Protein AF-A0A7S1WVK9-F1 (afdb_monomer_lite)

Secondary structure (DSSP, 8-state):
-HHHHHHHHHHHHHHHHHHHHHHHHHHHHHH--HHHHHH-HHHHHHHHHHHTSTT-----TT-HHHHHHHHHHHHSS----SS--HHHHHHHHHHHHHHHHHHHHHHHHHHHHHHHHHHHHHHHHHHHHHHHHHHHTTTTS-HHHHHHHHHHHHHHHHHHHHHHHHH-HHHHHHHHHHHHHHHHHHHHHHHTT-GGGSPPTT--SHHHHHHHHHHHHHHHHHHHHHHHHHHHHHTSGGGSTTTTSSS--TT-PPP----TTTTTTT-S-TTSHHHHTTTGGG-------TTHHHHHHHHHHHHHHHHHHHHHHHHGGGT----GGGG-S-----------------PPP--SSS---HHHHIIIIIHHHHHHHHHHHHHHHHHHHHHHHHHHHHHHHHHHHHHHS----

InterPro domains:
  IPR025325 Protein of unknown function DUF4231 [PF14015] (99-203)

Foldseek 3Di:
DVVVVVVVVVVVVVVVVVVVVVVVVVVVVVVPDPVVCVVPVVNVVVVCVVCVDPPDDDDDPVPCVVCVVVVCVVVDDAPFDQAADPLLLVLLVLLVLLLLVLVVLLVVLVVVVVVLVVVLVVLVVVLVVLVVVCVVCVPPDDPVRSVVVNVVSVVVNVVSVVVCVVQVSVQLSVLSNVLSVQSVVLLQCCLACHDPLPQDPPLPDPVSSVVSSVVSSLVSLVSSVVSVVSSCVRNVCVVPCPPVQSPVPPDPPPPPPPDPCPVVVPPDDPDPPVVVVVVVVPPDDDDDDPVVVVVVVVVSVVVVVVVVVVSVVSVPPLVLDPDPVPPPPDPDDDDPDPDPPPPPPDDDDPNSSHRAHPVRCCVVPVVVVVVVCVVCVVVVVVVVVVVVVVVVVVVVVVVVVVVVPPPPD

Organism: Alexandrium catenella (NCBI:txid2925)

Radius of gyration: 34.77 Å; chains: 1; bounding box: 88×72×110 Å

Structure (mmCIF, N/CA/C/O backbone):
data_AF-A0A7S1WVK9-F1
#
_entry.id   AF-A0A7S1WVK9-F1
#
loop_
_atom_site.group_PDB
_atom_site.id
_atom_site.type_symbol
_atom_site.label_atom_id
_atom_site.label_alt_id
_atom_site.label_comp_id
_atom_site.label_asym_id
_atom_site.label_entity_id
_atom_site.label_seq_id
_atom_site.pdbx_PDB_ins_code
_atom_site.Cartn_x
_atom_site.Cartn_y
_atom_site.Cartn_z
_atom_site.occupancy
_atom_site.B_iso_or_equiv
_atom_site.auth_seq_id
_atom_site.auth_comp_id
_atom_site.auth_asym_id
_atom_site.auth_atom_id
_atom_site.pdbx_PDB_model_num
ATOM 1 N N . ALA A 1 1 ? -6.085 25.498 -41.037 1.00 71.56 1 ALA A N 1
ATOM 2 C CA . ALA A 1 1 ? -4.783 25.478 -40.335 1.00 71.56 1 ALA A CA 1
ATOM 3 C C . ALA A 1 1 ? -4.280 24.049 -40.086 1.00 71.56 1 ALA A C 1
ATOM 5 O O . ALA A 1 1 ? -3.478 23.580 -40.878 1.00 71.56 1 ALA A O 1
ATOM 6 N N . GLY A 1 2 ? -4.765 23.305 -39.079 1.00 80.00 2 GLY A N 1
ATOM 7 C CA . GLY A 1 2 ? -4.188 21.984 -38.741 1.00 80.00 2 GLY A CA 1
ATOM 8 C C . GLY A 1 2 ? -4.288 20.909 -39.839 1.00 80.00 2 GLY A C 1
ATOM 9 O O . GLY A 1 2 ? -3.331 20.182 -40.088 1.00 80.00 2 GLY A O 1
ATOM 10 N N . ALA A 1 3 ? -5.417 20.840 -40.552 1.00 77.94 3 ALA A N 1
ATOM 11 C CA . ALA A 1 3 ? -5.641 19.834 -41.600 1.00 77.94 3 ALA A CA 1
ATOM 12 C C . ALA A 1 3 ? -4.873 20.091 -42.914 1.00 77.94 3 ALA A C 1
ATOM 14 O O . ALA A 1 3 ? -4.733 19.182 -43.733 1.00 77.94 3 ALA A O 1
ATOM 15 N N . GLU A 1 4 ? -4.414 21.321 -43.146 1.00 90.25 4 GLU A N 1
ATOM 16 C CA . GLU A 1 4 ? -3.583 21.665 -44.309 1.00 90.25 4 GLU A CA 1
ATOM 17 C C . GLU A 1 4 ? -2.114 21.390 -44.010 1.00 90.25 4 GLU A C 1
ATOM 19 O O . GLU A 1 4 ? -1.456 20.713 -44.791 1.00 90.25 4 GLU A O 1
ATOM 24 N N . TRP A 1 5 ? -1.649 21.777 -42.819 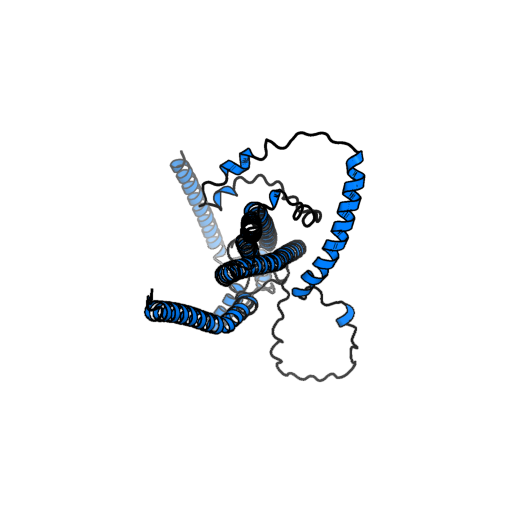1.00 90.75 5 TRP A N 1
ATOM 25 C CA . TRP A 1 5 ? -0.303 21.457 -42.344 1.00 90.75 5 TRP A CA 1
ATOM 26 C C . TRP A 1 5 ? -0.033 19.943 -42.324 1.00 90.75 5 TRP A C 1
ATOM 28 O O . TRP A 1 5 ? 1.023 19.489 -42.759 1.00 90.75 5 TRP A O 1
ATOM 38 N N . PHE A 1 6 ? -1.009 19.136 -41.886 1.00 86.31 6 PHE A N 1
ATOM 39 C CA . PHE A 1 6 ? -0.872 17.676 -41.905 1.00 86.31 6 PHE A CA 1
ATOM 40 C C . PHE A 1 6 ? -0.763 17.107 -43.329 1.00 86.31 6 PHE A C 1
ATOM 42 O O . PHE A 1 6 ? 0.006 16.175 -43.558 1.00 86.31 6 PHE A O 1
ATOM 49 N N . ARG A 1 7 ? -1.506 17.667 -44.294 1.00 91.88 7 ARG A N 1
ATOM 50 C CA . ARG A 1 7 ? -1.428 17.246 -45.702 1.00 91.88 7 ARG A CA 1
ATOM 51 C C . ARG A 1 7 ? -0.069 17.578 -46.307 1.00 91.88 7 ARG A C 1
ATOM 53 O O . ARG A 1 7 ? 0.563 16.691 -46.863 1.00 91.88 7 ARG A O 1
ATOM 60 N N . GLU A 1 8 ? 0.425 18.791 -46.081 1.00 96.62 8 GLU A N 1
ATOM 61 C CA . GLU A 1 8 ? 1.746 19.219 -46.549 1.00 96.62 8 GLU A CA 1
ATOM 62 C C . GLU A 1 8 ? 2.871 18.318 -46.008 1.00 96.62 8 GLU A C 1
ATOM 64 O O . GLU A 1 8 ? 3.732 17.863 -46.760 1.00 96.62 8 GLU A O 1
ATOM 69 N N . LYS A 1 9 ? 2.849 17.992 -44.706 1.00 93.50 9 LYS A N 1
ATOM 70 C CA . LYS A 1 9 ? 3.857 17.100 -44.107 1.00 93.50 9 LYS A CA 1
ATOM 71 C C . LYS A 1 9 ? 3.752 15.662 -44.600 1.00 93.50 9 LYS A C 1
ATOM 73 O O . LYS A 1 9 ? 4.785 15.016 -44.770 1.00 93.50 9 LYS A O 1
ATOM 78 N N . LYS A 1 10 ? 2.537 15.169 -44.851 1.00 92.50 10 LYS A N 1
ATOM 79 C CA . LYS A 1 10 ? 2.320 13.845 -45.441 1.00 92.50 10 LYS A CA 1
ATOM 80 C C . LYS A 1 10 ? 2.924 13.765 -46.844 1.00 92.50 10 LYS A C 1
ATOM 82 O O . LYS A 1 10 ? 3.634 12.805 -47.124 1.00 92.50 10 LYS A O 1
ATOM 87 N N . ASP A 1 11 ? 2.680 14.763 -47.687 1.00 95.00 11 ASP A N 1
ATOM 88 C CA . ASP A 1 11 ? 3.171 14.771 -49.069 1.00 95.00 11 ASP A CA 1
ATOM 89 C C . ASP A 1 11 ? 4.704 14.871 -49.116 1.00 95.00 11 ASP A C 1
ATOM 91 O O . ASP A 1 11 ? 5.354 14.184 -49.903 1.00 95.00 11 ASP A O 1
ATOM 95 N N . LEU A 1 12 ? 5.300 15.643 -48.201 1.00 93.69 12 LEU A N 1
ATOM 96 C CA . LEU A 1 12 ? 6.754 15.725 -48.048 1.00 93.69 12 LEU A CA 1
ATOM 97 C C . LEU A 1 12 ? 7.351 14.373 -47.616 1.00 93.69 12 LEU A C 1
ATOM 99 O O . LEU A 1 12 ? 8.357 13.946 -48.176 1.00 93.69 12 LEU A O 1
ATOM 103 N N . LEU A 1 13 ? 6.715 13.670 -46.672 1.00 85.06 13 LEU A N 1
ATOM 104 C CA . LEU A 1 13 ? 7.153 12.340 -46.233 1.00 85.06 13 LEU A CA 1
ATOM 105 C C . LEU A 1 13 ? 7.071 11.306 -47.366 1.00 85.06 13 LEU A C 1
ATOM 107 O O . LEU A 1 13 ? 7.989 10.508 -47.531 1.00 85.06 13 LEU A O 1
ATOM 111 N N . VAL A 1 14 ? 5.983 11.325 -48.142 1.00 91.56 14 VAL A N 1
ATOM 112 C CA . VAL A 1 14 ? 5.784 10.417 -49.284 1.00 91.56 14 VAL A CA 1
ATOM 113 C C . VAL A 1 14 ? 6.883 10.635 -50.317 1.00 91.56 14 VAL A C 1
ATOM 115 O O . VAL A 1 14 ? 7.523 9.671 -50.722 1.00 91.56 14 VAL A O 1
ATOM 118 N N . LYS A 1 15 ? 7.177 11.894 -50.654 1.00 94.88 15 LYS A N 1
ATOM 119 C CA . LYS A 1 15 ? 8.254 12.230 -51.586 1.00 94.88 15 LYS A CA 1
ATOM 120 C C . LYS A 1 15 ? 9.624 11.748 -51.095 1.00 94.88 15 LYS A C 1
ATOM 122 O O . LYS A 1 15 ? 10.382 11.171 -51.860 1.00 94.88 15 LYS A O 1
ATOM 127 N N . LEU A 1 16 ? 9.918 11.920 -49.805 1.00 89.94 16 LEU A N 1
ATOM 128 C CA . LEU A 1 16 ? 11.177 11.464 -49.202 1.00 89.94 16 LEU A CA 1
ATOM 129 C C . LEU A 1 16 ? 11.311 9.931 -49.240 1.00 89.94 16 LEU A C 1
ATOM 131 O O . LEU A 1 16 ? 12.400 9.407 -49.463 1.00 89.94 16 LEU A O 1
ATOM 135 N N . LEU A 1 17 ? 10.202 9.209 -49.051 1.00 83.56 17 LEU A N 1
ATOM 136 C CA . LEU A 1 17 ? 10.162 7.750 -49.170 1.00 83.56 17 LEU A CA 1
ATOM 137 C C . LEU A 1 17 ? 10.336 7.281 -50.618 1.00 83.56 17 LEU A C 1
ATOM 139 O O . LEU A 1 17 ? 11.025 6.288 -50.841 1.00 83.56 17 LEU A O 1
ATOM 143 N N . GLU A 1 18 ? 9.736 7.976 -51.584 1.00 92.38 18 GLU A N 1
ATOM 144 C CA . GLU A 1 18 ? 9.908 7.692 -53.013 1.00 92.38 18 GLU A CA 1
ATOM 145 C C . GLU A 1 18 ? 11.356 7.925 -53.458 1.00 92.38 18 GLU A C 1
ATOM 147 O O . GLU A 1 18 ? 11.937 7.039 -54.083 1.00 92.38 18 GLU A O 1
ATOM 152 N N . ASP A 1 19 ? 11.968 9.040 -53.048 1.00 91.94 19 ASP A N 1
ATOM 153 C CA . ASP A 1 19 ? 13.374 9.351 -53.337 1.00 91.94 19 ASP A CA 1
ATOM 154 C C . ASP A 1 19 ? 14.309 8.278 -52.741 1.00 91.94 19 ASP A C 1
ATOM 156 O O . ASP A 1 19 ? 15.172 7.732 -53.432 1.00 91.94 19 ASP A O 1
ATOM 160 N N . MET A 1 20 ? 14.091 7.891 -51.475 1.00 83.94 20 MET A N 1
ATOM 161 C CA . MET A 1 20 ? 14.851 6.811 -50.830 1.00 83.94 20 MET A CA 1
ATOM 162 C C . MET A 1 20 ? 14.673 5.455 -51.528 1.00 83.94 20 MET A C 1
ATOM 164 O O . MET A 1 20 ? 15.624 4.674 -51.628 1.00 83.94 20 MET A O 1
ATOM 168 N N . LEU A 1 21 ? 13.457 5.148 -51.990 1.00 85.81 21 LEU A N 1
ATOM 169 C CA . LEU A 1 21 ? 13.170 3.912 -52.711 1.00 85.81 21 LEU A CA 1
ATOM 170 C C . LEU A 1 21 ? 13.866 3.903 -54.075 1.00 85.81 21 LEU A C 1
ATOM 172 O O . LEU A 1 21 ? 14.453 2.890 -54.454 1.00 85.81 21 LEU A O 1
ATOM 176 N N . GLU A 1 22 ? 13.841 5.020 -54.802 1.00 91.75 22 GLU A N 1
ATOM 177 C CA . GLU A 1 22 ? 14.500 5.141 -56.100 1.00 91.75 22 GLU A CA 1
ATOM 178 C C . GLU A 1 22 ? 16.025 5.013 -55.969 1.00 91.75 22 GLU A C 1
ATOM 180 O O . GLU A 1 22 ? 16.658 4.313 -56.766 1.00 91.75 22 GLU A O 1
ATOM 185 N N . ASP A 1 23 ? 16.613 5.601 -54.925 1.00 87.12 23 ASP A N 1
ATOM 186 C CA . ASP A 1 23 ? 18.034 5.448 -54.609 1.00 87.12 23 ASP A CA 1
ATOM 187 C C . ASP A 1 23 ? 18.393 4.001 -54.253 1.00 87.12 23 ASP A C 1
ATOM 189 O O . ASP A 1 23 ? 19.397 3.479 -54.750 1.00 87.12 23 ASP A O 1
ATOM 193 N N . SER A 1 24 ? 17.547 3.308 -53.483 1.00 76.81 24 SER A N 1
ATOM 194 C CA . SER A 1 24 ? 17.708 1.875 -53.201 1.00 76.81 24 SER A CA 1
ATOM 195 C C . SER A 1 24 ? 17.646 1.039 -54.481 1.00 76.81 24 SER A C 1
ATOM 197 O O . SER A 1 24 ? 18.484 0.164 -54.686 1.00 76.81 24 SER A O 1
ATOM 199 N N . ILE A 1 25 ? 16.700 1.322 -55.382 1.00 80.75 25 ILE A N 1
ATOM 200 C CA . ILE A 1 25 ? 16.560 0.608 -56.659 1.00 80.75 25 ILE A CA 1
ATOM 201 C C . ILE A 1 25 ? 17.775 0.865 -57.562 1.00 80.75 25 ILE A C 1
ATOM 203 O O . ILE A 1 25 ? 18.282 -0.065 -58.195 1.00 80.75 25 ILE A O 1
ATOM 207 N N . LYS A 1 26 ? 18.276 2.106 -57.625 1.00 84.81 26 LYS A N 1
ATOM 208 C CA . LYS A 1 26 ? 19.491 2.462 -58.381 1.00 84.81 26 LYS A CA 1
ATOM 209 C C . LYS A 1 26 ? 20.730 1.785 -57.805 1.00 84.81 26 LYS A C 1
ATOM 211 O O . LYS A 1 26 ? 21.579 1.322 -58.571 1.00 84.81 26 LYS A O 1
ATOM 216 N N . TYR A 1 27 ? 20.836 1.724 -56.481 1.00 77.69 27 TYR A N 1
ATOM 217 C CA . TYR A 1 27 ? 21.892 0.999 -55.789 1.00 77.69 27 TYR A CA 1
ATOM 218 C C . TYR A 1 27 ? 21.835 -0.495 -56.135 1.00 77.69 27 TYR A C 1
ATOM 220 O O . TYR A 1 27 ? 22.808 -1.036 -56.664 1.00 77.69 27 TYR A O 1
ATOM 228 N N . ASP A 1 28 ? 20.673 -1.133 -55.991 1.00 74.75 28 ASP A N 1
ATOM 229 C CA . ASP A 1 28 ? 20.477 -2.549 -56.315 1.00 74.75 28 ASP A CA 1
ATOM 230 C C . ASP A 1 28 ? 20.742 -2.853 -57.793 1.00 74.75 28 ASP A C 1
ATOM 232 O O . ASP A 1 28 ? 21.360 -3.866 -58.125 1.00 74.75 28 ASP A O 1
ATOM 236 N N . ALA A 1 29 ? 20.353 -1.953 -58.702 1.00 80.00 29 ALA A N 1
ATOM 237 C CA . ALA A 1 29 ? 20.629 -2.081 -60.130 1.00 80.00 29 ALA A CA 1
ATOM 238 C C . ALA A 1 29 ? 22.134 -2.077 -60.447 1.00 80.00 29 ALA A C 1
ATOM 240 O O . ALA A 1 29 ? 22.560 -2.800 -61.351 1.00 80.00 29 ALA A O 1
ATOM 241 N N . LYS A 1 30 ? 22.943 -1.322 -59.690 1.00 70.50 30 LYS A N 1
ATOM 242 C CA . LYS A 1 30 ? 24.414 -1.309 -59.799 1.00 70.50 30 LYS A CA 1
ATOM 243 C C . LYS A 1 30 ? 25.070 -2.532 -59.143 1.00 70.50 30 LYS A C 1
ATOM 245 O O . LYS A 1 30 ? 26.126 -2.979 -59.591 1.00 70.50 30 LYS A O 1
ATOM 250 N N . VAL A 1 31 ? 24.440 -3.110 -58.121 1.00 65.00 31 VAL A N 1
ATOM 251 C CA . VAL A 1 31 ? 24.942 -4.278 -57.369 1.00 65.00 31 VAL A CA 1
ATOM 252 C C . VAL A 1 31 ? 24.714 -5.614 -58.106 1.00 65.00 31 VAL A C 1
ATOM 254 O O . VAL A 1 31 ? 25.270 -6.637 -57.713 1.00 65.00 31 VAL A O 1
ATOM 257 N N . LYS A 1 32 ? 23.994 -5.626 -59.241 1.00 60.94 32 LYS A N 1
ATOM 258 C CA . LYS A 1 32 ? 23.536 -6.835 -59.969 1.00 60.94 32 LYS A CA 1
ATOM 259 C C . LYS A 1 32 ? 24.589 -7.875 -60.376 1.00 60.94 32 LYS A C 1
ATOM 261 O O . LYS A 1 32 ? 24.208 -8.971 -60.782 1.00 60.94 32 LYS A O 1
ATOM 266 N N . THR A 1 33 ? 25.890 -7.610 -60.261 1.00 72.31 33 THR A N 1
ATOM 267 C CA . THR A 1 33 ? 26.905 -8.615 -60.602 1.00 72.31 33 THR A CA 1
ATOM 268 C C . THR A 1 33 ? 27.551 -9.163 -59.336 1.00 72.31 33 THR A C 1
ATOM 270 O O . THR A 1 33 ? 28.257 -8.450 -58.636 1.00 72.31 33 THR A O 1
ATOM 273 N N . LYS A 1 34 ? 27.423 -10.472 -59.077 1.00 70.31 34 LYS A N 1
ATOM 274 C CA . LYS A 1 34 ? 28.130 -11.170 -57.978 1.00 70.31 34 LYS A CA 1
ATOM 275 C C . LYS A 1 34 ? 29.629 -10.814 -57.915 1.00 70.31 34 LYS A C 1
ATOM 277 O O . LYS A 1 34 ? 30.209 -10.768 -56.838 1.00 70.31 34 LYS A O 1
ATOM 282 N N . ARG A 1 35 ? 30.244 -10.512 -59.068 1.00 72.00 35 ARG A N 1
ATOM 283 C CA . ARG A 1 35 ? 31.632 -10.037 -59.177 1.00 72.00 35 ARG A CA 1
ATOM 284 C C . ARG A 1 35 ? 31.863 -8.635 -58.597 1.00 72.00 35 ARG A C 1
ATOM 286 O O . ARG A 1 35 ? 32.885 -8.455 -57.952 1.00 72.00 35 ARG A O 1
ATOM 293 N N . SER A 1 36 ? 30.957 -7.670 -58.784 1.00 72.56 36 SER A N 1
ATOM 294 C CA . SER A 1 36 ? 31.110 -6.320 -58.213 1.00 72.56 36 SER A CA 1
ATOM 295 C C . SER A 1 36 ? 30.859 -6.309 -56.706 1.00 72.56 36 SER A C 1
ATOM 297 O O . SER A 1 36 ? 31.550 -5.597 -55.987 1.00 72.56 36 SER A O 1
ATOM 299 N N . PHE A 1 37 ? 29.951 -7.162 -56.219 1.00 68.31 37 PHE A N 1
ATOM 300 C CA . PHE A 1 37 ? 29.759 -7.387 -54.783 1.00 68.31 37 PHE A CA 1
ATOM 301 C C . PHE A 1 37 ? 31.036 -7.928 -54.121 1.00 68.31 37 PHE A C 1
ATOM 303 O O . PHE A 1 37 ? 31.477 -7.396 -53.110 1.00 68.31 37 PHE A O 1
ATOM 310 N N . VAL A 1 38 ? 31.656 -8.958 -54.712 1.00 72.00 38 VAL A N 1
ATOM 311 C CA . VAL A 1 38 ? 32.892 -9.567 -54.183 1.00 72.00 38 VAL A CA 1
ATOM 312 C C . VAL A 1 38 ? 34.105 -8.640 -54.336 1.00 72.00 38 VAL A C 1
ATOM 314 O O . VAL A 1 38 ? 34.991 -8.666 -53.489 1.00 72.00 38 VAL A O 1
ATOM 317 N N . ALA A 1 39 ? 34.149 -7.809 -55.382 1.00 77.00 39 ALA A N 1
ATOM 318 C CA . ALA A 1 39 ? 35.216 -6.825 -55.576 1.00 77.00 39 ALA A CA 1
ATOM 319 C C . ALA A 1 39 ? 35.137 -5.648 -54.588 1.00 77.00 39 ALA A C 1
ATOM 321 O O . ALA A 1 39 ? 36.151 -5.009 -54.318 1.00 77.00 39 ALA A O 1
ATOM 322 N N . ASN A 1 40 ? 33.952 -5.361 -54.039 1.00 79.81 40 ASN A N 1
ATOM 323 C CA . ASN A 1 40 ? 33.774 -4.313 -53.043 1.00 79.81 40 ASN A CA 1
ATOM 324 C C . ASN A 1 40 ? 34.177 -4.824 -51.648 1.00 79.81 40 ASN A C 1
ATOM 326 O O . ASN A 1 40 ? 33.352 -5.287 -50.856 1.00 79.81 40 ASN A O 1
ATOM 330 N N . GLN A 1 41 ? 35.481 -4.748 -51.375 1.00 81.25 41 GLN A N 1
ATOM 331 C CA . GLN A 1 41 ? 36.114 -5.213 -50.140 1.00 81.25 41 GLN A CA 1
ATOM 332 C C . GLN A 1 41 ? 35.465 -4.626 -48.876 1.00 81.25 41 GLN A C 1
ATOM 334 O O . GLN A 1 41 ? 35.318 -5.335 -47.883 1.00 81.25 41 GLN A O 1
ATOM 339 N N . GLU A 1 42 ? 35.034 -3.364 -48.912 1.00 75.44 42 GLU A N 1
ATOM 340 C CA . GLU A 1 42 ? 34.405 -2.693 -47.768 1.00 75.44 42 GLU A CA 1
ATOM 341 C C . GLU A 1 42 ? 33.065 -3.331 -47.399 1.00 75.44 42 GLU A C 1
ATOM 343 O O . GLU A 1 42 ? 32.788 -3.582 -46.227 1.00 75.44 42 GLU A O 1
ATOM 348 N N . MET A 1 43 ? 32.255 -3.669 -48.403 1.00 74.69 43 MET A N 1
ATOM 349 C CA . MET A 1 43 ? 30.968 -4.319 -48.177 1.00 74.69 43 MET A CA 1
ATOM 350 C C . MET A 1 43 ? 31.149 -5.751 -47.662 1.00 74.69 43 MET A C 1
ATOM 352 O O . MET A 1 43 ? 30.412 -6.187 -46.777 1.00 74.69 43 MET A O 1
ATOM 356 N N . TRP A 1 44 ? 32.161 -6.472 -48.155 1.00 79.62 44 TRP A N 1
ATOM 357 C CA . TRP A 1 44 ? 32.479 -7.807 -47.649 1.00 79.62 44 TRP A CA 1
ATOM 358 C C . TRP A 1 44 ? 32.970 -7.765 -46.197 1.00 79.62 44 TRP A C 1
ATOM 360 O O . TRP A 1 44 ? 32.515 -8.563 -45.381 1.00 79.62 44 TRP A O 1
ATOM 370 N N . LEU A 1 45 ? 33.823 -6.797 -45.843 1.00 80.62 45 LEU A N 1
ATOM 371 C CA . LEU A 1 45 ? 34.254 -6.566 -44.461 1.00 80.62 45 LEU A CA 1
ATOM 372 C C . LEU A 1 45 ? 33.085 -6.169 -43.557 1.00 80.62 45 LEU A C 1
ATOM 374 O O . LEU A 1 45 ? 33.011 -6.648 -42.430 1.00 80.62 45 LEU A O 1
ATOM 378 N N . ALA A 1 46 ? 32.144 -5.353 -44.036 1.00 80.25 46 ALA A N 1
ATOM 379 C CA . ALA A 1 46 ? 30.942 -5.007 -43.282 1.00 80.25 46 ALA A CA 1
ATOM 380 C C . ALA A 1 46 ? 30.079 -6.246 -42.997 1.00 80.25 46 ALA A C 1
ATOM 382 O O . ALA A 1 46 ? 29.691 -6.472 -41.853 1.00 80.25 46 ALA A O 1
ATOM 383 N N . VAL A 1 47 ? 29.833 -7.090 -44.005 1.00 82.62 47 VAL A N 1
ATOM 384 C CA . VAL A 1 47 ? 29.079 -8.343 -43.835 1.00 82.62 47 VAL A CA 1
ATOM 385 C C . VAL A 1 47 ? 29.825 -9.320 -42.929 1.00 82.62 47 VAL A C 1
ATOM 387 O O . VAL A 1 47 ? 29.213 -9.894 -42.034 1.00 82.62 47 VAL A O 1
ATOM 390 N N . TYR A 1 48 ? 31.138 -9.477 -43.100 1.00 87.00 48 TYR A N 1
ATOM 391 C CA . TYR A 1 48 ? 31.966 -10.319 -42.237 1.00 87.00 48 TYR A CA 1
ATOM 392 C C . TYR A 1 48 ? 31.946 -9.829 -40.785 1.00 87.00 48 TYR A C 1
ATOM 394 O O . TYR A 1 48 ? 31.744 -10.623 -39.875 1.00 87.00 48 TYR A O 1
ATOM 402 N N . ASN A 1 49 ? 32.066 -8.519 -40.561 1.00 85.12 49 ASN A N 1
ATOM 403 C CA . ASN A 1 49 ? 31.988 -7.919 -39.230 1.00 85.12 49 ASN A CA 1
ATOM 404 C C . ASN A 1 49 ? 30.599 -8.069 -38.608 1.00 85.12 49 ASN A C 1
ATOM 406 O O . ASN A 1 49 ? 30.499 -8.226 -37.395 1.00 85.12 49 ASN A O 1
ATOM 410 N N . ILE A 1 50 ? 29.529 -8.024 -39.406 1.00 83.25 50 ILE A N 1
ATOM 411 C CA . ILE A 1 50 ? 28.176 -8.310 -38.921 1.00 83.25 50 ILE A CA 1
ATOM 412 C C . ILE A 1 50 ? 28.090 -9.784 -38.523 1.00 83.25 50 ILE A C 1
ATOM 414 O O . ILE A 1 50 ? 27.756 -10.067 -37.380 1.00 83.25 50 ILE A O 1
ATOM 418 N N . LEU A 1 51 ? 28.447 -10.709 -39.419 1.00 88.25 51 LEU A N 1
ATOM 419 C CA . LEU A 1 51 ? 28.340 -12.157 -39.202 1.00 88.25 51 LEU A CA 1
ATOM 420 C C . LEU A 1 51 ? 29.298 -12.702 -38.132 1.00 88.25 51 LEU A C 1
ATOM 422 O O . LEU A 1 51 ? 29.007 -13.733 -37.535 1.00 88.25 51 LEU A O 1
ATOM 426 N N . GLY A 1 52 ? 30.425 -12.031 -37.898 1.00 86.25 52 GLY A N 1
ATOM 427 C CA . GLY A 1 52 ? 31.438 -12.407 -36.913 1.00 86.25 52 GLY A CA 1
ATOM 428 C C . GLY A 1 52 ? 31.158 -11.909 -35.494 1.00 86.25 52 GLY A C 1
ATOM 429 O O . GLY A 1 52 ? 31.908 -12.253 -34.583 1.00 86.25 52 GLY A O 1
ATOM 430 N N . ARG A 1 53 ? 30.108 -11.104 -35.273 1.00 85.38 53 ARG A N 1
ATOM 431 C CA . ARG A 1 53 ? 29.704 -10.708 -33.915 1.00 85.38 53 ARG A CA 1
ATOM 432 C C . ARG A 1 53 ? 29.132 -11.906 -33.163 1.00 85.38 53 ARG A C 1
ATOM 434 O O . ARG A 1 53 ? 28.328 -12.658 -33.702 1.00 85.38 53 ARG A O 1
ATOM 441 N N . GLU A 1 54 ? 29.453 -11.996 -31.875 1.00 82.25 54 GLU A N 1
ATOM 442 C CA . GLU A 1 54 ? 28.983 -13.057 -30.966 1.00 82.25 54 GLU A CA 1
ATOM 443 C C . GLU A 1 54 ? 27.446 -13.163 -30.886 1.00 82.25 54 GLU A C 1
ATOM 445 O O . GLU A 1 54 ? 26.901 -14.221 -30.580 1.00 82.25 54 GLU A O 1
ATOM 450 N N . ASN A 1 55 ? 26.744 -12.083 -31.239 1.00 76.19 55 ASN A N 1
ATOM 451 C CA . ASN A 1 55 ? 25.284 -11.986 -31.204 1.00 76.19 55 ASN A CA 1
ATOM 452 C C . ASN A 1 55 ? 24.603 -12.426 -32.512 1.00 76.19 55 ASN A C 1
ATOM 454 O O . ASN A 1 55 ? 23.381 -12.325 -32.630 1.00 76.19 55 ASN A O 1
ATOM 458 N N . VAL A 1 56 ? 25.361 -12.871 -33.522 1.00 85.62 56 VAL A N 1
ATOM 459 C CA . VAL A 1 56 ? 24.774 -13.429 -34.743 1.00 85.62 56 VAL A CA 1
ATOM 460 C C . VAL A 1 56 ? 24.578 -14.924 -34.579 1.00 85.62 56 VAL A C 1
ATOM 462 O O . VAL A 1 56 ? 25.514 -15.715 -34.488 1.00 85.62 56 VAL A O 1
ATOM 465 N N . HIS A 1 57 ? 23.313 -15.325 -34.586 1.00 86.19 57 HIS A N 1
ATOM 466 C CA . HIS A 1 57 ? 22.936 -16.722 -34.496 1.00 86.19 57 HIS A CA 1
ATOM 467 C C . HIS A 1 57 ? 22.579 -17.266 -35.874 1.00 86.19 57 HIS A C 1
ATOM 469 O O . HIS A 1 57 ? 21.693 -16.756 -36.556 1.00 86.19 57 HIS A O 1
ATOM 475 N N . THR A 1 58 ? 23.224 -18.363 -36.261 1.00 88.50 58 THR A N 1
ATOM 476 C CA . THR A 1 58 ? 22.812 -19.143 -37.426 1.00 88.50 58 THR A CA 1
ATOM 477 C C . THR A 1 58 ? 21.713 -20.137 -37.032 1.00 88.50 58 THR A C 1
ATOM 479 O O . THR A 1 58 ? 21.679 -20.686 -35.917 1.00 88.50 58 THR A O 1
ATOM 482 N N . GLY A 1 59 ? 20.768 -20.345 -37.947 1.00 88.06 59 GLY A N 1
ATOM 483 C CA . GLY A 1 59 ? 19.658 -21.281 -37.800 1.00 88.06 59 GLY A CA 1
ATOM 484 C C . GLY A 1 59 ? 19.317 -21.907 -39.148 1.00 88.06 59 GLY A C 1
ATOM 485 O O . GLY A 1 59 ? 19.324 -21.222 -40.167 1.00 88.06 59 GLY A O 1
ATOM 486 N N . ASN A 1 60 ? 19.051 -23.214 -39.162 1.00 91.12 60 ASN A N 1
ATOM 487 C CA . ASN A 1 60 ? 18.583 -23.905 -40.361 1.00 91.12 60 ASN A CA 1
ATOM 488 C C . ASN A 1 60 ? 17.093 -23.605 -40.560 1.00 91.12 60 ASN A C 1
ATOM 490 O O . ASN A 1 60 ? 16.308 -23.858 -39.650 1.00 91.12 60 ASN A O 1
ATOM 494 N N . ILE A 1 61 ? 16.704 -23.115 -41.741 1.00 91.00 61 ILE A N 1
ATOM 495 C CA . ILE A 1 61 ? 15.317 -22.745 -42.067 1.00 91.00 61 ILE A CA 1
ATOM 496 C C . ILE A 1 61 ? 14.323 -23.906 -41.907 1.00 91.00 61 ILE A C 1
ATOM 498 O O . ILE A 1 61 ? 13.146 -23.682 -41.637 1.00 91.00 61 ILE A O 1
ATOM 502 N N . HIS A 1 62 ? 14.796 -25.148 -42.022 1.00 93.69 62 HIS A N 1
ATOM 503 C CA . HIS A 1 62 ? 13.975 -26.343 -41.839 1.00 93.69 62 HIS A CA 1
ATOM 504 C C . HIS A 1 62 ? 13.750 -26.706 -40.362 1.00 93.69 62 HIS A C 1
ATOM 506 O O . HIS A 1 62 ? 12.827 -27.454 -40.049 1.00 93.69 62 HIS A O 1
ATOM 512 N N . ASP A 1 63 ? 14.545 -26.157 -39.440 1.00 94.56 63 ASP A N 1
ATOM 513 C CA . ASP A 1 63 ? 14.407 -26.368 -37.997 1.00 94.56 63 ASP A CA 1
ATOM 514 C C . ASP A 1 63 ? 13.611 -25.220 -37.359 1.00 94.56 63 ASP A C 1
ATOM 516 O O . ASP A 1 63 ? 14.113 -24.405 -36.577 1.00 94.56 63 ASP A O 1
ATOM 520 N N . HIS A 1 64 ? 12.328 -25.149 -37.722 1.00 91.50 64 HIS A N 1
ATOM 521 C CA . HIS A 1 64 ? 11.424 -24.102 -37.248 1.00 91.50 64 HIS A CA 1
ATOM 522 C C . HIS A 1 64 ? 11.315 -24.083 -35.716 1.00 91.50 64 HIS A C 1
ATOM 524 O O . HIS A 1 64 ? 11.135 -23.020 -35.130 1.00 91.50 64 HIS A O 1
ATOM 530 N N . LYS A 1 65 ? 11.441 -25.229 -35.031 1.00 90.25 65 LYS A N 1
ATOM 531 C CA . LYS A 1 65 ? 11.386 -25.270 -33.560 1.00 90.25 65 LYS A CA 1
ATOM 532 C C . LYS A 1 65 ? 12.596 -24.584 -32.939 1.00 90.25 65 LYS A C 1
ATOM 534 O O . LYS A 1 65 ? 12.418 -23.782 -32.029 1.00 90.25 65 LYS A O 1
ATOM 539 N N . ARG A 1 66 ? 13.806 -24.840 -33.443 1.00 89.06 66 ARG A N 1
ATOM 540 C CA . ARG A 1 66 ? 15.026 -24.197 -32.939 1.00 89.06 66 ARG A CA 1
ATOM 541 C C . ARG A 1 66 ? 15.109 -22.726 -33.318 1.00 89.06 66 ARG A C 1
ATOM 543 O O . ARG A 1 66 ? 15.547 -21.932 -32.492 1.00 89.06 66 ARG A O 1
ATOM 550 N N . ILE A 1 67 ? 14.684 -22.354 -34.530 1.00 90.06 67 ILE A N 1
ATOM 551 C CA . ILE A 1 67 ? 14.599 -20.941 -34.924 1.00 90.06 67 ILE A CA 1
ATOM 552 C C . ILE A 1 67 ? 13.544 -20.235 -34.092 1.00 90.06 67 ILE A C 1
ATOM 554 O O . ILE A 1 67 ? 13.850 -19.190 -33.553 1.00 90.06 67 ILE A O 1
ATOM 558 N N . SER A 1 68 ? 12.343 -20.794 -33.935 1.00 84.62 68 SER A N 1
ATOM 559 C CA . SER A 1 68 ? 11.310 -20.189 -33.094 1.00 84.62 68 SER A CA 1
ATOM 560 C C . SER A 1 68 ? 11.751 -20.112 -31.641 1.00 84.62 68 SER A C 1
ATOM 562 O O . SER A 1 68 ? 11.454 -19.113 -31.016 1.00 84.62 68 SER A O 1
ATOM 564 N N . GLY A 1 69 ? 12.458 -21.117 -31.115 1.00 84.00 69 GLY A N 1
ATOM 565 C CA . GLY A 1 69 ? 13.025 -21.097 -29.767 1.00 84.00 69 GLY A CA 1
ATOM 566 C C . GLY A 1 69 ? 14.055 -19.986 -29.609 1.00 84.00 69 GLY A C 1
ATOM 567 O O . GLY A 1 69 ? 13.876 -19.132 -28.765 1.00 84.00 69 GLY A O 1
ATOM 568 N N . LYS A 1 70 ? 15.053 -19.902 -30.496 1.00 84.62 70 LYS A N 1
ATOM 569 C CA . LYS A 1 70 ? 16.047 -18.816 -30.473 1.00 84.62 70 LYS A CA 1
ATOM 570 C C . LYS A 1 70 ? 15.445 -17.446 -30.764 1.00 84.62 70 LYS A C 1
ATOM 572 O O . LYS A 1 70 ? 15.858 -16.466 -30.176 1.00 84.62 70 LYS A O 1
ATOM 577 N N . LEU A 1 71 ? 14.504 -17.352 -31.698 1.00 80.81 71 LEU A N 1
ATOM 578 C CA . LEU A 1 71 ? 13.807 -16.114 -32.025 1.00 80.81 71 LEU A CA 1
ATOM 579 C C . LEU A 1 71 ? 12.949 -15.692 -30.843 1.00 80.81 71 LEU A C 1
ATOM 581 O O . LEU A 1 71 ? 12.876 -14.513 -30.573 1.00 80.81 71 LEU A O 1
ATOM 585 N N . PHE A 1 72 ? 12.343 -16.631 -30.125 1.00 75.94 72 PHE A N 1
ATOM 586 C CA . PHE A 1 72 ? 11.675 -16.376 -28.861 1.00 75.94 72 PHE A CA 1
ATOM 587 C C . PHE A 1 72 ? 12.694 -16.041 -27.772 1.00 75.94 72 PHE A C 1
ATOM 589 O O . PHE A 1 72 ? 12.419 -15.143 -27.020 1.00 75.94 72 PHE A O 1
ATOM 596 N N . ASP A 1 73 ? 13.891 -16.617 -27.722 1.00 73.69 73 ASP A N 1
ATOM 597 C CA . ASP A 1 73 ? 14.956 -16.198 -26.794 1.00 73.69 73 ASP A CA 1
ATOM 598 C C . ASP A 1 73 ? 15.540 -14.811 -27.135 1.00 73.69 73 ASP A C 1
ATOM 600 O O . ASP A 1 73 ? 16.152 -14.168 -26.285 1.00 73.69 73 ASP A O 1
ATOM 604 N N . LEU A 1 74 ? 15.362 -14.355 -28.382 1.00 73.00 74 LEU A N 1
ATOM 605 C CA . LEU A 1 74 ? 15.784 -13.042 -28.884 1.00 73.00 74 LEU A CA 1
ATOM 606 C C . LEU A 1 74 ? 14.660 -11.984 -28.858 1.00 73.00 74 LEU A C 1
ATOM 608 O O . LEU A 1 74 ? 14.943 -10.793 -28.729 1.00 73.00 74 LEU A O 1
ATOM 612 N N . ALA A 1 75 ? 13.402 -12.390 -29.062 1.00 66.75 75 ALA A N 1
ATOM 613 C CA . ALA A 1 75 ? 12.212 -11.535 -29.169 1.00 66.75 75 ALA A CA 1
ATOM 614 C C . ALA A 1 75 ? 11.408 -11.490 -27.862 1.00 66.75 75 ALA A C 1
ATOM 616 O O . ALA A 1 75 ? 10.920 -10.438 -27.451 1.00 66.75 75 ALA A O 1
ATOM 617 N N . GLN A 1 76 ? 11.285 -12.639 -27.214 1.00 55.56 76 GLN A N 1
ATOM 618 C CA . GLN A 1 76 ? 11.176 -12.800 -25.767 1.00 55.56 76 GLN A CA 1
ATOM 619 C C . GLN A 1 76 ? 12.649 -12.847 -25.265 1.00 55.56 76 GLN A C 1
ATOM 621 O O . GLN A 1 76 ? 13.574 -12.840 -26.053 1.00 55.56 76 GLN A O 1
ATOM 626 N N . LEU A 1 77 ? 13.063 -12.778 -24.021 1.00 52.31 77 LEU A N 1
ATOM 627 C CA . LEU A 1 77 ? 12.427 -12.882 -22.738 1.00 52.31 77 LEU A CA 1
ATOM 628 C C . LEU A 1 77 ? 13.044 -11.784 -21.880 1.00 52.31 77 LEU A C 1
ATOM 630 O O . LEU A 1 77 ? 14.262 -11.660 -21.819 1.00 52.31 77 LEU A O 1
ATOM 634 N N . ASP A 1 78 ? 12.186 -11.005 -21.230 1.00 57.38 78 ASP A N 1
ATOM 635 C CA . ASP A 1 78 ? 12.565 -9.991 -20.257 1.00 57.38 78 ASP A CA 1
ATOM 636 C C . ASP A 1 78 ? 13.639 -9.007 -20.747 1.00 57.38 78 ASP A C 1
ATOM 638 O O . ASP A 1 78 ? 14.834 -9.147 -20.496 1.00 57.38 78 ASP A O 1
ATOM 642 N N . ARG A 1 79 ? 13.190 -7.867 -21.298 1.00 68.62 79 ARG A N 1
ATOM 643 C CA . ARG A 1 79 ? 13.985 -6.616 -21.344 1.00 68.62 79 ARG A CA 1
ATOM 644 C C . ARG A 1 79 ? 14.284 -6.074 -19.932 1.00 68.62 79 ARG A C 1
ATOM 646 O O . ARG A 1 79 ? 14.395 -4.866 -19.720 1.00 68.62 79 ARG A O 1
ATOM 653 N N . LEU A 1 80 ? 14.366 -6.957 -18.949 1.00 83.62 80 LEU A N 1
ATOM 654 C CA . LEU A 1 80 ? 14.894 -6.660 -17.649 1.00 83.62 80 LEU A CA 1
ATOM 655 C C . LEU A 1 80 ? 16.390 -6.405 -17.834 1.00 83.62 80 LEU A C 1
ATOM 657 O O . LEU A 1 80 ? 17.087 -7.181 -18.494 1.00 83.62 80 LEU A O 1
ATOM 661 N N . PRO A 1 81 ? 16.909 -5.298 -17.295 1.00 84.69 81 PRO A N 1
ATOM 662 C CA . PRO A 1 81 ? 18.346 -5.126 -17.250 1.00 84.69 81 PRO A CA 1
ATOM 663 C C . PRO A 1 81 ? 18.951 -6.273 -16.437 1.00 84.69 81 PRO A C 1
ATOM 665 O O . PRO A 1 81 ? 18.339 -6.741 -15.481 1.00 84.69 81 PRO A O 1
ATOM 668 N N . GLN A 1 82 ? 20.152 -6.735 -16.788 1.00 83.75 82 GLN A N 1
ATOM 669 C CA . GLN A 1 82 ? 20.812 -7.789 -16.003 1.00 83.75 82 GLN A CA 1
ATOM 670 C C . GLN A 1 82 ? 21.028 -7.343 -14.549 1.00 83.75 82 GLN A C 1
ATOM 672 O O . GLN A 1 82 ? 20.990 -8.155 -13.627 1.00 83.75 82 GLN A O 1
ATOM 677 N N . GLN A 1 83 ? 21.239 -6.040 -14.341 1.00 88.62 83 GLN A N 1
ATOM 678 C CA . GLN A 1 83 ? 21.429 -5.427 -13.034 1.00 88.62 83 GLN A CA 1
ATOM 679 C C . GLN A 1 83 ? 20.730 -4.069 -12.993 1.00 88.62 83 GLN A C 1
ATOM 681 O O . GLN A 1 83 ? 20.704 -3.344 -13.982 1.00 88.62 83 GLN A O 1
ATOM 686 N N . ASN A 1 84 ? 20.159 -3.720 -11.842 1.00 92.69 84 ASN A N 1
ATOM 687 C CA . ASN A 1 84 ? 19.611 -2.384 -11.631 1.00 92.69 84 ASN A CA 1
ATOM 688 C C . ASN A 1 84 ? 20.744 -1.377 -11.409 1.00 92.69 84 ASN A C 1
ATOM 690 O O . ASN A 1 84 ? 21.739 -1.694 -10.754 1.00 92.69 84 ASN A O 1
ATOM 694 N N . THR A 1 85 ? 20.557 -0.152 -11.897 1.00 94.06 85 THR A N 1
ATOM 695 C CA . THR A 1 85 ? 21.451 0.970 -11.592 1.00 94.06 85 THR A CA 1
ATOM 696 C C . THR A 1 85 ? 21.504 1.228 -10.077 1.00 94.06 85 THR A C 1
ATOM 698 O O . THR A 1 85 ? 20.603 0.850 -9.316 1.00 94.06 85 THR A O 1
ATOM 701 N N . LEU A 1 86 ? 22.559 1.905 -9.610 1.00 94.19 86 LEU A N 1
ATOM 702 C CA . LEU A 1 86 ? 22.689 2.277 -8.196 1.00 94.19 86 LEU A CA 1
ATOM 703 C C . LEU A 1 86 ? 21.511 3.148 -7.728 1.00 94.19 86 LEU A C 1
ATOM 705 O O . LEU A 1 86 ? 21.003 2.965 -6.620 1.00 94.19 86 LEU A O 1
ATOM 709 N N . GLU A 1 87 ? 21.060 4.061 -8.585 1.00 93.81 87 GLU A N 1
ATOM 710 C CA . GLU A 1 87 ? 19.930 4.947 -8.320 1.00 93.81 87 GLU A CA 1
ATOM 711 C C . GLU A 1 87 ? 18.627 4.156 -8.166 1.00 93.81 87 GLU A C 1
ATOM 713 O O . GLU A 1 87 ? 17.938 4.290 -7.150 1.00 93.81 87 GLU A O 1
ATOM 718 N N . ALA A 1 88 ? 18.349 3.225 -9.085 1.00 95.06 88 ALA A N 1
ATOM 719 C CA . ALA A 1 88 ? 17.214 2.314 -8.982 1.00 95.06 88 ALA A CA 1
ATOM 720 C C . ALA A 1 88 ? 17.227 1.510 -7.671 1.00 95.06 88 ALA A C 1
ATOM 722 O O . ALA A 1 88 ? 16.182 1.332 -7.040 1.00 95.06 88 ALA A O 1
ATOM 723 N N . LEU A 1 89 ? 18.396 1.043 -7.217 1.00 94.31 89 LEU A N 1
ATOM 724 C CA . LEU A 1 89 ? 18.524 0.315 -5.950 1.00 94.31 89 LEU A CA 1
ATOM 725 C C . LEU A 1 89 ? 18.208 1.197 -4.732 1.00 94.31 89 LEU A C 1
ATOM 727 O O . LEU A 1 89 ? 17.529 0.742 -3.803 1.00 94.31 89 LEU A O 1
ATOM 731 N N . VAL A 1 90 ? 18.656 2.455 -4.731 1.00 93.50 90 VAL A N 1
ATOM 732 C CA . VAL A 1 90 ? 18.347 3.431 -3.670 1.00 93.50 90 VAL A CA 1
ATOM 733 C C . VAL A 1 90 ? 16.855 3.773 -3.660 1.00 93.50 90 VAL A C 1
ATOM 735 O O . VAL A 1 90 ? 16.235 3.782 -2.588 1.00 93.50 90 VAL A O 1
ATOM 738 N N . LEU A 1 91 ? 16.246 3.975 -4.831 1.00 95.00 91 LEU A N 1
ATOM 739 C CA . LEU A 1 91 ? 14.807 4.208 -4.968 1.00 95.00 91 LEU A CA 1
ATOM 740 C C . LEU A 1 91 ? 13.992 3.008 -4.472 1.00 95.00 91 LEU A C 1
ATOM 742 O O . LEU A 1 91 ? 13.075 3.181 -3.667 1.00 95.00 91 LEU A O 1
ATOM 746 N N . LEU A 1 92 ? 14.363 1.785 -4.864 1.00 95.44 92 LEU A N 1
ATOM 747 C CA . LEU A 1 92 ? 13.711 0.555 -4.406 1.00 95.44 92 LEU A CA 1
ATOM 748 C C . LEU A 1 92 ? 13.807 0.383 -2.888 1.00 95.44 92 LEU A C 1
ATOM 750 O O . LEU A 1 92 ? 12.812 0.060 -2.237 1.00 95.44 92 LEU A O 1
ATOM 754 N N . ARG A 1 93 ? 14.983 0.628 -2.296 1.00 93.88 93 ARG A N 1
ATOM 755 C CA . ARG A 1 93 ? 15.161 0.594 -0.835 1.00 93.88 93 ARG A CA 1
ATOM 756 C C . ARG A 1 93 ? 14.269 1.621 -0.140 1.00 93.88 93 ARG A C 1
ATOM 758 O O . ARG A 1 93 ? 13.648 1.311 0.880 1.00 93.88 93 ARG A O 1
ATOM 765 N N . THR A 1 94 ? 14.188 2.828 -0.690 1.00 93.44 94 THR A N 1
ATOM 766 C CA . THR A 1 94 ? 13.351 3.905 -0.149 1.00 93.44 94 THR A CA 1
ATOM 767 C C . THR A 1 94 ? 11.871 3.534 -0.225 1.00 93.44 94 THR A C 1
ATOM 769 O O . THR A 1 94 ? 11.157 3.646 0.771 1.00 93.44 94 THR A O 1
ATOM 772 N N . ALA A 1 95 ? 11.416 3.002 -1.361 1.00 95.75 95 ALA A N 1
ATOM 773 C CA . ALA A 1 95 ? 10.042 2.553 -1.557 1.00 95.75 95 ALA A CA 1
ATOM 774 C C . ALA A 1 95 ? 9.653 1.432 -0.573 1.00 95.75 95 ALA A C 1
ATOM 776 O O . ALA A 1 95 ? 8.616 1.528 0.088 1.00 95.75 95 ALA A O 1
ATOM 777 N N . TRP A 1 96 ? 10.506 0.416 -0.394 1.00 95.31 96 TRP A N 1
ATOM 778 C CA . TRP A 1 96 ? 10.276 -0.656 0.584 1.00 95.31 96 TRP A CA 1
ATOM 779 C C . TRP A 1 96 ? 10.245 -0.142 2.028 1.00 95.31 96 TRP A C 1
ATOM 781 O O . TRP A 1 96 ? 9.361 -0.519 2.796 1.00 95.31 96 TRP A O 1
ATOM 791 N N . SER A 1 97 ? 11.132 0.790 2.381 1.00 93.50 97 SER A N 1
ATOM 792 C CA . SER A 1 97 ? 11.127 1.418 3.710 1.00 93.50 97 SER A CA 1
ATOM 793 C C . SER A 1 97 ? 9.811 2.160 3.982 1.00 93.50 97 SER A C 1
ATOM 795 O O . SER A 1 97 ? 9.269 2.102 5.085 1.00 93.50 97 SER A O 1
ATOM 797 N N . VAL A 1 98 ? 9.247 2.825 2.967 1.00 93.62 98 VAL A N 1
ATOM 798 C CA . VAL A 1 98 ? 7.939 3.495 3.064 1.00 93.62 98 VAL A CA 1
ATOM 799 C C . VAL A 1 98 ? 6.808 2.483 3.259 1.00 93.62 98 VAL A C 1
ATOM 801 O O . VAL A 1 98 ? 5.939 2.697 4.108 1.00 93.62 98 VAL A O 1
ATOM 804 N N . VAL A 1 99 ? 6.833 1.366 2.525 1.00 95.56 99 VAL A N 1
ATOM 805 C CA . VAL A 1 99 ? 5.885 0.251 2.701 1.00 95.56 99 VAL A CA 1
ATOM 806 C C . VAL A 1 99 ? 5.922 -0.277 4.136 1.00 95.56 99 VAL A C 1
ATOM 808 O O . VAL A 1 99 ? 4.868 -0.482 4.744 1.00 95.56 99 VAL A O 1
ATOM 811 N N . ASP A 1 100 ? 7.111 -0.452 4.709 1.00 93.38 100 ASP A N 1
ATOM 812 C CA . ASP A 1 100 ? 7.272 -0.941 6.079 1.00 93.38 100 ASP A CA 1
ATOM 813 C C . ASP A 1 100 ? 6.734 0.026 7.118 1.00 93.38 100 ASP A C 1
ATOM 815 O O . ASP A 1 100 ? 6.007 -0.385 8.027 1.00 93.38 100 ASP A O 1
ATOM 819 N N . VAL A 1 101 ? 7.018 1.319 6.958 1.00 91.94 101 VAL A N 1
ATOM 820 C CA . VAL A 1 101 ? 6.465 2.363 7.826 1.00 91.94 101 VAL A CA 1
ATOM 821 C C . VAL A 1 101 ? 4.936 2.364 7.750 1.00 91.94 101 VAL A C 1
ATOM 823 O O . VAL A 1 101 ? 4.269 2.409 8.787 1.00 91.94 101 VAL A O 1
ATOM 826 N N . TYR A 1 102 ? 4.355 2.255 6.552 1.00 94.50 102 TYR A N 1
ATOM 827 C CA . TYR A 1 102 ? 2.901 2.185 6.388 1.00 94.50 102 TYR A CA 1
ATOM 828 C C . TYR A 1 102 ? 2.303 0.936 7.026 1.00 94.50 102 TYR A C 1
ATOM 830 O O . TYR A 1 102 ? 1.303 1.041 7.735 1.00 94.50 102 TYR A O 1
ATOM 838 N N . ASN A 1 103 ? 2.923 -0.230 6.850 1.00 94.00 103 ASN A N 1
ATOM 839 C CA . ASN A 1 103 ? 2.460 -1.475 7.453 1.00 94.00 103 ASN A CA 1
ATOM 840 C C . ASN A 1 103 ? 2.574 -1.461 8.987 1.00 94.00 103 ASN A C 1
ATOM 842 O O . ASN A 1 103 ? 1.652 -1.911 9.676 1.00 94.00 103 ASN A O 1
ATOM 846 N N . ALA A 1 104 ? 3.663 -0.918 9.537 1.00 92.12 104 ALA A N 1
ATOM 847 C CA . ALA A 1 104 ? 3.848 -0.767 10.977 1.00 92.12 104 ALA A CA 1
ATOM 848 C C . ALA A 1 104 ? 2.798 0.183 11.576 1.00 92.12 104 ALA A C 1
ATOM 850 O O . ALA A 1 104 ? 2.126 -0.165 12.548 1.00 92.12 104 ALA A O 1
ATOM 851 N N . ASN A 1 105 ? 2.584 1.346 10.958 1.00 91.31 105 ASN A N 1
ATOM 852 C CA . ASN A 1 105 ? 1.569 2.304 11.398 1.00 91.31 105 ASN A CA 1
ATOM 853 C C . ASN A 1 105 ? 0.148 1.751 11.261 1.00 91.31 105 ASN A C 1
ATOM 855 O O . ASN A 1 105 ? -0.669 1.909 12.165 1.00 91.31 105 ASN A O 1
ATOM 859 N N . ALA A 1 106 ? -0.146 1.049 10.165 1.00 94.12 106 ALA A N 1
ATOM 860 C CA . ALA A 1 106 ? -1.428 0.388 9.962 1.00 94.12 106 ALA A CA 1
ATOM 861 C C . ALA A 1 106 ? -1.709 -0.634 11.077 1.00 94.12 106 ALA A C 1
ATOM 863 O O . ALA A 1 106 ? -2.844 -0.753 11.541 1.00 94.12 106 ALA A O 1
ATOM 864 N N . TRP A 1 107 ? -0.686 -1.351 11.549 1.00 95.00 107 TRP A N 1
ATOM 865 C CA . TRP A 1 107 ? -0.835 -2.258 12.684 1.00 95.00 107 TRP A CA 1
ATOM 866 C C . TRP A 1 107 ? -1.210 -1.516 13.975 1.00 95.00 107 TRP A C 1
ATOM 868 O O . TRP A 1 107 ? -2.157 -1.931 14.647 1.00 95.00 107 TRP A O 1
ATOM 878 N N . TRP A 1 108 ? -0.560 -0.385 14.273 1.00 92.94 108 TRP A N 1
ATOM 879 C CA . TRP A 1 108 ? -0.917 0.459 15.420 1.00 92.94 108 TRP A CA 1
ATOM 880 C C . TRP A 1 108 ? -2.341 1.008 15.315 1.00 92.94 108 TRP A C 1
ATOM 882 O O . TRP A 1 108 ? -3.115 0.863 16.258 1.00 92.94 108 TRP A O 1
ATOM 892 N N . CYS A 1 109 ? -2.739 1.556 14.163 1.00 94.00 109 CYS A N 1
ATOM 893 C CA . CYS A 1 109 ? -4.110 2.033 13.947 1.00 94.00 109 CYS A CA 1
ATOM 894 C C . CYS A 1 109 ? -5.143 0.917 14.155 1.00 94.00 109 CYS A C 1
ATOM 896 O O . CYS A 1 109 ? -6.179 1.134 14.779 1.00 94.00 109 CYS A O 1
ATOM 898 N N . LYS A 1 110 ? -4.845 -0.304 13.699 1.00 94.94 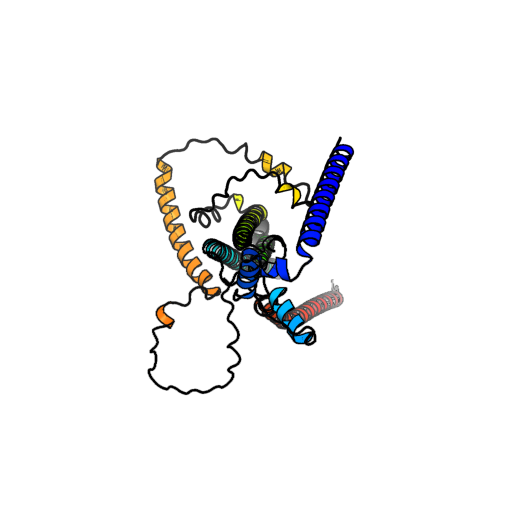110 LYS A N 1
ATOM 899 C CA . LYS A 1 110 ? -5.713 -1.465 13.918 1.00 94.94 110 LYS A CA 1
ATOM 900 C C . LYS A 1 110 ? -5.819 -1.844 15.396 1.00 94.94 110 LYS A C 1
ATOM 902 O O . LYS A 1 110 ? -6.899 -2.235 15.839 1.00 94.94 110 LYS A O 1
ATOM 907 N N . LEU A 1 111 ? -4.719 -1.765 16.143 1.00 94.44 111 LEU A N 1
ATOM 908 C CA . LEU A 1 111 ? -4.727 -2.006 17.584 1.00 94.44 111 LEU A CA 1
ATOM 909 C C . LEU A 1 111 ? -5.578 -0.953 18.299 1.00 94.44 111 LEU A C 1
ATOM 911 O O . LEU A 1 111 ? -6.479 -1.326 19.044 1.00 94.44 111 LEU A O 1
ATOM 915 N N . TYR A 1 112 ? -5.368 0.331 18.004 1.00 93.88 112 TYR A N 1
ATOM 916 C CA . TYR A 1 112 ? -6.173 1.417 18.565 1.00 93.88 112 TYR A CA 1
ATOM 917 C C . TYR A 1 112 ? -7.657 1.255 18.255 1.00 93.88 112 TYR A C 1
ATOM 919 O O . TYR A 1 112 ? -8.464 1.354 19.170 1.00 93.88 112 TYR A O 1
ATOM 927 N N . ALA A 1 113 ? -8.019 0.922 17.012 1.00 93.56 113 ALA A N 1
ATOM 928 C CA . ALA A 1 113 ? -9.410 0.662 16.654 1.00 93.56 113 ALA A CA 1
ATOM 929 C C . ALA A 1 113 ? -10.017 -0.460 17.509 1.00 93.56 113 ALA A C 1
ATOM 931 O O . ALA A 1 113 ? -11.129 -0.329 18.003 1.00 93.56 113 ALA A O 1
ATOM 932 N N . ARG A 1 114 ? -9.291 -1.561 17.728 1.00 93.69 114 ARG A N 1
ATOM 933 C CA . ARG A 1 114 ? -9.777 -2.659 18.578 1.00 93.69 114 ARG A CA 1
ATOM 934 C C . ARG A 1 114 ? -9.924 -2.239 20.036 1.00 93.69 114 ARG A C 1
ATOM 936 O O . ARG A 1 114 ? -10.905 -2.618 20.665 1.00 93.69 114 ARG A O 1
ATOM 943 N N . LEU A 1 115 ? -8.972 -1.465 20.552 1.00 94.44 115 LEU A N 1
ATOM 944 C CA . LEU A 1 115 ? -9.014 -0.967 21.922 1.00 94.44 115 LEU A CA 1
ATOM 945 C C . LEU A 1 115 ? -10.194 -0.016 22.129 1.00 94.44 115 LEU A C 1
ATOM 947 O O . LEU A 1 115 ? -10.960 -0.228 23.060 1.00 94.44 115 LEU A O 1
ATOM 951 N N . THR A 1 116 ? -10.400 0.969 21.250 1.00 93.44 116 THR A N 1
ATOM 952 C CA . THR A 1 116 ? -11.518 1.918 21.386 1.00 93.44 116 THR A CA 1
ATOM 953 C C . THR A 1 116 ? -12.874 1.220 21.321 1.00 93.44 116 THR A C 1
ATOM 955 O O . THR A 1 116 ? -13.736 1.504 22.146 1.00 93.44 116 THR A O 1
ATOM 958 N N . HIS A 1 117 ? -13.051 0.254 20.413 1.00 94.00 117 HIS A N 1
ATOM 959 C CA . HIS A 1 117 ? -14.280 -0.546 20.360 1.00 94.00 117 HIS A CA 1
ATOM 960 C C . HIS A 1 117 ? -14.472 -1.397 21.622 1.00 94.00 117 HIS A C 1
ATOM 962 O O . HIS A 1 117 ? -15.589 -1.502 22.117 1.00 94.00 117 HIS A O 1
ATOM 968 N N . CYS A 1 118 ? -13.396 -1.980 22.163 1.00 95.25 118 CYS A N 1
ATOM 969 C CA . CYS A 1 118 ? -13.451 -2.728 23.419 1.00 95.25 118 CYS A CA 1
ATOM 970 C C . CYS A 1 118 ? -13.897 -1.830 24.585 1.00 95.25 118 CYS A C 1
ATOM 972 O O . CYS A 1 118 ? -14.807 -2.199 25.319 1.00 95.25 118 CYS A O 1
ATOM 974 N N . PHE A 1 119 ? -13.329 -0.625 24.710 1.00 94.88 119 PHE A N 1
ATOM 975 C CA . PHE A 1 119 ? -13.726 0.340 25.740 1.00 94.88 119 PHE A CA 1
ATOM 976 C C . PHE A 1 119 ? -15.192 0.759 25.618 1.00 94.88 119 PHE A C 1
ATOM 978 O O . PHE A 1 119 ? -15.901 0.760 26.621 1.00 94.88 119 PHE A O 1
ATOM 985 N N . LEU A 1 120 ? -15.670 1.058 24.406 1.00 94.56 120 LEU A N 1
ATOM 986 C CA . LEU A 1 120 ? -17.078 1.400 24.183 1.00 94.56 120 LEU A CA 1
ATOM 987 C C . LEU A 1 120 ? -18.016 0.249 24.572 1.00 94.56 120 LEU A C 1
ATOM 989 O O . LEU A 1 120 ? -19.055 0.489 25.180 1.00 94.56 120 LEU A O 1
ATOM 993 N N . LEU A 1 121 ? -17.630 -0.996 24.277 1.00 95.50 121 LEU A N 1
ATOM 994 C CA . LEU A 1 121 ? -18.399 -2.178 24.664 1.00 95.50 121 LEU A CA 1
ATOM 995 C C . LEU A 1 121 ? -18.442 -2.332 26.190 1.00 95.50 121 LEU A C 1
ATOM 997 O O . LEU A 1 121 ? -19.518 -2.518 26.750 1.00 95.50 121 LEU A O 1
ATOM 1001 N N . VAL A 1 122 ? -17.298 -2.197 26.870 1.00 94.88 122 VAL A N 1
ATOM 1002 C CA . VAL A 1 122 ? -17.221 -2.272 28.339 1.00 94.88 122 VAL A CA 1
ATOM 1003 C C . VAL A 1 122 ? -18.065 -1.180 28.997 1.00 94.88 122 VAL A C 1
ATOM 1005 O O . VAL A 1 122 ? -18.810 -1.485 29.924 1.00 94.88 122 VAL A O 1
ATOM 1008 N N . ILE A 1 123 ? -18.007 0.062 28.502 1.00 95.69 123 ILE A N 1
ATOM 1009 C CA . ILE A 1 123 ? -18.841 1.164 29.008 1.00 95.69 123 ILE A CA 1
ATOM 1010 C C . ILE A 1 123 ? -20.323 0.844 28.798 1.00 95.69 123 ILE A C 1
ATOM 1012 O O . ILE A 1 123 ? -21.096 0.966 29.740 1.00 95.69 123 ILE A O 1
ATOM 1016 N N . GLY A 1 124 ? -20.718 0.364 27.614 1.00 94.81 124 GLY A N 1
ATOM 1017 C CA . GLY A 1 124 ? -22.108 -0.014 27.342 1.00 94.81 124 GLY A CA 1
ATOM 1018 C C . GLY A 1 124 ? -22.625 -1.120 28.270 1.00 94.81 124 GLY A C 1
ATOM 1019 O O . GLY A 1 124 ? -23.714 -1.000 28.829 1.00 94.81 124 GLY A O 1
ATOM 1020 N N . VAL A 1 125 ? -21.826 -2.168 28.501 1.00 94.94 125 VAL A N 1
ATOM 1021 C CA . VAL A 1 125 ? -22.165 -3.249 29.446 1.00 94.94 125 VAL A CA 1
ATOM 1022 C C . VAL A 1 125 ? -22.250 -2.724 30.879 1.00 94.94 125 VAL A C 1
ATOM 1024 O O . VAL A 1 125 ? -23.176 -3.090 31.604 1.00 94.94 125 VAL A O 1
ATOM 1027 N N . ALA A 1 126 ? -21.331 -1.848 31.291 1.00 94.56 126 ALA A N 1
ATOM 1028 C CA . ALA A 1 126 ? -21.361 -1.227 32.610 1.00 94.56 126 ALA A CA 1
ATOM 1029 C C . ALA A 1 126 ? -22.618 -0.366 32.802 1.00 94.56 126 ALA A C 1
ATOM 1031 O O . ALA A 1 126 ? -23.269 -0.485 33.836 1.00 94.56 126 ALA A O 1
ATOM 1032 N N . THR A 1 127 ? -23.012 0.427 31.797 1.00 96.50 127 THR A N 1
ATOM 1033 C CA . THR A 1 127 ? -24.249 1.219 31.828 1.00 96.50 127 THR A CA 1
ATOM 1034 C C . THR A 1 127 ? -25.474 0.326 32.004 1.00 96.50 127 THR A C 1
ATOM 1036 O O . THR A 1 127 ? -26.249 0.559 32.926 1.00 96.50 127 THR A O 1
ATOM 1039 N N . VAL A 1 128 ? -25.624 -0.733 31.200 1.00 96.62 128 VAL A N 1
ATOM 1040 C CA . VAL A 1 128 ? -26.774 -1.652 31.312 1.00 96.62 128 VAL A CA 1
ATOM 1041 C C . VAL A 1 128 ? -26.788 -2.359 32.670 1.00 96.62 128 VAL A C 1
ATOM 1043 O O . VAL A 1 128 ? -27.814 -2.392 33.347 1.00 96.62 128 VAL A O 1
ATOM 1046 N N . THR A 1 129 ? -25.642 -2.871 33.118 1.00 93.44 129 THR A N 1
ATOM 1047 C CA . THR A 1 129 ? -25.538 -3.565 34.412 1.00 93.44 129 THR A CA 1
ATOM 1048 C C . THR A 1 129 ? -25.900 -2.634 35.567 1.00 93.44 129 THR A C 1
ATOM 1050 O O . THR A 1 129 ? -26.652 -3.021 36.460 1.00 93.44 129 THR A O 1
ATOM 1053 N N . PHE A 1 130 ? -25.416 -1.390 35.529 1.00 95.62 130 PHE A N 1
ATOM 1054 C CA . PHE A 1 130 ? -25.734 -0.387 36.539 1.00 95.62 130 PHE A CA 1
ATOM 1055 C C . PHE A 1 130 ? -27.225 -0.029 36.531 1.00 95.62 130 PHE A C 1
ATOM 1057 O O . PHE A 1 130 ? -27.839 -0.013 37.592 1.00 95.62 130 PHE A O 1
ATOM 1064 N N . THR A 1 131 ? -27.841 0.155 35.356 1.00 95.56 131 THR A N 1
ATOM 1065 C CA . THR A 1 131 ? -29.288 0.430 35.271 1.00 95.56 131 THR A CA 1
ATOM 1066 C C . THR A 1 131 ? -30.140 -0.690 35.875 1.00 95.56 131 THR A C 1
ATOM 1068 O O . THR A 1 131 ? -31.076 -0.408 36.618 1.00 95.56 131 THR A O 1
ATOM 1071 N N . VAL A 1 132 ? -29.780 -1.958 35.642 1.00 95.31 132 VAL A N 1
ATOM 1072 C CA . VAL A 1 132 ? -30.489 -3.113 36.223 1.00 95.31 132 VAL A CA 1
ATOM 1073 C C . VAL A 1 132 ? -30.285 -3.188 37.739 1.00 95.31 132 VAL A C 1
ATOM 1075 O O . VAL A 1 132 ? -31.223 -3.493 38.475 1.00 95.31 132 VAL A O 1
ATOM 1078 N N . LEU A 1 133 ? -29.078 -2.889 38.230 1.00 93.88 133 LEU A N 1
ATOM 1079 C CA . LEU A 1 133 ? -28.801 -2.842 39.668 1.00 93.88 133 LEU A CA 1
ATOM 1080 C C . LEU A 1 133 ? -29.594 -1.730 40.366 1.00 93.88 133 LEU A C 1
ATOM 1082 O O . LEU A 1 133 ? -30.142 -1.980 41.437 1.00 93.88 133 LEU A O 1
ATOM 1086 N N . CYS A 1 134 ? -29.717 -0.547 39.759 1.00 93.00 134 CYS A N 1
ATOM 1087 C CA . CYS A 1 134 ? -30.535 0.539 40.304 1.00 93.00 134 CYS A CA 1
ATOM 1088 C C . CYS A 1 134 ? -32.005 0.132 40.458 1.00 93.00 134 CYS A C 1
ATOM 1090 O O . CYS A 1 134 ? -32.581 0.380 41.512 1.00 93.00 134 CYS A O 1
ATOM 1092 N N . MET A 1 135 ? -32.577 -0.557 39.462 1.00 92.56 135 MET A N 1
ATOM 1093 C CA . MET A 1 135 ? -33.957 -1.060 39.531 1.00 92.56 135 MET A CA 1
ATOM 1094 C C . MET A 1 135 ? -34.145 -2.119 40.623 1.00 92.56 135 MET A C 1
ATOM 1096 O O . MET A 1 135 ? -35.187 -2.180 41.263 1.00 92.56 135 MET A O 1
ATOM 1100 N N . LYS A 1 136 ? -33.138 -2.967 40.863 1.00 94.50 136 LYS A N 1
ATOM 1101 C CA . LYS A 1 136 ? -33.234 -4.034 41.870 1.00 94.50 136 LYS A CA 1
ATOM 1102 C C . LYS A 1 136 ? -33.118 -3.521 43.312 1.00 94.50 136 LYS A C 1
ATOM 1104 O O . LYS A 1 136 ? -33.651 -4.148 44.223 1.00 94.50 136 LYS A O 1
ATOM 1109 N N . TYR A 1 137 ? -32.398 -2.422 43.527 1.00 94.56 137 TYR A N 1
ATOM 1110 C CA . TYR A 1 137 ? -32.067 -1.886 44.853 1.00 94.56 137 TYR A CA 1
ATOM 1111 C C . TYR A 1 137 ? -32.689 -0.505 45.097 1.00 94.56 137 TYR A C 1
ATOM 1113 O O . TYR A 1 137 ? -32.043 0.371 45.675 1.00 94.56 137 TYR A O 1
ATOM 1121 N N . GLU A 1 138 ? -33.944 -0.322 44.684 1.00 87.56 138 GLU A N 1
ATOM 1122 C CA . GLU A 1 138 ? -34.652 0.968 44.647 1.00 87.56 138 GLU A CA 1
ATOM 1123 C C . GLU A 1 138 ? -34.723 1.707 46.008 1.00 87.56 138 GLU A C 1
ATOM 1125 O O . GLU A 1 138 ? -34.919 2.914 46.039 1.00 87.56 138 GLU A O 1
ATOM 1130 N N . GLY A 1 139 ? -34.455 1.041 47.141 1.00 88.25 139 GLY A N 1
ATOM 1131 C CA . GLY A 1 139 ? -34.388 1.671 48.472 1.00 88.25 139 GLY A CA 1
ATOM 1132 C C . GLY A 1 139 ? -32.990 1.840 49.089 1.00 88.25 139 GLY A C 1
ATOM 1133 O O . GLY A 1 139 ? -32.860 2.498 50.117 1.00 88.25 139 GLY A O 1
ATOM 1134 N N . SER A 1 140 ? -31.938 1.240 48.519 1.00 93.38 140 SER A N 1
ATOM 1135 C CA . SER A 1 140 ? -30.609 1.214 49.164 1.00 93.38 140 SER A CA 1
ATOM 1136 C C . SER A 1 140 ? -29.661 2.308 48.678 1.00 93.38 140 SER A C 1
ATOM 1138 O O . SER A 1 140 ? -28.677 2.601 49.358 1.00 93.38 140 SER A O 1
ATOM 1140 N N . MET A 1 141 ? -29.894 2.866 47.491 1.00 93.19 141 MET A N 1
ATOM 1141 C CA . MET A 1 141 ? -28.974 3.795 46.842 1.00 93.19 141 MET A CA 1
ATOM 1142 C C . MET A 1 141 ? -29.684 5.135 46.643 1.00 93.19 141 MET A C 1
ATOM 1144 O O . MET A 1 141 ? -30.729 5.178 46.006 1.00 93.19 141 MET A O 1
ATOM 1148 N N . GLY A 1 142 ? -29.143 6.224 47.196 1.00 95.62 142 GLY A N 1
ATOM 1149 C CA . GLY A 1 142 ? -29.789 7.537 47.102 1.00 95.62 142 GLY A CA 1
ATOM 1150 C C . GLY A 1 142 ? -29.917 8.009 45.650 1.00 95.62 142 GLY A C 1
ATOM 1151 O O . GLY A 1 142 ? -28.954 7.907 44.888 1.00 95.62 142 GLY A O 1
ATOM 1152 N N . GLU A 1 143 ? -31.070 8.567 45.283 1.00 94.31 143 GLU A N 1
ATOM 1153 C CA . GLU A 1 143 ? -31.410 9.040 43.928 1.00 94.31 143 GLU A CA 1
ATOM 1154 C C . GLU A 1 143 ? -30.298 9.911 43.306 1.00 94.31 143 GLU A C 1
ATOM 1156 O O . GLU A 1 143 ? -29.844 9.674 42.184 1.00 94.31 143 GLU A O 1
ATOM 1161 N N . ALA A 1 144 ? -29.735 10.841 44.087 1.00 95.19 144 ALA A N 1
ATOM 1162 C CA . ALA A 1 144 ? -28.620 11.690 43.659 1.00 95.19 144 ALA A CA 1
ATOM 1163 C C . ALA A 1 144 ? -27.371 10.892 43.235 1.00 95.19 144 ALA A C 1
ATOM 1165 O O . ALA A 1 144 ? -26.703 11.240 42.257 1.00 95.19 144 ALA A O 1
ATOM 1166 N N . THR A 1 145 ? -27.050 9.801 43.938 1.00 94.75 145 THR A N 1
ATOM 1167 C CA . THR A 1 145 ? -25.893 8.956 43.600 1.00 94.75 145 THR A CA 1
ATOM 1168 C C . THR A 1 145 ? -26.133 8.152 42.325 1.00 94.75 145 THR A C 1
ATOM 1170 O O . THR A 1 145 ? -25.218 8.031 41.511 1.00 94.75 145 THR A O 1
ATOM 1173 N N . GLN A 1 146 ? -27.363 7.680 42.092 1.00 95.00 146 GLN A N 1
ATOM 1174 C CA . GLN A 1 146 ? -27.722 6.960 40.869 1.00 95.00 146 GLN A CA 1
ATOM 1175 C C . GLN A 1 146 ? -27.581 7.859 39.635 1.00 95.00 146 GLN A C 1
ATOM 1177 O O . GLN A 1 146 ? -26.888 7.494 38.681 1.00 95.00 146 GLN A O 1
ATOM 1182 N N . HIS A 1 147 ? -28.154 9.067 39.679 1.00 94.88 147 HIS A N 1
ATOM 1183 C CA . HIS A 1 147 ? -28.030 10.035 38.588 1.00 94.88 147 HIS A CA 1
ATOM 1184 C C . HIS A 1 147 ? -26.580 10.438 38.331 1.00 94.88 147 HIS A C 1
ATOM 1186 O O . HIS A 1 147 ? -26.165 10.516 37.175 1.00 94.88 147 HIS A O 1
ATOM 1192 N N . THR A 1 148 ? -25.788 10.636 39.388 1.00 96.50 148 THR A N 1
ATOM 1193 C CA . THR A 1 148 ? -24.372 11.007 39.259 1.00 96.50 148 THR A CA 1
ATOM 1194 C C . THR A 1 148 ? -23.565 9.911 38.559 1.00 96.50 148 THR A C 1
ATOM 1196 O O . THR A 1 148 ? -22.780 10.207 37.656 1.00 96.50 148 THR A O 1
ATOM 1199 N N . VAL A 1 149 ? -23.768 8.638 38.918 1.00 96.44 149 VAL A N 1
ATOM 1200 C CA . VAL A 1 149 ? -23.051 7.518 38.285 1.00 96.44 149 VAL A CA 1
ATOM 1201 C C . VAL A 1 149 ? -23.492 7.320 36.834 1.00 96.44 149 VAL A C 1
ATOM 1203 O O . VAL A 1 149 ? -22.638 7.161 35.958 1.00 96.44 149 VAL A O 1
ATOM 1206 N N . LEU A 1 150 ? -24.798 7.388 36.551 1.00 95.56 150 LEU A N 1
ATOM 1207 C CA . LEU A 1 150 ? -25.317 7.296 35.182 1.00 95.56 150 LEU A CA 1
ATOM 1208 C C . LEU A 1 150 ? -24.778 8.423 34.298 1.00 95.56 150 LEU A C 1
ATOM 1210 O O . LEU A 1 150 ? -24.314 8.163 33.186 1.00 95.56 150 LEU A O 1
ATOM 1214 N N . LEU A 1 151 ? -24.770 9.657 34.809 1.00 96.62 151 LEU A N 1
ATOM 1215 C CA . LEU A 1 151 ? -24.203 10.811 34.119 1.00 96.62 151 LEU A CA 1
ATOM 1216 C C . LEU A 1 151 ? -22.700 10.626 33.867 1.00 96.62 151 LEU A C 1
ATOM 1218 O O . LEU A 1 151 ? -22.229 10.889 32.762 1.00 96.62 151 LEU A O 1
ATOM 1222 N N . GLY A 1 152 ? -21.948 10.125 34.852 1.00 96.94 152 GLY A N 1
ATOM 1223 C CA . GLY A 1 152 ? -20.517 9.848 34.711 1.00 96.94 152 GLY A CA 1
ATOM 1224 C C . GLY A 1 152 ? -20.207 8.796 33.641 1.00 96.94 152 GLY A C 1
ATOM 1225 O O . GLY A 1 152 ? -19.305 8.988 32.818 1.00 96.94 152 GLY A O 1
ATOM 1226 N N . LEU A 1 153 ? -20.983 7.707 33.595 1.00 95.62 153 LEU A N 1
ATOM 1227 C CA . LEU A 1 153 ? -20.858 6.673 32.562 1.00 95.62 153 LEU A CA 1
ATOM 1228 C C . LEU A 1 153 ? -21.207 7.220 31.172 1.00 95.62 153 LEU A C 1
ATOM 1230 O O . LEU A 1 153 ? -20.468 6.972 30.217 1.00 95.62 153 LEU A O 1
ATOM 1234 N N . ALA A 1 154 ? -22.281 8.008 31.066 1.00 96.62 154 ALA A N 1
ATOM 1235 C CA . ALA A 1 154 ? -22.691 8.640 29.815 1.00 96.62 154 ALA A CA 1
ATOM 1236 C C . ALA A 1 154 ? -21.633 9.628 29.293 1.00 96.62 154 ALA A C 1
ATOM 1238 O O . ALA A 1 154 ? -21.268 9.572 28.118 1.00 96.62 154 ALA A O 1
ATOM 1239 N N . LEU A 1 155 ? -21.076 10.478 30.164 1.00 97.88 155 LEU A N 1
ATOM 1240 C CA . LEU A 1 155 ? -20.005 11.417 29.814 1.00 97.88 155 LEU A CA 1
ATOM 1241 C C . LEU A 1 155 ? -18.738 10.693 29.351 1.00 97.88 155 LEU A C 1
ATOM 1243 O O . LEU A 1 155 ? -18.134 11.080 28.351 1.00 97.88 155 LEU A O 1
ATOM 1247 N N . THR A 1 156 ? -18.361 9.609 30.033 1.00 96.56 156 THR A N 1
ATOM 1248 C CA . THR A 1 156 ? -17.205 8.786 29.648 1.00 96.56 156 THR A CA 1
ATOM 1249 C C . THR A 1 156 ? -17.431 8.143 28.276 1.00 96.56 156 THR A C 1
ATOM 1251 O O . THR A 1 156 ? -16.558 8.202 27.408 1.00 96.56 156 THR A O 1
ATOM 1254 N N . GLY A 1 157 ? -18.624 7.592 28.034 1.00 96.19 157 GLY A N 1
ATOM 1255 C CA . GLY A 1 157 ? -19.012 7.051 26.730 1.00 96.19 157 GLY A CA 1
ATOM 1256 C C . GLY A 1 157 ? -18.965 8.101 25.614 1.00 96.19 157 GLY A C 1
ATOM 1257 O O . GLY A 1 157 ? -18.391 7.847 24.551 1.00 96.19 157 GLY A O 1
ATOM 1258 N N . ALA A 1 158 ? -19.496 9.301 25.866 1.00 96.94 158 ALA A N 1
ATOM 1259 C CA . ALA A 1 158 ? -19.461 10.417 24.923 1.00 96.94 158 ALA A CA 1
ATOM 1260 C C . ALA A 1 158 ? -18.023 10.869 24.619 1.00 96.94 158 ALA A C 1
ATOM 1262 O O . ALA A 1 158 ? -17.677 11.065 23.453 1.00 96.94 158 ALA A O 1
ATOM 1263 N N . PHE A 1 159 ? -17.161 10.950 25.638 1.00 96.75 159 PHE A N 1
ATOM 1264 C CA . PHE A 1 159 ? -15.745 11.280 25.478 1.00 96.75 159 PHE A CA 1
ATOM 1265 C C . PHE A 1 159 ? -15.022 10.277 24.572 1.00 96.75 159 PHE A C 1
ATOM 1267 O O . PHE A 1 159 ? -14.382 10.676 23.600 1.00 96.75 159 PHE A O 1
ATOM 1274 N N . PHE A 1 160 ? -15.156 8.972 24.834 1.00 95.44 160 PHE A N 1
ATOM 1275 C CA . PHE A 1 160 ? -14.515 7.950 24.001 1.00 95.44 160 PHE A CA 1
ATOM 1276 C C . PHE A 1 160 ? -15.086 7.898 22.585 1.00 95.44 160 PHE A C 1
ATOM 1278 O O . PHE A 1 160 ? -14.338 7.652 21.638 1.00 95.44 160 PHE A O 1
ATOM 1285 N N . THR A 1 161 ? -16.381 8.167 22.423 1.00 95.44 161 THR A N 1
ATOM 1286 C CA . THR A 1 161 ? -17.018 8.252 21.103 1.00 95.44 161 THR A CA 1
ATOM 1287 C C . THR A 1 161 ? -16.473 9.441 20.312 1.00 95.44 161 THR A C 1
ATOM 1289 O O . THR A 1 161 ? -16.054 9.273 19.167 1.00 95.44 161 THR A O 1
ATOM 1292 N N . GLY A 1 162 ? -16.381 10.622 20.933 1.00 96.06 162 GLY A N 1
ATOM 1293 C CA . GLY A 1 162 ? -15.768 11.807 20.330 1.00 96.06 162 GLY A CA 1
ATOM 1294 C C . GLY A 1 162 ? -14.290 11.592 19.999 1.00 96.06 162 GLY A C 1
ATOM 1295 O O . GLY A 1 162 ? -13.844 11.898 18.894 1.00 96.06 162 GLY A O 1
ATOM 1296 N N . PHE A 1 163 ? -13.535 10.971 20.907 1.00 94.00 163 PHE A N 1
ATOM 1297 C CA . PHE A 1 163 ? -12.137 10.611 20.673 1.00 94.00 163 PHE A CA 1
ATOM 1298 C C . PHE A 1 163 ? -11.983 9.642 19.491 1.00 94.00 163 PHE A C 1
ATOM 1300 O O . PHE A 1 163 ? -11.143 9.855 18.615 1.00 94.00 163 PHE A O 1
ATOM 1307 N N . ALA A 1 164 ? -12.812 8.598 19.424 1.00 93.38 164 ALA A N 1
ATOM 1308 C CA . ALA A 1 164 ? -12.808 7.651 18.315 1.00 93.38 164 ALA A CA 1
ATOM 1309 C C . ALA A 1 164 ? -13.160 8.329 16.980 1.00 93.38 164 ALA A C 1
ATOM 1311 O O . ALA A 1 164 ? -12.533 8.008 15.969 1.00 93.38 164 ALA A O 1
ATOM 1312 N N . ALA A 1 165 ? -14.094 9.287 16.985 1.00 93.12 165 ALA A N 1
ATOM 1313 C CA . ALA A 1 165 ? -14.475 10.063 15.807 1.00 93.12 165 ALA A CA 1
ATOM 1314 C C . ALA A 1 165 ? -13.342 10.979 15.309 1.00 93.12 165 ALA A C 1
ATOM 1316 O O . ALA A 1 165 ? -13.095 11.038 14.108 1.00 93.12 165 ALA A O 1
ATOM 1317 N N . ILE A 1 166 ? -12.605 11.637 16.213 1.00 91.69 166 ILE A N 1
ATOM 1318 C CA . ILE A 1 166 ? -11.457 12.493 15.855 1.00 91.69 166 ILE A CA 1
ATOM 1319 C C . ILE A 1 166 ? -10.295 11.657 15.308 1.00 91.69 166 ILE A C 1
ATOM 1321 O O . ILE A 1 166 ? -9.634 12.029 14.334 1.00 91.69 166 ILE A O 1
ATOM 1325 N N . VAL A 1 167 ? -10.003 10.520 15.944 1.00 90.31 167 VAL A N 1
ATOM 1326 C CA . VAL A 1 167 ? -8.874 9.683 15.529 1.00 90.31 167 VAL A CA 1
ATOM 1327 C C . VAL A 1 167 ? -9.183 8.948 14.226 1.00 90.31 167 VAL A C 1
ATOM 1329 O O . VAL A 1 167 ? -8.257 8.778 13.429 1.00 90.31 167 VAL A O 1
ATOM 1332 N N . ASP A 1 168 ? -10.433 8.521 14.024 1.00 92.62 168 ASP A N 1
ATOM 1333 C CA . ASP A 1 168 ? -10.905 7.643 12.943 1.00 92.62 168 ASP A CA 1
ATOM 1334 C C . ASP A 1 168 ? -9.869 6.553 12.578 1.00 92.62 168 ASP A C 1
ATOM 1336 O O . ASP A 1 168 ? -9.308 6.508 11.471 1.00 92.62 168 ASP A O 1
ATOM 1340 N N . PRO A 1 169 ? -9.524 5.676 13.547 1.00 92.00 169 PRO A N 1
ATOM 1341 C CA . PRO A 1 169 ? -8.425 4.730 13.385 1.00 92.00 169 PRO A CA 1
ATOM 1342 C C . PRO A 1 169 ? -8.716 3.685 12.301 1.00 92.00 169 PRO A C 1
ATOM 1344 O O . PRO A 1 169 ? -7.783 3.160 11.691 1.00 92.00 169 PRO A O 1
ATOM 1347 N N . ALA A 1 170 ? -9.995 3.396 12.035 1.00 91.44 170 ALA A N 1
ATOM 1348 C CA . ALA A 1 170 ? -10.419 2.458 11.004 1.00 91.44 170 ALA A CA 1
ATOM 1349 C C . ALA A 1 170 ? -10.147 3.013 9.601 1.00 91.44 170 ALA A C 1
ATOM 1351 O O . ALA A 1 170 ? -9.512 2.331 8.789 1.00 91.44 170 ALA A O 1
ATOM 1352 N N . ARG A 1 171 ? -10.541 4.264 9.328 1.00 91.38 171 ARG A N 1
ATOM 1353 C CA . ARG A 1 171 ? -10.263 4.912 8.042 1.00 91.38 171 ARG A CA 1
ATOM 1354 C C . ARG A 1 171 ? -8.767 5.082 7.813 1.00 91.38 171 ARG A C 1
ATOM 1356 O O . ARG A 1 171 ? -8.282 4.722 6.740 1.00 91.38 171 ARG A O 1
ATOM 1363 N N . LYS A 1 172 ? -8.019 5.536 8.827 1.00 93.06 172 LYS A N 1
ATOM 1364 C CA . LYS A 1 172 ? -6.551 5.667 8.746 1.00 93.06 172 LYS A CA 1
ATOM 1365 C C . LYS A 1 172 ? -5.868 4.330 8.472 1.00 93.06 172 LYS A C 1
ATOM 1367 O O . LYS A 1 172 ? -4.976 4.259 7.630 1.00 93.06 172 LYS A O 1
ATOM 1372 N N . TRP A 1 173 ? -6.305 3.257 9.132 1.00 94.62 173 TRP A N 1
ATOM 1373 C CA . TRP A 1 173 ? -5.794 1.910 8.878 1.00 94.62 173 TRP A CA 1
ATOM 1374 C C . TRP A 1 173 ? -6.011 1.470 7.424 1.00 94.62 173 TRP A C 1
ATOM 1376 O O . TRP A 1 173 ? -5.069 0.988 6.790 1.00 94.62 173 TRP A O 1
ATOM 1386 N N . ILE A 1 174 ? -7.224 1.651 6.889 1.00 93.69 174 ILE A N 1
ATOM 1387 C CA . ILE A 1 174 ? -7.556 1.286 5.503 1.00 93.69 174 ILE A CA 1
ATOM 1388 C C . ILE A 1 174 ? -6.718 2.108 4.520 1.00 93.69 174 ILE A C 1
ATOM 1390 O O . ILE A 1 174 ? -6.129 1.542 3.603 1.00 93.69 174 ILE A O 1
ATOM 1394 N N . GLN A 1 175 ? -6.609 3.420 4.736 1.00 93.75 175 GLN A N 1
ATOM 1395 C CA . GLN A 1 175 ? -5.822 4.311 3.883 1.00 93.75 175 GLN A CA 1
ATOM 1396 C C . GLN A 1 175 ? -4.340 3.926 3.857 1.00 93.75 175 GLN A C 1
ATOM 1398 O O . GLN A 1 175 ? -3.798 3.702 2.779 1.00 93.75 175 GLN A O 1
ATOM 1403 N N . LEU A 1 176 ? -3.699 3.779 5.024 1.00 94.06 176 LEU A N 1
ATOM 1404 C CA . LEU A 1 176 ? -2.287 3.386 5.117 1.00 94.06 176 LEU A CA 1
ATOM 1405 C C . LEU A 1 176 ? -2.029 2.046 4.429 1.00 94.06 176 LEU A C 1
ATOM 1407 O O . LEU A 1 176 ? -1.033 1.882 3.729 1.00 94.06 176 LEU A O 1
ATOM 1411 N N . ARG A 1 177 ? -2.949 1.093 4.590 1.00 95.50 177 ARG A N 1
ATOM 1412 C CA . ARG A 1 177 ? -2.838 -0.224 3.969 1.00 95.50 177 ARG A CA 1
ATOM 1413 C C . ARG A 1 177 ? -3.007 -0.170 2.452 1.00 95.50 177 ARG A C 1
ATOM 1415 O O . ARG A 1 177 ? -2.247 -0.818 1.739 1.00 95.50 177 ARG A O 1
ATOM 1422 N N . ASN A 1 178 ? -3.968 0.605 1.957 1.00 95.62 178 ASN A N 1
ATOM 1423 C CA . ASN A 1 178 ? -4.164 0.798 0.522 1.00 95.62 178 ASN A CA 1
ATOM 1424 C C . ASN A 1 178 ? -2.948 1.480 -0.111 1.00 95.62 178 ASN A C 1
ATOM 1426 O O . ASN A 1 178 ? -2.508 1.066 -1.178 1.00 95.62 178 ASN A O 1
ATOM 1430 N N . SER A 1 179 ? -2.355 2.463 0.567 1.00 96.06 179 SER A N 1
ATOM 1431 C CA . SER A 1 179 ? -1.135 3.126 0.107 1.00 96.06 179 SER A CA 1
ATOM 1432 C C . SER A 1 179 ? 0.091 2.218 0.148 1.00 96.06 179 SER A C 1
ATOM 1434 O O . SER A 1 179 ? 0.889 2.259 -0.784 1.00 96.06 179 SER A O 1
ATOM 1436 N N . ALA A 1 180 ? 0.220 1.352 1.159 1.00 96.25 180 ALA A N 1
ATOM 1437 C CA . ALA A 1 180 ? 1.244 0.308 1.171 1.00 96.25 180 ALA A CA 1
ATOM 1438 C C . ALA A 1 180 ? 1.082 -0.638 -0.028 1.00 96.25 180 ALA A C 1
ATOM 1440 O O . ALA A 1 180 ? 2.054 -0.921 -0.717 1.00 96.25 180 ALA A O 1
ATOM 1441 N N . TYR A 1 181 ? -0.145 -1.067 -0.341 1.00 95.69 181 TYR A N 1
ATOM 1442 C CA . TYR A 1 181 ? -0.401 -1.919 -1.505 1.00 95.69 181 TYR A CA 1
ATOM 1443 C C . TYR A 1 181 ? -0.182 -1.224 -2.843 1.00 95.69 181 TYR A C 1
ATOM 1445 O O . TYR A 1 181 ? 0.313 -1.871 -3.762 1.00 95.69 181 TYR A O 1
ATOM 1453 N N . ALA A 1 182 ? -0.520 0.061 -2.951 1.00 96.62 182 ALA A N 1
ATOM 1454 C CA . ALA A 1 182 ? -0.223 0.855 -4.135 1.00 96.62 182 ALA A CA 1
ATOM 1455 C C . ALA A 1 182 ? 1.293 0.958 -4.346 1.00 96.62 182 ALA A C 1
ATOM 1457 O O . ALA A 1 182 ? 1.771 0.675 -5.436 1.00 96.62 182 ALA A O 1
ATOM 1458 N N . MET A 1 183 ? 2.053 1.262 -3.290 1.00 97.19 183 MET A N 1
ATOM 1459 C CA . MET A 1 183 ? 3.514 1.330 -3.358 1.00 97.19 183 MET A CA 1
ATOM 1460 C C . MET A 1 183 ? 4.131 -0.029 -3.708 1.00 97.19 183 MET A C 1
ATOM 1462 O O . MET A 1 183 ? 4.981 -0.110 -4.585 1.00 97.19 183 MET A O 1
ATOM 1466 N N . GLU A 1 184 ? 3.670 -1.115 -3.078 1.00 96.12 184 GLU A N 1
ATOM 1467 C CA . GLU A 1 184 ? 4.102 -2.473 -3.429 1.00 96.12 184 GLU A CA 1
ATOM 1468 C C . GLU A 1 184 ? 3.804 -2.787 -4.903 1.00 96.12 184 GLU A C 1
ATOM 1470 O O . GLU A 1 184 ? 4.640 -3.383 -5.573 1.00 96.12 184 GLU A O 1
ATOM 1475 N N . ALA A 1 185 ? 2.634 -2.402 -5.422 1.00 95.81 185 ALA A N 1
ATOM 1476 C CA . ALA A 1 185 ? 2.288 -2.624 -6.824 1.00 95.81 185 ALA A CA 1
ATOM 1477 C C . ALA A 1 185 ? 3.227 -1.866 -7.774 1.00 95.81 185 ALA A C 1
ATOM 1479 O O . ALA A 1 185 ? 3.710 -2.470 -8.726 1.00 95.81 185 ALA A O 1
ATOM 1480 N N . GLU A 1 186 ? 3.536 -0.602 -7.483 1.00 97.25 186 GLU A N 1
ATOM 1481 C CA . GLU A 1 186 ? 4.490 0.207 -8.256 1.00 97.25 186 GLU A CA 1
ATOM 1482 C C . GLU A 1 186 ? 5.903 -0.393 -8.238 1.00 97.25 186 GLU A C 1
ATOM 1484 O O . GLU A 1 186 ? 6.531 -0.523 -9.286 1.00 97.25 186 GLU A O 1
ATOM 1489 N N . ILE A 1 187 ? 6.375 -0.855 -7.072 1.00 96.69 187 ILE A N 1
ATOM 1490 C CA . ILE A 1 187 ? 7.661 -1.559 -6.946 1.00 96.69 187 ILE A CA 1
ATOM 1491 C C . ILE A 1 187 ? 7.692 -2.790 -7.858 1.00 96.69 187 ILE A C 1
ATOM 1493 O O . ILE A 1 187 ? 8.671 -3.009 -8.567 1.00 96.69 187 ILE A O 1
ATOM 1497 N N . TRP A 1 188 ? 6.632 -3.601 -7.858 1.00 95.56 188 TRP A N 1
ATOM 1498 C CA . TRP A 1 188 ? 6.574 -4.796 -8.701 1.00 95.56 188 TRP A CA 1
ATOM 1499 C C . TRP A 1 188 ? 6.465 -4.468 -10.189 1.00 95.56 188 TRP A C 1
ATOM 1501 O O . TRP A 1 188 ? 7.130 -5.124 -10.986 1.00 95.56 188 TRP A O 1
ATOM 1511 N N . GLN A 1 189 ? 5.685 -3.453 -10.569 1.00 95.19 189 GLN A N 1
ATOM 1512 C CA . GLN A 1 189 ? 5.607 -3.009 -11.962 1.00 95.19 189 GLN A CA 1
ATOM 1513 C C . GLN A 1 189 ? 6.963 -2.508 -12.465 1.00 95.19 189 GLN A C 1
ATOM 1515 O O . GLN A 1 189 ? 7.363 -2.849 -13.576 1.00 95.19 189 GLN A O 1
ATOM 1520 N N . PHE A 1 190 ? 7.700 -1.774 -11.625 1.00 96.44 190 PHE A N 1
ATOM 1521 C CA . PHE A 1 190 ? 9.064 -1.358 -11.924 1.00 96.44 190 PHE A CA 1
ATOM 1522 C C . PHE A 1 190 ? 9.994 -2.567 -12.060 1.00 96.44 190 PHE A C 1
ATOM 1524 O O . PHE A 1 190 ? 10.683 -2.684 -13.071 1.00 96.44 190 PHE A O 1
ATOM 1531 N N . ARG A 1 191 ? 9.992 -3.494 -11.090 1.00 94.94 191 ARG A N 1
ATOM 1532 C CA . ARG A 1 191 ? 10.858 -4.690 -11.098 1.00 94.94 191 ARG A CA 1
ATOM 1533 C C . ARG A 1 191 ? 10.615 -5.606 -12.296 1.00 94.94 191 ARG A C 1
ATOM 1535 O O . ARG A 1 191 ? 11.580 -6.178 -12.782 1.00 94.94 191 ARG A O 1
ATOM 1542 N N . ALA A 1 192 ? 9.369 -5.729 -12.745 1.00 93.81 192 ALA A N 1
ATOM 1543 C CA . ALA A 1 192 ? 8.997 -6.528 -13.911 1.00 93.81 192 ALA A CA 1
ATOM 1544 C C . ALA A 1 192 ? 9.011 -5.734 -15.230 1.00 93.81 192 ALA A C 1
ATOM 1546 O O . ALA A 1 192 ? 8.700 -6.290 -16.276 1.00 93.81 192 ALA A O 1
ATOM 1547 N N . ARG A 1 193 ? 9.342 -4.432 -15.196 1.00 92.94 193 ARG A N 1
ATOM 1548 C CA . ARG A 1 193 ? 9.326 -3.518 -16.358 1.00 92.94 193 ARG A CA 1
ATOM 1549 C C . ARG A 1 193 ? 8.021 -3.597 -17.167 1.00 92.94 193 ARG A C 1
ATOM 1551 O O . ARG A 1 193 ? 8.026 -3.564 -18.395 1.00 92.94 193 ARG A O 1
ATOM 1558 N N . VAL A 1 194 ? 6.889 -3.674 -16.465 1.00 92.38 194 VAL A N 1
ATOM 1559 C CA . VAL A 1 194 ? 5.548 -3.760 -17.068 1.00 92.38 194 VAL A CA 1
ATOM 1560 C C . VAL A 1 194 ? 4.795 -2.432 -16.987 1.00 92.38 194 VAL A C 1
ATOM 1562 O O . VAL A 1 194 ? 5.028 -1.604 -16.101 1.00 92.38 194 VAL A O 1
ATOM 1565 N N . GLY A 1 195 ? 3.838 -2.239 -17.897 1.00 92.88 195 GLY A N 1
ATOM 1566 C CA . GLY A 1 195 ? 2.987 -1.050 -17.929 1.00 92.88 195 GLY A CA 1
ATOM 1567 C C . GLY A 1 195 ? 3.790 0.205 -18.263 1.00 92.88 195 GLY A C 1
ATOM 1568 O O . GLY A 1 195 ? 4.506 0.237 -19.256 1.00 92.88 195 GLY A O 1
ATOM 1569 N N . LYS A 1 196 ? 3.706 1.234 -17.414 1.00 94.75 196 LYS A N 1
ATOM 1570 C CA . LYS A 1 196 ? 4.409 2.514 -17.625 1.00 94.75 196 LYS A CA 1
ATOM 1571 C C . LYS A 1 196 ? 5.938 2.422 -17.540 1.00 94.75 196 LYS A C 1
ATOM 1573 O O . LYS A 1 196 ? 6.619 3.357 -17.926 1.00 94.75 196 LYS A O 1
ATOM 1578 N N . TYR A 1 197 ? 6.468 1.318 -17.015 1.00 95.19 197 TYR A N 1
ATOM 1579 C CA . TYR A 1 197 ? 7.910 1.075 -16.916 1.00 95.19 197 TYR A CA 1
ATOM 1580 C C . TYR A 1 197 ? 8.464 0.276 -18.099 1.00 95.19 197 TYR A C 1
ATOM 1582 O O . TYR A 1 197 ? 9.643 -0.077 -18.099 1.00 95.19 197 TYR A O 1
ATOM 1590 N N . GLN A 1 198 ? 7.619 -0.051 -19.079 1.00 91.94 198 GLN A N 1
ATOM 1591 C CA . GLN A 1 198 ? 8.039 -0.754 -20.277 1.00 91.94 198 GLN A CA 1
ATOM 1592 C C . GLN A 1 198 ? 8.825 0.208 -21.174 1.00 91.94 198 GLN A C 1
ATOM 1594 O O . GLN A 1 198 ? 8.308 1.241 -21.592 1.00 91.94 198 GLN A O 1
ATOM 1599 N N . GLY A 1 199 ? 10.086 -0.126 -21.458 1.00 85.31 199 GLY A N 1
ATOM 1600 C CA . GLY A 1 199 ? 10.919 0.682 -22.347 1.00 85.31 199 GLY A CA 1
ATOM 1601 C C . GLY A 1 199 ? 10.331 0.747 -23.757 1.00 85.31 199 GLY A C 1
ATOM 1602 O O . GLY A 1 199 ? 9.869 -0.268 -24.289 1.00 85.31 199 GLY A O 1
ATOM 1603 N N . THR A 1 200 ? 10.370 1.928 -24.373 1.00 82.81 200 THR A N 1
ATOM 1604 C CA . THR A 1 200 ? 9.888 2.151 -25.739 1.00 82.81 200 THR A CA 1
ATOM 1605 C C . THR A 1 200 ? 10.600 1.209 -26.716 1.00 82.81 200 THR A C 1
ATOM 1607 O O . THR A 1 200 ? 11.807 0.971 -26.628 1.00 82.81 200 THR A O 1
ATOM 1610 N N . SER A 1 201 ? 9.860 0.633 -27.667 1.00 70.12 201 SER A N 1
ATOM 1611 C CA . SER A 1 201 ? 10.379 -0.366 -28.617 1.00 70.12 201 SER A CA 1
ATOM 1612 C C . SER A 1 201 ? 11.569 0.119 -29.455 1.00 70.12 201 SER A C 1
ATOM 1614 O O . SER A 1 201 ? 12.325 -0.711 -29.951 1.00 70.12 201 SER A O 1
ATOM 1616 N N . THR A 1 202 ? 11.761 1.436 -29.559 1.00 69.06 202 THR A N 1
ATOM 1617 C CA . THR A 1 202 ? 12.850 2.110 -30.279 1.00 69.06 202 THR A CA 1
ATOM 1618 C C . THR A 1 202 ? 14.219 2.020 -29.592 1.00 69.06 202 THR A C 1
ATOM 1620 O O . THR A 1 202 ? 15.230 2.320 -30.220 1.00 69.06 202 THR A O 1
ATOM 1623 N N . SER A 1 203 ? 14.291 1.554 -28.341 1.00 66.44 20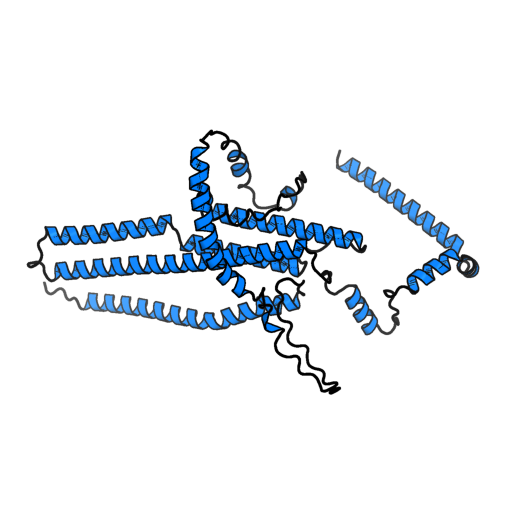3 SER A N 1
ATOM 1624 C CA . SER A 1 203 ? 15.532 1.437 -27.560 1.00 66.44 203 SER A CA 1
ATOM 1625 C C . SER A 1 203 ? 16.359 0.176 -27.870 1.00 66.44 203 SER A C 1
ATOM 1627 O O . SER A 1 203 ? 16.834 -0.490 -26.952 1.00 66.44 203 SER A O 1
ATOM 1629 N N . SER A 1 204 ? 16.526 -0.199 -29.142 1.00 70.06 204 SER A N 1
ATOM 1630 C CA . SER A 1 204 ? 17.387 -1.341 -29.509 1.00 70.06 204 SER A CA 1
ATOM 1631 C C . SER A 1 204 ? 18.884 -1.041 -29.366 1.00 70.06 204 SER A C 1
ATOM 1633 O O . SER A 1 204 ? 19.684 -1.971 -29.307 1.00 70.06 204 SER A O 1
ATOM 1635 N N . SER A 1 205 ? 19.274 0.236 -29.294 1.00 80.75 205 SER A N 1
ATOM 1636 C CA . SER A 1 205 ? 20.649 0.646 -29.005 1.00 80.75 205 SER A CA 1
ATOM 1637 C C . SER A 1 205 ? 20.925 0.642 -27.499 1.00 80.75 205 SER A C 1
ATOM 1639 O O . SER A 1 205 ? 20.052 0.981 -26.698 1.00 80.75 205 SER A O 1
ATOM 1641 N N . ASP A 1 206 ? 22.163 0.333 -27.103 1.00 80.19 206 ASP A N 1
ATOM 1642 C CA . ASP A 1 206 ? 22.590 0.380 -25.694 1.00 80.19 206 ASP A CA 1
ATOM 1643 C C . ASP A 1 206 ? 22.331 1.755 -25.057 1.00 80.19 206 ASP A C 1
ATOM 1645 O O . ASP A 1 206 ? 21.921 1.854 -23.900 1.00 80.19 206 ASP A O 1
ATOM 1649 N N . HIS A 1 207 ? 22.477 2.824 -25.845 1.00 84.62 207 HIS A N 1
ATOM 1650 C CA . HIS A 1 207 ? 22.146 4.181 -25.417 1.00 84.62 207 HIS A CA 1
ATOM 1651 C C . HIS A 1 207 ? 20.646 4.355 -25.122 1.00 84.62 207 HIS A C 1
ATOM 1653 O O . HIS A 1 207 ? 20.276 4.911 -24.087 1.00 84.62 207 HIS A O 1
ATOM 1659 N N . GLY A 1 208 ? 19.774 3.825 -25.987 1.00 86.56 208 GLY A N 1
ATOM 1660 C CA . GLY A 1 208 ? 18.327 3.860 -25.779 1.00 86.56 208 GLY A CA 1
ATOM 1661 C C . GLY A 1 208 ? 17.883 3.053 -24.557 1.00 86.56 208 GLY A C 1
ATOM 1662 O O . GLY A 1 208 ? 16.905 3.425 -23.903 1.00 86.56 208 GLY A O 1
ATOM 1663 N N . ARG A 1 209 ? 18.601 1.973 -24.216 1.00 85.44 209 ARG A N 1
ATOM 1664 C CA . ARG A 1 209 ? 18.349 1.185 -22.998 1.00 85.44 209 ARG A CA 1
ATOM 1665 C C . ARG A 1 209 ? 18.643 2.002 -21.745 1.00 85.44 209 ARG A C 1
ATOM 1667 O O . ARG A 1 209 ? 17.755 2.139 -20.905 1.00 85.44 209 ARG A O 1
ATOM 1674 N N . LEU A 1 210 ? 19.818 2.628 -21.669 1.00 89.56 210 LEU A N 1
ATOM 1675 C CA . LEU A 1 210 ? 20.194 3.481 -20.537 1.00 89.56 210 LEU A CA 1
ATOM 1676 C C . LEU A 1 210 ? 19.206 4.642 -20.340 1.00 89.56 210 LEU A C 1
ATOM 1678 O O . LEU A 1 210 ? 18.808 4.941 -19.215 1.00 89.56 210 LEU A O 1
ATOM 1682 N N . GLN A 1 211 ? 18.767 5.277 -21.431 1.00 91.44 211 GLN A N 1
ATOM 1683 C CA . GLN A 1 211 ? 17.766 6.343 -21.361 1.00 91.44 211 GLN A CA 1
ATOM 1684 C C . GLN A 1 211 ? 16.409 5.820 -20.864 1.00 91.44 211 GLN A C 1
ATOM 1686 O O . GLN A 1 211 ? 15.767 6.471 -20.041 1.00 91.44 211 GLN A O 1
ATOM 1691 N N . SER A 1 212 ? 15.991 4.628 -21.307 1.00 91.75 212 SER A N 1
ATOM 1692 C CA . SER A 1 212 ? 14.748 4.004 -20.835 1.00 91.75 212 SER A CA 1
ATOM 1693 C C . SER A 1 212 ? 14.792 3.634 -19.347 1.00 91.75 212 SER A C 1
ATOM 1695 O O . SER A 1 212 ? 13.783 3.764 -18.657 1.00 91.75 212 SER A O 1
ATOM 1697 N N . GLU A 1 213 ? 15.960 3.242 -18.828 1.00 92.69 213 GLU A N 1
ATOM 1698 C CA . GLU A 1 213 ? 16.161 2.952 -17.404 1.00 92.69 213 GLU A CA 1
ATOM 1699 C C . GLU A 1 213 ? 16.051 4.217 -16.551 1.00 92.69 213 GLU A C 1
ATOM 1701 O O . GLU A 1 213 ? 15.259 4.240 -15.608 1.00 92.69 213 GLU A O 1
ATOM 1706 N N . ARG A 1 214 ? 16.737 5.300 -16.942 1.00 93.75 214 ARG A N 1
ATOM 1707 C CA . ARG A 1 214 ? 16.621 6.609 -16.272 1.00 93.75 214 ARG A CA 1
ATOM 1708 C C . ARG A 1 214 ? 15.188 7.134 -16.292 1.00 93.75 214 ARG A C 1
ATOM 1710 O O . ARG A 1 214 ? 14.693 7.659 -15.297 1.00 93.75 214 ARG A O 1
ATOM 1717 N N . HIS A 1 215 ? 14.488 6.955 -17.411 1.00 94.50 215 HIS A N 1
ATOM 1718 C CA . HIS A 1 215 ? 13.081 7.328 -17.508 1.00 94.50 215 HIS A CA 1
ATOM 1719 C C . HIS A 1 215 ? 12.208 6.511 -16.539 1.00 94.50 215 HIS A C 1
ATOM 1721 O O . HIS A 1 215 ? 11.398 7.076 -15.802 1.00 94.50 215 HIS A O 1
ATOM 1727 N N . ALA A 1 216 ? 12.403 5.189 -16.475 1.00 95.19 216 ALA A N 1
ATOM 1728 C CA . ALA A 1 216 ? 11.689 4.324 -15.538 1.00 95.19 216 ALA A CA 1
ATOM 1729 C C . ALA A 1 216 ? 11.967 4.696 -14.067 1.00 95.19 216 ALA A C 1
ATOM 1731 O O . ALA A 1 216 ? 11.055 4.649 -13.237 1.00 95.19 216 ALA A O 1
ATOM 1732 N N . GLU A 1 217 ? 13.198 5.088 -13.740 1.00 95.94 217 GLU A N 1
ATOM 1733 C CA . GLU A 1 217 ? 13.592 5.582 -12.414 1.00 95.94 217 GLU A CA 1
ATOM 1734 C C . GLU A 1 217 ? 12.872 6.886 -12.061 1.00 95.94 217 GLU A C 1
ATOM 1736 O O . GLU A 1 217 ? 12.227 6.961 -11.009 1.00 95.94 217 GLU A O 1
ATOM 1741 N N . GLY A 1 218 ? 12.863 7.861 -12.975 1.00 95.38 218 GLY A N 1
ATOM 1742 C CA . GLY A 1 218 ? 12.118 9.110 -12.809 1.00 95.38 218 GLY A CA 1
ATOM 1743 C C . GLY A 1 218 ? 10.616 8.876 -12.606 1.00 95.38 218 GLY A C 1
ATOM 1744 O O . GLY A 1 218 ? 9.989 9.492 -11.739 1.00 95.38 218 GLY A O 1
ATOM 1745 N N . LEU A 1 219 ? 10.021 7.923 -13.332 1.00 96.31 219 LEU A N 1
ATOM 1746 C CA . LEU A 1 219 ? 8.621 7.527 -13.139 1.00 96.31 219 LEU A CA 1
ATOM 1747 C C . LEU A 1 219 ? 8.371 6.883 -11.768 1.00 96.31 219 LEU A C 1
ATOM 1749 O O . LEU A 1 219 ? 7.333 7.137 -11.148 1.00 96.31 219 LEU A O 1
ATOM 1753 N N . LEU A 1 220 ? 9.295 6.054 -11.274 1.00 96.50 220 LEU A N 1
ATOM 1754 C CA . LEU A 1 220 ? 9.193 5.447 -9.946 1.00 96.50 220 LEU A CA 1
ATOM 1755 C C . LEU A 1 220 ? 9.303 6.511 -8.853 1.00 96.50 220 LEU A C 1
ATOM 1757 O O . LEU A 1 220 ? 8.484 6.525 -7.935 1.00 96.50 220 LEU A O 1
ATOM 1761 N N . GLN A 1 221 ? 10.246 7.442 -8.979 1.00 96.12 221 GLN A N 1
ATOM 1762 C CA . GLN A 1 221 ? 10.394 8.569 -8.061 1.00 96.12 221 GLN A CA 1
ATOM 1763 C C . GLN A 1 221 ? 9.115 9.419 -8.005 1.00 96.12 221 GLN A C 1
ATOM 1765 O O . GLN A 1 221 ? 8.585 9.669 -6.916 1.00 96.12 221 GLN A O 1
ATOM 1770 N N . LYS A 1 222 ? 8.554 9.791 -9.167 1.00 95.94 222 LYS A N 1
ATOM 1771 C CA . LYS A 1 222 ? 7.274 10.516 -9.264 1.00 95.94 222 LYS A CA 1
ATOM 1772 C C . LYS A 1 222 ? 6.134 9.733 -8.596 1.00 95.94 222 LYS A C 1
ATOM 1774 O O . LYS A 1 222 ? 5.362 10.309 -7.825 1.00 95.94 222 LYS A O 1
ATOM 1779 N N . ALA A 1 223 ? 6.048 8.418 -8.815 1.00 96.62 223 ALA A N 1
ATOM 1780 C CA . ALA A 1 223 ? 5.036 7.562 -8.188 1.00 96.62 223 ALA A CA 1
ATOM 1781 C C . ALA A 1 223 ? 5.176 7.503 -6.655 1.00 96.62 223 ALA A C 1
ATOM 1783 O O . ALA A 1 223 ? 4.170 7.605 -5.943 1.00 96.62 223 ALA A O 1
ATOM 1784 N N . ILE A 1 224 ? 6.407 7.404 -6.137 1.00 95.94 224 ILE A N 1
ATOM 1785 C CA . ILE A 1 224 ? 6.682 7.412 -4.694 1.00 95.94 224 ILE A CA 1
ATOM 1786 C C . ILE A 1 224 ? 6.183 8.719 -4.069 1.00 95.94 224 ILE A C 1
ATOM 1788 O O . ILE A 1 224 ? 5.417 8.686 -3.100 1.00 95.94 224 ILE A O 1
ATOM 1792 N N . LEU A 1 225 ? 6.565 9.865 -4.644 1.00 94.19 225 LEU A N 1
ATOM 1793 C CA . LEU A 1 225 ? 6.162 11.189 -4.161 1.00 94.19 225 LEU A CA 1
ATOM 1794 C C . LEU A 1 225 ? 4.643 11.377 -4.209 1.00 94.19 225 LEU A C 1
ATOM 1796 O O . LEU A 1 225 ? 4.046 11.879 -3.254 1.00 94.19 225 LEU A O 1
ATOM 1800 N N . LEU A 1 226 ? 3.997 10.917 -5.280 1.00 95.12 226 LEU A N 1
ATOM 1801 C CA . LEU A 1 226 ? 2.550 11.002 -5.449 1.00 95.12 226 LEU A CA 1
ATOM 1802 C C . LEU A 1 226 ? 1.809 10.173 -4.390 1.00 95.12 226 LEU A C 1
ATOM 1804 O O . LEU A 1 226 ? 0.881 10.677 -3.749 1.00 95.12 226 LEU A O 1
ATOM 1808 N N . ILE A 1 227 ? 2.218 8.922 -4.152 1.00 95.56 227 ILE A N 1
ATOM 1809 C CA . ILE A 1 227 ? 1.596 8.066 -3.128 1.00 95.56 227 ILE A CA 1
ATOM 1810 C C . ILE A 1 227 ? 1.799 8.668 -1.736 1.00 95.56 227 ILE A C 1
ATOM 1812 O O . ILE A 1 227 ? 0.852 8.722 -0.946 1.00 95.56 227 ILE A O 1
ATOM 1816 N N . GLN A 1 228 ? 2.994 9.179 -1.443 1.00 93.69 228 GLN A N 1
ATOM 1817 C CA . GLN A 1 228 ? 3.262 9.870 -0.184 1.00 93.69 228 GLN A CA 1
ATOM 1818 C C . GLN A 1 228 ? 2.405 11.129 -0.022 1.00 93.69 228 GLN A C 1
ATOM 1820 O O . GLN A 1 228 ? 1.852 11.357 1.056 1.00 93.69 228 GLN A O 1
ATOM 1825 N N . GLY A 1 229 ? 2.244 11.918 -1.086 1.00 92.62 229 GLY A N 1
ATOM 1826 C CA . GLY A 1 229 ? 1.356 13.078 -1.122 1.00 92.62 229 GLY A CA 1
ATOM 1827 C C . GLY A 1 229 ? -0.091 12.695 -0.814 1.00 92.62 229 GLY A C 1
ATOM 1828 O O . GLY A 1 229 ? -0.715 13.296 0.062 1.00 92.62 229 GLY A O 1
ATOM 1829 N N . ARG A 1 230 ? -0.600 11.625 -1.441 1.00 92.62 230 ARG A N 1
ATOM 1830 C CA . ARG A 1 230 ? -1.939 11.080 -1.156 1.00 92.62 230 ARG A CA 1
ATOM 1831 C C . ARG A 1 230 ? -2.085 10.660 0.304 1.00 92.62 230 ARG A C 1
ATOM 1833 O O . ARG A 1 230 ? -3.093 10.996 0.918 1.00 92.62 230 ARG A O 1
ATOM 1840 N N . VAL A 1 231 ? -1.092 9.984 0.885 1.00 91.88 231 VAL A N 1
ATOM 1841 C CA . VAL A 1 231 ? -1.124 9.599 2.308 1.00 91.88 231 VAL A CA 1
ATOM 1842 C C . VAL A 1 231 ? -1.143 10.825 3.210 1.00 91.88 231 VAL A C 1
ATOM 1844 O O . VAL A 1 231 ? -1.953 10.876 4.134 1.00 91.88 231 VAL A O 1
ATOM 1847 N N . ARG A 1 232 ? -0.300 11.828 2.941 1.00 88.00 232 ARG A N 1
ATOM 1848 C CA . ARG A 1 232 ? -0.250 13.073 3.724 1.00 88.00 232 ARG A CA 1
ATOM 1849 C C . ARG A 1 232 ? -1.589 13.814 3.708 1.00 88.00 232 ARG A C 1
ATOM 1851 O O . ARG A 1 232 ? -2.023 14.284 4.755 1.00 88.00 232 ARG A O 1
ATOM 1858 N N . LEU A 1 233 ? -2.256 13.867 2.553 1.00 87.62 233 LEU A N 1
ATOM 1859 C CA . LEU A 1 233 ? -3.574 14.491 2.408 1.00 87.62 233 LEU A CA 1
ATOM 1860 C C . LEU A 1 233 ? -4.685 13.667 3.074 1.00 87.62 233 LEU A C 1
ATOM 1862 O O . LEU A 1 233 ? -5.508 14.214 3.800 1.00 87.62 233 LEU A O 1
ATOM 1866 N N . ALA A 1 234 ? -4.705 12.350 2.855 1.00 83.94 234 ALA A N 1
ATOM 1867 C CA . ALA A 1 234 ? -5.807 11.487 3.277 1.00 83.94 234 ALA A CA 1
ATOM 1868 C C . ALA A 1 234 ? -5.877 11.269 4.795 1.00 83.94 234 ALA A C 1
ATOM 1870 O O . ALA A 1 234 ? -6.962 11.087 5.346 1.00 83.94 234 ALA A O 1
ATOM 1871 N N . SER A 1 235 ? -4.726 11.290 5.461 1.00 73.44 235 SER A N 1
ATOM 1872 C CA . SER A 1 235 ? -4.592 10.943 6.877 1.00 73.44 235 SER A CA 1
ATOM 1873 C C . SER A 1 235 ? -4.814 12.113 7.841 1.00 73.44 235 SER A C 1
ATOM 1875 O O . SER A 1 235 ? -4.730 11.913 9.055 1.00 73.44 235 SER A O 1
ATOM 1877 N N . GLY A 1 236 ? -5.034 13.333 7.332 1.00 73.19 236 GLY A N 1
ATOM 1878 C CA . GLY A 1 236 ? -5.002 14.548 8.154 1.00 73.19 236 GLY A CA 1
ATOM 1879 C C . GLY A 1 236 ? -3.634 14.795 8.809 1.00 73.19 236 GLY A C 1
ATOM 1880 O O . GLY A 1 236 ? -3.516 15.640 9.687 1.00 73.19 236 GLY A O 1
ATOM 1881 N N . LEU A 1 237 ? -2.579 14.076 8.392 1.00 65.06 237 LEU A N 1
ATOM 1882 C CA . LEU A 1 237 ? -1.231 14.176 8.969 1.00 65.06 237 LEU A CA 1
ATOM 1883 C C . LEU A 1 237 ? -0.487 15.446 8.527 1.00 65.06 237 LEU A C 1
ATOM 1885 O O . LEU A 1 237 ? 0.666 15.610 8.920 1.00 65.06 237 LEU A O 1
ATOM 1889 N N . LYS A 1 238 ? -1.111 16.344 7.745 1.00 61.03 238 LYS A N 1
ATOM 1890 C CA . LYS A 1 238 ? -0.499 17.607 7.290 1.00 61.03 238 LYS A CA 1
ATOM 1891 C C . LYS A 1 238 ? 0.005 18.460 8.464 1.00 61.03 238 LYS A C 1
ATOM 1893 O O . LYS A 1 238 ? 1.002 19.154 8.315 1.00 61.03 238 LYS A O 1
ATOM 1898 N N . GLU A 1 239 ? -0.635 18.345 9.625 1.00 58.97 239 GLU A N 1
ATOM 1899 C CA . GLU A 1 239 ? -0.279 19.085 10.843 1.00 58.97 239 GLU A CA 1
ATOM 1900 C C . GLU A 1 239 ? 0.678 18.322 11.770 1.00 58.97 239 GLU A C 1
ATOM 1902 O O . GLU A 1 239 ? 1.285 18.900 12.669 1.00 58.97 239 GLU A O 1
ATOM 1907 N N . THR A 1 240 ? 0.868 17.019 11.554 1.00 63.22 240 THR A N 1
ATOM 1908 C CA . THR A 1 240 ? 1.754 16.213 12.397 1.00 63.22 240 THR A CA 1
ATOM 1909 C C . THR A 1 240 ? 3.153 16.166 11.786 1.00 63.22 240 THR A C 1
ATOM 1911 O O . THR A 1 240 ? 3.323 15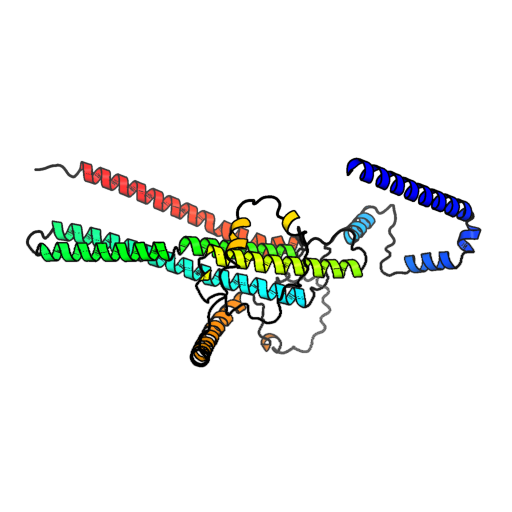.784 10.629 1.00 63.22 240 THR A O 1
ATOM 1914 N N . GLY A 1 241 ? 4.193 16.467 12.569 1.00 60.84 241 GLY A N 1
ATOM 1915 C CA . GLY A 1 241 ? 5.603 16.367 12.149 1.00 60.84 241 GLY A CA 1
ATOM 1916 C C . GLY A 1 241 ? 6.086 14.945 11.806 1.00 60.84 241 GLY A C 1
ATOM 1917 O O . GLY A 1 241 ? 7.284 14.700 11.718 1.00 60.84 241 GLY A O 1
ATOM 1918 N N . PHE A 1 242 ? 5.173 13.987 11.623 1.00 62.06 242 PHE A N 1
ATOM 1919 C CA . PHE A 1 242 ? 5.465 12.586 11.349 1.00 62.06 242 PHE A CA 1
ATOM 1920 C C . PHE A 1 242 ? 6.250 12.392 10.042 1.00 62.06 242 PHE A C 1
ATOM 1922 O O . PHE A 1 242 ? 7.128 11.538 9.976 1.00 62.06 242 PHE A O 1
ATOM 1929 N N . PHE A 1 243 ? 5.977 13.206 9.016 1.00 60.41 243 PHE A N 1
ATOM 1930 C CA . PHE A 1 243 ? 6.619 13.081 7.701 1.00 60.41 243 PHE A CA 1
ATOM 1931 C C . PHE A 1 243 ? 7.753 14.072 7.430 1.00 60.41 243 PHE A C 1
ATOM 1933 O O . PHE A 1 243 ? 8.391 13.961 6.384 1.00 60.41 243 PHE A O 1
ATOM 1940 N N . SER A 1 244 ? 8.020 15.026 8.326 1.00 59.56 244 SER A N 1
ATOM 1941 C CA . SER A 1 244 ? 9.093 16.008 8.114 1.00 59.56 244 SER A CA 1
ATOM 1942 C C . SER A 1 244 ? 10.488 15.426 8.361 1.00 59.56 244 SER A C 1
ATOM 1944 O O . SER A 1 244 ? 11.469 15.948 7.837 1.00 59.56 244 SER A O 1
ATOM 1946 N N . LEU A 1 245 ? 10.588 14.331 9.125 1.00 55.50 245 LEU A N 1
ATOM 1947 C CA . LEU A 1 245 ? 11.873 13.801 9.593 1.00 55.50 245 LEU A CA 1
ATOM 1948 C C . LEU A 1 245 ? 12.413 12.603 8.803 1.00 55.50 245 LEU A C 1
ATOM 1950 O O . LEU A 1 245 ? 13.603 12.325 8.887 1.00 55.50 245 LEU A O 1
ATOM 1954 N N . THR A 1 246 ? 11.566 11.859 8.087 1.00 53.72 246 THR A N 1
ATOM 1955 C CA . THR A 1 246 ? 11.979 10.591 7.448 1.00 53.72 246 THR A CA 1
ATOM 1956 C C . THR A 1 246 ? 12.360 10.739 5.976 1.00 53.72 246 THR A C 1
ATOM 1958 O O . THR A 1 246 ? 12.879 9.795 5.398 1.00 53.72 246 THR A O 1
ATOM 1961 N N . MET A 1 247 ? 12.099 11.899 5.370 1.00 52.97 247 MET A N 1
ATOM 1962 C CA . MET A 1 247 ? 12.322 12.145 3.936 1.00 52.97 247 MET A CA 1
ATOM 1963 C C . MET A 1 247 ? 13.384 13.216 3.663 1.00 52.97 247 MET A C 1
ATOM 1965 O O . MET A 1 247 ? 13.680 13.486 2.512 1.00 52.97 247 MET A O 1
ATOM 1969 N N . THR A 1 248 ? 13.997 13.792 4.700 1.00 49.47 248 THR A N 1
ATOM 1970 C CA . THR A 1 248 ? 15.204 14.633 4.585 1.00 49.47 248 THR A CA 1
ATOM 1971 C C . THR A 1 248 ? 16.471 13.796 4.375 1.00 49.47 248 THR A C 1
ATOM 1973 O O . THR A 1 248 ? 17.566 14.246 4.687 1.00 49.47 248 THR A O 1
ATOM 1976 N N . ALA A 1 249 ? 16.332 12.566 3.867 1.00 47.22 249 ALA A N 1
ATOM 1977 C CA . ALA A 1 249 ? 17.456 11.873 3.266 1.00 47.22 249 ALA A CA 1
ATOM 1978 C C . ALA A 1 249 ? 17.827 12.659 2.003 1.00 47.22 249 ALA A C 1
ATOM 1980 O O . ALA A 1 249 ? 17.040 12.749 1.063 1.00 47.22 249 ALA A O 1
ATOM 1981 N N . ASP A 1 250 ? 18.981 13.303 2.093 1.00 46.12 250 ASP A N 1
ATOM 1982 C CA . ASP A 1 250 ? 19.669 14.098 1.088 1.00 46.12 250 ASP A CA 1
ATOM 1983 C C . ASP A 1 250 ? 19.419 13.609 -0.361 1.00 46.12 250 ASP A C 1
ATOM 1985 O O . ASP A 1 250 ? 19.597 12.429 -0.663 1.00 46.12 250 ASP A O 1
ATOM 1989 N N . ASN A 1 251 ? 19.070 14.548 -1.257 1.00 47.12 251 ASN A N 1
ATOM 1990 C CA . ASN A 1 251 ? 19.191 14.470 -2.730 1.00 47.12 251 ASN A CA 1
ATOM 1991 C C . ASN A 1 251 ? 18.003 14.010 -3.610 1.00 47.12 251 ASN A C 1
ATOM 1993 O O . ASN A 1 251 ? 18.226 13.714 -4.778 1.00 47.12 251 ASN A O 1
ATOM 1997 N N . LEU A 1 252 ? 16.744 14.024 -3.155 1.00 53.16 252 LEU A N 1
ATOM 1998 C CA . LEU A 1 252 ? 15.589 13.934 -4.078 1.00 53.16 252 LEU A CA 1
ATOM 1999 C C . LEU A 1 252 ? 15.009 15.325 -4.380 1.00 53.16 252 LEU A C 1
ATOM 2001 O O . LEU A 1 252 ? 13.815 15.556 -4.183 1.00 53.16 252 LEU A O 1
ATOM 2005 N N . GLU A 1 253 ? 15.839 16.267 -4.831 1.00 57.09 253 GLU A N 1
ATOM 2006 C CA . GLU A 1 253 ? 15.291 17.392 -5.591 1.00 57.09 253 GLU A CA 1
ATOM 2007 C C . GLU A 1 253 ? 14.849 16.823 -6.943 1.00 57.09 253 GLU A C 1
ATOM 2009 O O . GLU A 1 253 ? 15.671 16.216 -7.635 1.00 57.09 253 GLU A O 1
ATOM 2014 N N . PRO A 1 254 ? 13.555 16.902 -7.305 1.00 53.88 254 PRO A N 1
ATOM 2015 C CA . PRO A 1 254 ? 13.161 16.542 -8.655 1.00 53.88 254 PRO A CA 1
ATOM 2016 C C . PRO A 1 254 ? 13.971 17.432 -9.606 1.00 53.88 254 PRO A C 1
ATOM 2018 O O . PRO A 1 254 ? 14.063 18.636 -9.342 1.00 53.88 254 PRO A O 1
ATOM 2021 N N . PRO A 1 255 ? 14.551 16.885 -10.688 1.00 51.78 255 PRO A N 1
ATOM 2022 C CA . PRO A 1 255 ? 15.024 17.723 -11.775 1.00 51.78 255 PRO A CA 1
ATOM 2023 C C . PRO A 1 255 ? 13.881 18.679 -12.116 1.00 51.78 255 PRO A C 1
ATOM 2025 O O . PRO A 1 255 ? 12.750 18.232 -12.332 1.00 51.78 255 PRO A O 1
ATOM 2028 N N . LEU A 1 256 ? 14.140 19.985 -12.049 1.00 51.00 256 LEU A N 1
ATOM 2029 C CA . LEU A 1 256 ? 13.204 21.012 -12.496 1.00 51.00 256 LEU A CA 1
ATOM 2030 C C . LEU A 1 256 ? 13.140 20.943 -14.028 1.00 51.00 256 LEU A C 1
ATOM 2032 O O . LEU A 1 256 ? 13.641 21.822 -14.716 1.00 51.00 256 LEU A O 1
ATOM 2036 N N . GLU A 1 257 ? 12.602 19.851 -14.562 1.00 54.00 257 GLU A N 1
ATOM 2037 C CA . GLU A 1 257 ? 12.198 19.762 -15.958 1.00 54.00 257 GLU A CA 1
ATOM 2038 C C . GLU A 1 257 ? 10.758 20.279 -16.023 1.00 54.00 257 GLU A C 1
ATOM 2040 O O . GLU A 1 257 ? 9.814 19.659 -15.520 1.00 54.00 257 GLU A O 1
ATOM 2045 N N . GLU A 1 258 ? 10.633 21.503 -16.540 1.00 53.03 258 GLU A N 1
ATOM 2046 C CA . GLU A 1 258 ? 9.384 22.179 -16.888 1.00 53.03 258 GLU A CA 1
ATOM 2047 C C . GLU A 1 258 ? 8.727 21.463 -18.078 1.00 53.03 258 GLU A C 1
ATOM 2049 O O . GLU A 1 258 ? 8.726 21.975 -19.190 1.00 53.03 258 GLU A O 1
ATOM 2054 N N . ASP A 1 259 ? 8.181 20.266 -17.865 1.00 50.03 259 ASP A N 1
ATOM 2055 C CA . ASP A 1 259 ? 7.473 19.550 -18.928 1.00 50.03 259 ASP A CA 1
ATOM 2056 C C . ASP A 1 259 ? 5.953 19.636 -18.732 1.00 50.03 259 ASP A C 1
ATOM 2058 O O . ASP A 1 259 ? 5.369 18.992 -17.851 1.00 50.03 259 ASP A O 1
ATOM 2062 N N . ASP A 1 260 ? 5.306 20.381 -19.634 1.00 60.38 260 ASP A N 1
ATOM 2063 C CA . ASP A 1 260 ? 3.852 20.525 -19.830 1.00 60.38 260 ASP A CA 1
ATOM 2064 C C . ASP A 1 260 ? 3.114 19.193 -20.142 1.00 60.38 260 ASP A C 1
ATOM 2066 O O . ASP A 1 260 ? 1.909 19.165 -20.396 1.00 60.38 260 ASP A O 1
ATOM 2070 N N . GLU A 1 261 ? 3.808 18.051 -20.115 1.00 54.31 261 GLU A N 1
ATOM 2071 C CA . GLU A 1 261 ? 3.300 16.745 -20.557 1.00 54.31 261 GLU A CA 1
ATOM 2072 C C . GLU A 1 261 ? 2.672 15.901 -19.425 1.00 54.31 261 GLU A C 1
ATOM 2074 O O . GLU A 1 261 ? 1.960 14.922 -19.673 1.00 54.31 261 GLU A O 1
ATOM 2079 N N . ALA A 1 262 ? 2.855 16.296 -18.158 1.00 52.16 262 ALA A N 1
ATOM 2080 C CA . ALA A 1 262 ? 2.287 15.579 -17.010 1.00 52.16 262 ALA A CA 1
ATOM 2081 C C . ALA A 1 262 ? 0.742 15.614 -16.959 1.00 52.16 262 ALA A C 1
ATOM 2083 O O . ALA A 1 262 ? 0.126 14.703 -16.396 1.00 52.16 262 ALA A O 1
ATOM 2084 N N . ASP A 1 263 ? 0.111 16.609 -17.588 1.00 50.28 263 ASP A N 1
ATOM 2085 C CA . ASP A 1 263 ? -1.350 16.740 -17.642 1.00 50.28 263 ASP A CA 1
ATOM 2086 C C . ASP A 1 263 ? -2.002 15.844 -18.717 1.00 50.28 263 ASP A C 1
ATOM 2088 O O . ASP A 1 263 ? -3.190 15.526 -18.615 1.00 50.28 263 ASP A O 1
ATOM 2092 N N . ALA A 1 264 ? -1.238 15.346 -19.699 1.00 54.66 264 ALA A N 1
ATOM 2093 C CA . ALA A 1 264 ? -1.760 14.477 -20.760 1.00 54.66 264 ALA A CA 1
ATOM 2094 C C . ALA A 1 264 ? -1.880 12.999 -20.331 1.00 54.66 264 ALA A C 1
ATOM 2096 O O . ALA A 1 264 ? -2.803 12.299 -20.753 1.00 54.66 264 ALA A O 1
ATOM 2097 N N . LEU A 1 265 ? -1.000 12.518 -19.443 1.00 48.88 265 LEU A N 1
ATOM 2098 C CA . LEU A 1 265 ? -0.982 11.113 -18.996 1.00 48.88 265 LEU A CA 1
ATOM 2099 C C . LEU A 1 265 ? -1.958 10.793 -17.848 1.00 48.88 265 LEU A C 1
ATOM 2101 O O . LEU A 1 265 ? -2.160 9.623 -17.524 1.00 48.88 265 LEU A O 1
ATOM 2105 N N . LEU A 1 266 ? -2.596 11.803 -17.246 1.00 49.62 266 LEU A N 1
ATOM 2106 C CA . LEU A 1 266 ? -3.588 11.636 -16.170 1.00 49.62 266 LEU A CA 1
ATOM 2107 C C . LEU A 1 266 ? -5.033 11.924 -16.613 1.00 49.62 266 LEU A C 1
ATOM 2109 O O . LEU A 1 266 ? -5.903 12.190 -15.777 1.00 49.62 266 LEU A O 1
ATOM 2113 N N . GLY A 1 267 ? -5.314 11.818 -17.917 1.00 40.78 267 GLY A N 1
ATOM 2114 C CA . GLY A 1 267 ? -6.670 11.872 -18.461 1.00 40.78 267 GLY A CA 1
ATOM 2115 C C . GLY A 1 267 ? -7.634 10.978 -17.667 1.00 40.78 267 GLY A C 1
ATOM 2116 O O . GLY A 1 267 ? -7.468 9.764 -17.618 1.00 40.78 267 GLY A O 1
ATOM 2117 N N . SER A 1 268 ? -8.650 11.610 -17.064 1.00 44.06 268 SER A N 1
ATOM 2118 C CA . SER A 1 268 ? -9.679 11.050 -16.167 1.00 44.06 268 SER A CA 1
ATOM 2119 C C . SER A 1 268 ? -9.357 11.043 -14.660 1.00 44.06 268 SER A C 1
ATOM 2121 O O . SER A 1 268 ? -9.312 9.997 -14.019 1.00 44.06 268 SER A O 1
ATOM 2123 N N . THR A 1 269 ? -9.249 12.223 -14.038 1.00 43.34 269 THR A N 1
ATOM 2124 C CA . THR A 1 269 ? -9.879 12.525 -12.722 1.00 43.34 269 THR A CA 1
ATOM 2125 C C . THR A 1 269 ? -9.946 14.046 -12.505 1.00 43.34 269 THR A C 1
ATOM 2127 O O . THR A 1 269 ? -9.203 14.650 -11.733 1.00 43.34 269 THR A O 1
ATOM 2130 N N . SER A 1 270 ? -10.855 14.692 -13.237 1.00 50.69 270 SER A N 1
ATOM 2131 C CA . SER A 1 270 ? -11.122 16.134 -13.165 1.00 50.69 270 SER A CA 1
ATOM 2132 C C . SER A 1 270 ? -11.961 16.496 -11.930 1.00 50.69 270 SER A C 1
ATOM 2134 O O . SER A 1 270 ? -13.137 16.155 -11.861 1.00 50.69 270 SER A O 1
ATOM 2136 N N . MET A 1 271 ? -11.331 17.166 -10.954 1.00 44.53 271 MET A N 1
ATOM 2137 C CA . MET A 1 271 ? -11.902 18.243 -10.109 1.00 44.53 271 MET A CA 1
ATOM 2138 C C . MET A 1 271 ? -10.910 18.727 -9.034 1.00 44.53 271 MET A C 1
ATOM 2140 O O . MET A 1 271 ? -11.040 19.837 -8.526 1.00 44.53 271 MET A O 1
ATOM 2144 N N . SER A 1 272 ? -9.898 17.925 -8.682 1.00 50.22 272 SER A N 1
ATOM 2145 C CA . SER A 1 272 ? -9.086 18.176 -7.480 1.00 50.22 272 SER A CA 1
ATOM 2146 C C . SER A 1 272 ? -7.867 19.094 -7.681 1.00 50.22 272 SER A C 1
ATOM 2148 O O . SER A 1 272 ? -7.270 19.522 -6.692 1.00 50.22 272 SER A O 1
ATOM 2150 N N . SER A 1 273 ? -7.488 19.423 -8.921 1.00 45.53 273 SER A N 1
ATOM 2151 C CA . SER A 1 273 ? -6.283 20.215 -9.227 1.00 45.53 273 SER A CA 1
ATOM 2152 C C . SER A 1 273 ? -6.454 21.718 -8.964 1.00 45.53 273 SER A C 1
ATOM 2154 O O . SER A 1 273 ? -5.527 22.366 -8.480 1.00 45.53 273 SER A O 1
ATOM 2156 N N . ARG A 1 274 ? -7.661 22.273 -9.147 1.00 49.09 274 ARG A N 1
ATOM 2157 C CA . ARG A 1 274 ? -7.927 23.717 -8.954 1.00 49.09 274 ARG A CA 1
ATOM 2158 C C . ARG A 1 274 ? -7.891 24.180 -7.489 1.00 49.09 274 ARG A C 1
ATOM 2160 O O . ARG A 1 274 ? -7.737 25.369 -7.230 1.00 49.09 274 ARG A O 1
ATOM 2167 N N . LEU A 1 275 ? -7.997 23.262 -6.525 1.00 50.94 275 LEU A N 1
ATOM 2168 C CA . LEU A 1 275 ? -7.938 23.585 -5.091 1.00 50.94 275 LEU A CA 1
ATOM 2169 C C . LEU A 1 275 ? -6.508 23.616 -4.534 1.00 50.94 275 LEU A C 1
ATOM 2171 O O . LEU A 1 275 ? -6.245 24.333 -3.571 1.00 50.94 275 LEU A O 1
ATOM 2175 N N . LEU A 1 276 ? -5.568 22.884 -5.139 1.00 46.66 276 LEU A N 1
ATOM 2176 C CA . LEU A 1 276 ? -4.192 22.807 -4.636 1.00 46.66 276 LEU A CA 1
ATOM 2177 C C . LEU A 1 276 ? -3.338 24.009 -5.053 1.00 46.66 276 LEU A C 1
ATOM 2179 O O . LEU A 1 276 ? -2.474 24.428 -4.286 1.00 46.66 276 LEU A O 1
ATOM 2183 N N . GLN A 1 277 ? -3.639 24.630 -6.196 1.00 49.72 277 GLN A N 1
ATOM 2184 C CA . GLN A 1 277 ? -2.905 25.800 -6.692 1.00 49.72 277 GLN A CA 1
ATOM 2185 C C . GLN A 1 277 ? -3.193 27.087 -5.891 1.00 49.72 277 GLN A C 1
ATOM 2187 O O . GLN A 1 277 ? -2.409 28.028 -5.933 1.00 49.72 277 GLN A O 1
ATOM 2192 N N . ARG A 1 278 ? -4.286 27.127 -5.111 1.00 44.09 278 ARG A N 1
ATOM 2193 C CA . ARG A 1 278 ? -4.693 28.302 -4.314 1.00 44.09 278 ARG A CA 1
ATOM 2194 C C . ARG A 1 278 ? -4.181 28.290 -2.867 1.00 44.09 278 ARG A C 1
ATOM 2196 O O . ARG A 1 278 ? -4.260 29.302 -2.183 1.00 44.09 278 ARG A O 1
ATOM 2203 N N . ILE A 1 279 ? -3.663 27.156 -2.389 1.00 48.28 279 ILE A N 1
ATOM 2204 C CA . ILE A 1 279 ? -3.205 26.988 -0.996 1.00 48.28 279 ILE A CA 1
ATOM 2205 C C . ILE A 1 279 ? -1.708 27.318 -0.847 1.00 48.28 279 ILE A C 1
ATOM 2207 O O . ILE A 1 279 ? -1.260 27.661 0.245 1.00 48.28 279 ILE A O 1
ATOM 2211 N N . SER A 1 280 ? -0.922 27.272 -1.926 1.00 46.25 280 SER A N 1
ATOM 2212 C CA . SER A 1 280 ? 0.522 27.553 -1.889 1.00 46.25 280 SER A CA 1
ATOM 2213 C C . SER A 1 280 ? 0.875 29.045 -1.800 1.00 46.25 280 SER A C 1
ATOM 2215 O O . SER A 1 280 ? 1.984 29.368 -1.381 1.00 46.25 280 SER A O 1
ATOM 2217 N N . SER A 1 281 ? -0.047 29.964 -2.113 1.00 44.22 281 SER A N 1
ATOM 2218 C CA . SER A 1 281 ? 0.227 31.411 -2.122 1.00 44.22 281 SER A CA 1
ATOM 2219 C C . SER A 1 281 ? 0.002 32.127 -0.782 1.00 44.22 281 SER A C 1
ATOM 2221 O O . SER A 1 281 ? 0.259 33.322 -0.694 1.00 44.22 281 SER A O 1
ATOM 2223 N N . LEU A 1 282 ? -0.459 31.434 0.268 1.00 42.12 282 LEU A N 1
ATOM 2224 C CA . LEU A 1 282 ? -0.825 32.056 1.555 1.00 42.12 282 LEU A CA 1
ATOM 2225 C C . LEU A 1 282 ? 0.122 31.739 2.725 1.00 42.12 282 LEU A C 1
ATOM 2227 O O . LEU A 1 282 ? -0.149 32.136 3.852 1.00 42.12 282 LEU A O 1
ATOM 2231 N N . SER A 1 283 ? 1.247 31.060 2.487 1.00 39.34 283 SER A N 1
ATOM 2232 C CA . SER A 1 283 ? 2.168 30.641 3.557 1.00 39.34 283 SER A CA 1
ATOM 2233 C C . SER A 1 283 ? 3.571 31.236 3.398 1.00 39.34 283 SER A C 1
ATOM 2235 O O . SER A 1 283 ? 4.569 30.515 3.391 1.00 39.34 283 SER A O 1
ATOM 2237 N N . ARG A 1 284 ? 3.666 32.562 3.277 1.00 41.38 284 ARG A N 1
ATOM 2238 C CA . ARG A 1 284 ? 4.908 33.315 3.504 1.00 41.38 284 ARG A CA 1
ATOM 2239 C C . ARG A 1 284 ? 4.581 34.576 4.287 1.00 41.38 284 ARG A C 1
ATOM 2241 O O . ARG A 1 284 ? 4.217 35.576 3.692 1.00 41.38 284 ARG A O 1
ATOM 2248 N N . ASN A 1 285 ? 4.668 34.464 5.606 1.00 44.78 285 ASN A N 1
ATOM 2249 C CA . ASN A 1 285 ? 5.113 35.490 6.547 1.00 44.78 285 ASN A CA 1
ATOM 2250 C C . ASN A 1 285 ? 5.150 34.817 7.924 1.00 44.78 285 ASN A C 1
ATOM 2252 O O . ASN A 1 285 ? 4.119 34.365 8.404 1.00 44.78 285 ASN A O 1
ATOM 2256 N N . ASP A 1 286 ? 6.338 34.636 8.502 1.00 43.78 286 ASP A N 1
ATOM 2257 C CA . ASP A 1 286 ? 6.633 35.305 9.769 1.00 43.78 286 ASP A CA 1
ATOM 2258 C C . ASP A 1 286 ? 8.031 35.022 10.320 1.00 43.78 286 ASP A C 1
ATOM 2260 O O . ASP A 1 286 ? 8.617 33.941 10.227 1.00 43.78 286 ASP A O 1
ATOM 2264 N N . VAL A 1 287 ? 8.529 36.102 10.906 1.00 53.66 287 VAL A N 1
ATOM 2265 C CA . VAL A 1 287 ? 9.791 36.325 11.590 1.00 53.66 287 VAL A CA 1
ATOM 2266 C C . VAL A 1 287 ? 9.698 35.744 13.003 1.00 53.66 287 VAL A C 1
ATOM 2268 O O . VAL A 1 287 ? 8.860 36.174 13.786 1.00 53.66 287 VAL A O 1
ATOM 2271 N N . ALA A 1 288 ? 10.580 34.809 13.379 1.00 43.47 288 ALA A N 1
ATOM 2272 C CA . ALA A 1 288 ? 10.718 34.404 14.783 1.00 43.47 288 ALA A CA 1
ATOM 2273 C C . ALA A 1 288 ? 12.114 33.850 15.135 1.00 43.47 288 ALA A C 1
ATOM 2275 O O . ALA A 1 288 ? 12.431 32.684 14.910 1.00 43.47 288 ALA A O 1
ATOM 2276 N N . GLY A 1 289 ? 12.926 34.713 15.756 1.00 48.50 289 GLY A N 1
ATOM 2277 C CA . GLY A 1 289 ? 13.682 34.433 16.986 1.00 48.50 289 GLY A CA 1
ATOM 2278 C C . GLY A 1 289 ? 14.704 33.283 17.017 1.00 48.50 289 GLY A C 1
ATOM 2279 O O . GLY A 1 289 ? 14.369 32.123 17.253 1.00 48.50 289 GLY A O 1
ATOM 2280 N N . LYS A 1 290 ? 15.997 33.644 17.000 1.00 51.19 290 LYS A N 1
ATOM 2281 C CA . LYS A 1 290 ? 17.170 32.757 17.195 1.00 51.19 290 LYS A CA 1
ATOM 2282 C C . LYS A 1 290 ? 17.186 31.956 18.518 1.00 51.19 290 LYS A C 1
ATOM 2284 O O . LYS A 1 290 ? 17.940 30.991 18.623 1.00 51.19 290 LYS A O 1
ATOM 2289 N N . ALA A 1 291 ? 16.349 32.281 19.507 1.00 48.81 291 ALA A N 1
ATOM 2290 C CA . ALA A 1 291 ? 16.285 31.563 20.787 1.00 48.81 291 ALA A CA 1
ATOM 2291 C C . ALA A 1 291 ? 15.503 30.229 20.722 1.00 48.81 291 ALA A C 1
ATOM 2293 O O . ALA A 1 291 ? 15.800 29.303 21.477 1.00 48.81 291 ALA A O 1
ATOM 2294 N N . GLY A 1 292 ? 14.573 30.069 19.770 1.00 52.03 292 GLY A N 1
ATOM 2295 C CA . GLY A 1 292 ? 13.799 28.829 19.591 1.00 52.03 292 GLY A CA 1
ATOM 2296 C C . GLY A 1 292 ? 14.569 27.683 18.916 1.00 52.03 292 GLY A C 1
ATOM 2297 O O . GLY A 1 292 ? 14.126 26.533 18.943 1.00 52.03 292 GLY A O 1
ATOM 2298 N N . LEU A 1 293 ? 15.736 27.967 18.325 1.00 56.03 293 LEU A N 1
ATOM 2299 C CA . LEU A 1 293 ? 16.528 26.981 17.580 1.00 56.03 293 LEU A CA 1
ATOM 2300 C C . LEU A 1 293 ? 17.218 25.948 18.484 1.00 56.03 293 LEU A C 1
ATOM 2302 O O . LEU A 1 293 ? 17.363 24.791 18.089 1.00 56.03 293 LEU A O 1
ATOM 2306 N N . ARG A 1 294 ? 17.624 26.328 19.704 1.00 60.25 294 ARG A N 1
ATOM 2307 C CA . ARG A 1 294 ? 18.355 25.423 20.611 1.00 60.25 294 ARG A CA 1
ATOM 2308 C C . ARG A 1 294 ? 17.450 24.366 21.251 1.00 60.25 294 ARG A C 1
ATOM 2310 O O . ARG A 1 294 ? 17.850 23.208 21.336 1.00 60.25 294 ARG A O 1
ATOM 2317 N N . LEU A 1 295 ? 16.215 24.725 21.609 1.00 62.88 295 LEU A N 1
ATOM 2318 C CA . LEU A 1 295 ? 15.250 23.777 22.179 1.00 62.88 295 LEU A CA 1
ATOM 2319 C C . LEU A 1 295 ? 14.705 22.805 21.116 1.00 62.88 295 LEU A C 1
ATOM 2321 O O . LEU A 1 295 ? 14.602 21.604 21.368 1.00 62.88 295 LEU A O 1
ATOM 2325 N N . LYS A 1 296 ? 14.457 23.296 19.892 1.00 66.12 296 LYS A N 1
ATOM 2326 C CA . LYS A 1 296 ? 14.033 22.453 18.762 1.00 66.12 296 LYS A CA 1
ATOM 2327 C C . LYS A 1 296 ? 15.098 21.428 18.364 1.00 66.12 296 LYS A C 1
ATOM 2329 O O . LYS A 1 296 ? 14.746 20.292 18.054 1.00 66.12 296 LYS A O 1
ATOM 2334 N N . LYS A 1 297 ? 16.390 21.778 18.436 1.00 73.31 297 LYS A N 1
ATOM 2335 C CA . LYS A 1 297 ? 17.488 20.842 18.130 1.00 73.31 297 LYS A CA 1
ATOM 2336 C C . LYS A 1 297 ? 17.561 19.689 19.143 1.00 73.31 297 LYS A C 1
ATOM 2338 O O . LYS A 1 297 ? 17.641 18.533 18.744 1.00 73.31 297 LYS A O 1
ATOM 2343 N N . ALA A 1 298 ? 17.404 19.979 20.438 1.00 71.12 298 ALA A N 1
ATOM 2344 C CA . ALA A 1 298 ? 17.402 18.953 21.485 1.00 71.12 298 ALA A CA 1
ATOM 2345 C C . ALA A 1 298 ? 16.178 18.010 21.421 1.00 71.12 298 ALA A C 1
ATOM 2347 O O . ALA A 1 298 ? 16.307 16.805 21.659 1.00 71.12 298 ALA A O 1
ATOM 2348 N N . GLN A 1 299 ? 14.991 18.526 21.071 1.00 69.75 299 GLN A N 1
ATOM 2349 C CA . GLN A 1 299 ? 13.801 17.693 20.842 1.00 69.75 299 GLN A CA 1
ATOM 2350 C C . GLN A 1 299 ? 13.926 16.836 19.575 1.00 69.75 299 GLN A C 1
ATOM 2352 O O . GLN A 1 299 ? 13.570 15.656 19.612 1.00 69.75 299 GLN A O 1
ATOM 2357 N N . ALA A 1 300 ? 14.478 17.386 18.489 1.00 70.56 300 ALA A N 1
ATOM 2358 C CA . ALA A 1 300 ? 14.729 16.638 17.258 1.00 70.56 300 ALA A CA 1
ATOM 2359 C C . ALA A 1 300 ? 15.685 15.453 17.494 1.00 70.56 300 ALA A C 1
ATOM 2361 O O . ALA A 1 300 ? 15.404 14.347 17.033 1.00 70.56 300 ALA A O 1
ATOM 2362 N N . ASP A 1 301 ? 16.747 15.640 18.288 1.00 73.75 301 ASP A N 1
ATOM 2363 C CA . ASP A 1 301 ? 17.725 14.584 18.585 1.00 73.75 301 ASP A CA 1
ATOM 2364 C C . ASP A 1 301 ? 17.153 13.453 19.458 1.00 73.75 301 ASP A C 1
ATOM 2366 O O . ASP A 1 301 ? 17.416 12.272 19.201 1.00 73.75 301 ASP A O 1
ATOM 2370 N N . ARG A 1 302 ? 16.307 13.766 20.455 1.00 67.75 302 ARG A N 1
ATOM 2371 C CA . ARG A 1 302 ? 15.604 12.727 21.239 1.00 67.75 302 ARG A CA 1
ATOM 2372 C C . ARG A 1 302 ? 14.639 11.921 20.371 1.00 67.75 302 ARG A C 1
ATOM 2374 O O . ARG A 1 302 ? 14.579 10.696 20.502 1.00 67.75 302 ARG A O 1
ATOM 2381 N N . HIS A 1 303 ? 13.930 12.585 19.460 1.00 61.56 303 HIS A N 1
ATOM 2382 C CA . HIS A 1 303 ? 13.006 11.915 18.548 1.00 61.56 303 HIS A CA 1
ATOM 2383 C C . HIS A 1 303 ? 13.748 11.024 17.538 1.00 61.56 303 HIS A C 1
ATOM 2385 O O . HIS A 1 303 ? 13.291 9.913 17.270 1.00 61.56 303 HIS A O 1
ATOM 2391 N N . LYS A 1 304 ? 14.929 11.452 17.056 1.00 66.25 304 LYS A N 1
ATOM 2392 C CA . LYS A 1 304 ? 15.810 10.671 16.166 1.00 66.25 304 LYS A CA 1
ATOM 2393 C C . LYS A 1 304 ? 16.294 9.368 16.813 1.00 66.25 304 LYS A C 1
ATOM 2395 O O . LYS A 1 304 ? 16.328 8.327 16.160 1.00 66.25 304 LYS A O 1
ATOM 2400 N N . ARG A 1 305 ? 16.624 9.394 18.113 1.00 66.56 305 ARG A N 1
ATOM 2401 C CA . ARG A 1 305 ? 17.040 8.185 18.853 1.00 66.56 305 ARG A CA 1
ATOM 2402 C C . ARG A 1 305 ? 15.895 7.183 19.032 1.00 66.56 305 ARG A C 1
ATOM 2404 O O . ARG A 1 305 ? 16.103 5.986 18.843 1.00 66.56 305 ARG A O 1
ATOM 2411 N N . GLN A 1 306 ? 14.684 7.649 19.349 1.00 62.94 306 GLN A N 1
ATOM 2412 C CA . GLN A 1 306 ? 13.526 6.757 19.505 1.00 62.94 306 GLN A CA 1
ATOM 2413 C C . GLN A 1 306 ? 13.010 6.200 18.171 1.00 62.94 306 GLN A C 1
ATOM 2415 O O . GLN A 1 306 ? 12.605 5.037 18.113 1.00 62.94 306 GLN A O 1
ATOM 2420 N N . SER A 1 307 ? 13.042 6.990 17.092 1.00 57.44 307 SER A N 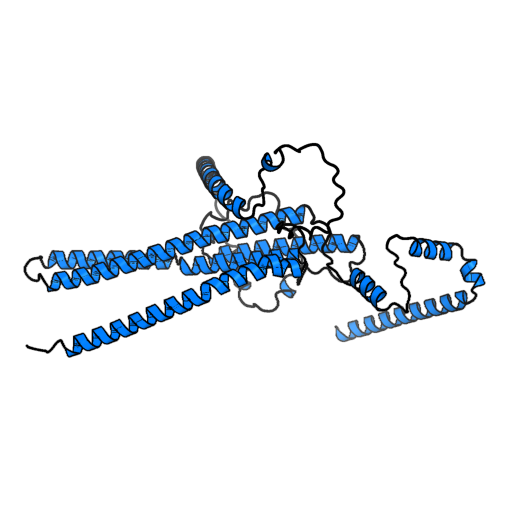1
ATOM 2421 C CA . SER A 1 307 ? 12.660 6.503 15.764 1.00 57.44 307 SER A CA 1
ATOM 2422 C C . SER A 1 307 ? 13.676 5.502 15.210 1.00 57.44 307 SER A C 1
ATOM 2424 O O . SER A 1 307 ? 13.261 4.482 14.665 1.00 57.44 307 SER A O 1
ATOM 2426 N N . GLY A 1 308 ? 14.980 5.712 15.428 1.00 59.09 308 GLY A N 1
ATOM 2427 C CA . GLY A 1 308 ? 16.034 4.788 14.991 1.00 59.09 308 GLY A CA 1
ATOM 2428 C C . GLY A 1 308 ? 15.918 3.380 15.591 1.00 59.09 308 GLY A C 1
ATOM 2429 O O . GLY A 1 308 ? 16.089 2.388 14.882 1.00 59.09 308 GLY A O 1
ATOM 2430 N N . LEU A 1 309 ? 15.546 3.268 16.873 1.00 60.16 309 LEU A N 1
ATOM 2431 C CA . LEU A 1 309 ? 15.329 1.970 17.530 1.00 60.16 309 LEU A CA 1
ATOM 2432 C C . LEU A 1 309 ? 14.096 1.232 16.985 1.00 60.16 309 LEU A C 1
ATOM 2434 O O . LEU A 1 309 ? 14.151 0.020 16.780 1.00 60.16 309 LEU A O 1
ATOM 2438 N N . LYS A 1 310 ? 13.000 1.949 16.695 1.00 58.97 310 LYS A N 1
ATOM 2439 C CA . LYS A 1 310 ? 11.801 1.351 16.077 1.00 58.97 310 LYS A CA 1
ATOM 2440 C C . LYS A 1 310 ? 12.038 0.950 14.618 1.00 58.97 310 LYS A C 1
ATOM 2442 O O . LYS A 1 310 ? 11.534 -0.084 14.187 1.00 58.97 310 LYS A O 1
ATOM 2447 N N . LEU A 1 311 ? 12.822 1.735 13.878 1.00 57.03 311 LEU A N 1
ATOM 2448 C CA . LEU A 1 311 ? 13.172 1.455 12.483 1.00 57.03 311 LEU A CA 1
ATOM 2449 C C . LEU A 1 311 ? 14.061 0.219 12.350 1.00 57.03 311 LEU A C 1
ATOM 2451 O O . LEU A 1 311 ? 13.828 -0.572 11.440 1.00 57.03 311 LEU A O 1
ATOM 2455 N N . ARG A 1 312 ? 15.003 -0.009 13.282 1.00 57.91 312 ARG A N 1
ATOM 2456 C CA . ARG A 1 312 ? 15.820 -1.234 13.283 1.00 57.91 312 ARG A CA 1
ATOM 2457 C C . ARG A 1 312 ? 14.942 -2.483 13.215 1.00 57.91 312 ARG A C 1
ATOM 2459 O O . ARG A 1 312 ? 15.133 -3.284 12.315 1.00 57.91 312 ARG A O 1
ATOM 2466 N N . GLY A 1 313 ? 13.920 -2.601 14.066 1.00 58.53 313 GLY A N 1
ATOM 2467 C CA . GLY A 1 313 ? 13.005 -3.752 14.050 1.00 58.53 313 GLY A CA 1
ATOM 2468 C C . GLY A 1 313 ? 12.166 -3.897 12.770 1.00 58.53 313 GLY A C 1
ATOM 2469 O O . GLY A 1 313 ? 11.829 -5.016 12.389 1.00 58.53 313 GLY A O 1
ATOM 2470 N N . ALA A 1 314 ? 11.837 -2.790 12.094 1.00 55.09 314 ALA A N 1
ATOM 2471 C CA . ALA A 1 314 ? 11.062 -2.811 10.853 1.00 55.09 314 ALA A CA 1
ATOM 2472 C C . ALA A 1 314 ? 11.910 -3.240 9.642 1.00 55.09 314 ALA A C 1
ATOM 2474 O O . ALA A 1 314 ? 11.467 -4.097 8.881 1.00 55.09 314 ALA A O 1
ATOM 2475 N N . HIS A 1 315 ? 13.148 -2.741 9.524 1.00 54.25 315 HIS A N 1
ATOM 2476 C CA . HIS A 1 315 ? 14.069 -3.096 8.433 1.00 54.25 315 HIS A CA 1
ATOM 2477 C C . HIS A 1 315 ? 14.428 -4.594 8.398 1.00 54.25 315 HIS A C 1
ATOM 2479 O O . HIS A 1 315 ? 14.729 -5.132 7.334 1.00 54.25 315 HIS A O 1
ATOM 2485 N N . PHE A 1 316 ? 14.354 -5.301 9.532 1.00 54.03 316 PHE A N 1
ATOM 2486 C CA . PHE A 1 316 ? 14.645 -6.739 9.589 1.00 54.03 316 PHE A CA 1
ATOM 2487 C C . PHE A 1 316 ? 13.564 -7.633 8.966 1.00 54.03 316 PHE A C 1
ATOM 2489 O O . PHE A 1 316 ? 13.819 -8.817 8.743 1.00 54.03 316 PHE A O 1
ATOM 2496 N N . ARG A 1 317 ? 12.365 -7.118 8.654 1.00 55.50 317 ARG A N 1
ATOM 2497 C CA . ARG A 1 317 ? 11.278 -7.966 8.135 1.00 55.50 317 ARG A CA 1
ATOM 2498 C C . ARG A 1 317 ? 11.508 -8.504 6.724 1.00 55.50 317 ARG A C 1
ATOM 2500 O O . ARG A 1 317 ? 11.020 -9.593 6.441 1.00 55.50 317 ARG A O 1
ATOM 2507 N N . HIS A 1 318 ? 12.266 -7.803 5.882 1.00 54.75 318 HIS A N 1
ATOM 2508 C CA . HIS A 1 318 ? 12.513 -8.223 4.491 1.00 54.75 318 HIS A CA 1
ATOM 2509 C C . HIS A 1 318 ? 13.843 -8.940 4.281 1.00 54.75 318 HIS A C 1
ATOM 2511 O O . HIS A 1 318 ? 14.272 -9.086 3.143 1.00 54.75 318 HIS A O 1
ATOM 2517 N N . LYS A 1 319 ? 14.544 -9.345 5.353 1.00 59.12 319 LYS A N 1
ATOM 2518 C CA . LYS A 1 319 ? 15.885 -9.960 5.267 1.00 59.12 319 LYS A CA 1
ATOM 2519 C C . LYS A 1 319 ? 16.893 -9.168 4.401 1.00 59.12 319 LYS A C 1
ATOM 2521 O O . LYS A 1 319 ? 17.908 -9.723 3.998 1.00 59.12 319 LYS A O 1
ATOM 2526 N N . GLN A 1 320 ? 16.651 -7.874 4.146 1.00 57.31 320 GLN A N 1
ATOM 2527 C CA . GLN A 1 320 ? 17.489 -7.035 3.272 1.00 57.31 320 GLN A CA 1
ATOM 2528 C C . GLN A 1 320 ? 18.929 -6.909 3.783 1.00 57.31 320 GLN A C 1
ATOM 2530 O O . GLN A 1 320 ? 19.841 -6.622 3.016 1.00 57.31 320 GLN A O 1
ATOM 2535 N N . PHE A 1 321 ? 19.132 -7.160 5.075 1.00 51.97 321 PHE A N 1
ATOM 2536 C CA . PHE A 1 321 ? 20.439 -7.310 5.685 1.00 51.97 321 PHE A CA 1
ATOM 2537 C C . PHE A 1 321 ? 20.525 -8.707 6.294 1.00 51.97 321 PHE A C 1
ATOM 2539 O O . PHE A 1 321 ? 20.017 -8.941 7.394 1.00 51.97 321 PHE A O 1
ATOM 2546 N N . LYS A 1 322 ? 21.178 -9.642 5.593 1.00 53.81 322 LYS A N 1
ATOM 2547 C CA . LYS A 1 322 ? 21.830 -10.754 6.290 1.00 53.81 322 LYS A CA 1
ATOM 2548 C C . LYS A 1 322 ? 22.992 -10.115 7.062 1.00 53.81 322 LYS A C 1
ATOM 2550 O O . LYS A 1 322 ? 23.806 -9.440 6.430 1.00 53.81 322 LYS A O 1
ATOM 2555 N N . PRO A 1 323 ? 23.039 -10.202 8.402 1.00 53.09 323 PRO A N 1
ATOM 2556 C CA . PRO A 1 323 ? 24.190 -9.706 9.141 1.00 53.09 323 PRO A CA 1
ATOM 2557 C C . PRO A 1 323 ? 25.449 -10.365 8.565 1.00 53.09 323 PRO A C 1
ATOM 2559 O O . PRO A 1 323 ? 25.452 -11.571 8.288 1.00 53.09 323 PRO A O 1
ATOM 2562 N N . LEU A 1 324 ? 26.482 -9.545 8.342 1.00 52.81 324 LEU A N 1
ATOM 2563 C CA . LEU A 1 324 ? 27.752 -9.935 7.714 1.00 52.81 324 LEU A CA 1
ATOM 2564 C C . LEU A 1 324 ? 28.405 -11.141 8.423 1.00 52.81 324 LEU A C 1
ATOM 2566 O O . LEU A 1 324 ? 29.164 -11.891 7.821 1.00 52.81 324 LEU A O 1
ATOM 2570 N N . ASP A 1 325 ? 28.013 -11.388 9.670 1.00 55.06 325 ASP A N 1
ATOM 2571 C CA . ASP A 1 325 ? 28.507 -12.452 10.543 1.00 55.06 325 ASP A CA 1
ATOM 2572 C C . ASP A 1 325 ? 28.126 -13.877 10.085 1.00 55.06 325 ASP A C 1
ATOM 2574 O O . ASP A 1 325 ? 28.659 -14.856 10.599 1.00 55.06 325 ASP A O 1
ATOM 2578 N N . SER A 1 326 ? 27.226 -14.028 9.105 1.00 53.66 326 SER A N 1
ATOM 2579 C CA . SER A 1 326 ? 26.768 -15.349 8.632 1.00 53.66 326 SER A CA 1
ATOM 2580 C C . SER A 1 326 ? 27.679 -16.030 7.599 1.00 53.66 326 SER A C 1
ATOM 2582 O O . SER A 1 326 ? 27.504 -17.220 7.351 1.00 53.66 326 SER A O 1
ATOM 2584 N N . HIS A 1 327 ? 28.681 -15.334 7.048 1.00 50.22 327 HIS A N 1
ATOM 2585 C CA . HIS A 1 327 ? 29.630 -15.912 6.080 1.00 50.22 327 HIS A CA 1
ATOM 2586 C C . HIS A 1 327 ? 31.004 -16.287 6.665 1.00 50.22 327 HIS A C 1
ATOM 2588 O O . HIS A 1 327 ? 31.811 -16.873 5.954 1.00 50.22 327 HIS A O 1
ATOM 2594 N N . MET A 1 328 ? 31.271 -16.034 7.955 1.00 51.75 328 MET A N 1
ATOM 2595 C CA . MET A 1 328 ? 32.513 -16.492 8.612 1.00 51.75 328 MET A CA 1
ATOM 2596 C C . MET A 1 328 ? 32.394 -17.871 9.282 1.00 51.75 328 MET A C 1
ATOM 2598 O O . MET A 1 328 ? 33.297 -18.293 10.004 1.00 51.75 328 MET A O 1
ATOM 2602 N N . SER A 1 329 ? 31.304 -18.608 9.047 1.00 51.12 329 SER A N 1
ATOM 2603 C CA . SER A 1 329 ? 31.219 -20.007 9.478 1.00 51.12 329 SER A CA 1
ATOM 2604 C C . SER A 1 329 ? 32.049 -20.891 8.547 1.00 51.12 329 SER A C 1
ATOM 2606 O O . SER A 1 329 ? 31.548 -21.361 7.533 1.00 51.12 329 SER A O 1
ATOM 2608 N N . ALA A 1 330 ? 33.321 -21.063 8.921 1.00 56.91 330 ALA A N 1
ATOM 2609 C CA . ALA A 1 330 ? 34.215 -22.178 8.606 1.00 56.91 330 ALA A CA 1
ATOM 2610 C C . ALA A 1 330 ? 33.967 -22.862 7.249 1.00 56.91 330 ALA A C 1
ATOM 2612 O O . ALA A 1 330 ? 33.293 -23.890 7.158 1.00 56.91 330 ALA A O 1
ATOM 2613 N N . GLU A 1 331 ? 34.584 -22.307 6.211 1.00 45.62 331 GLU A N 1
ATOM 2614 C CA . GLU A 1 331 ? 34.853 -22.997 4.955 1.00 45.62 331 GLU A CA 1
ATOM 2615 C C . GLU A 1 331 ? 35.606 -24.300 5.286 1.00 45.62 331 GLU A C 1
ATOM 2617 O O . GLU A 1 331 ? 36.772 -24.279 5.678 1.00 45.62 331 GLU A O 1
ATOM 2622 N N . LYS A 1 332 ? 34.908 -25.444 5.249 1.00 53.72 332 LYS A N 1
ATOM 2623 C CA . LYS A 1 332 ? 35.536 -26.763 5.382 1.00 53.72 332 LYS A CA 1
ATOM 2624 C C . LYS A 1 332 ? 36.349 -27.009 4.107 1.00 53.72 332 LYS A C 1
ATOM 2626 O O . LYS A 1 332 ? 35.741 -27.122 3.043 1.00 53.72 332 LYS A O 1
ATOM 2631 N N . PRO A 1 333 ? 37.685 -27.123 4.180 1.00 57.38 333 PRO A N 1
ATOM 2632 C CA . PRO A 1 333 ? 38.479 -27.472 3.022 1.00 57.38 333 PRO A CA 1
ATOM 2633 C C . PRO A 1 333 ? 38.397 -28.983 2.798 1.00 57.38 333 PRO A C 1
ATOM 2635 O O . PRO A 1 333 ? 38.737 -29.767 3.681 1.00 57.38 333 PRO A O 1
ATOM 2638 N N . GLY A 1 334 ? 37.985 -29.374 1.595 1.00 58.44 334 GLY A N 1
ATOM 2639 C CA . GLY A 1 334 ? 38.252 -30.702 1.050 1.00 58.44 334 GLY A CA 1
ATOM 2640 C C . GLY A 1 334 ? 37.050 -31.638 0.997 1.00 58.44 334 GLY A C 1
ATOM 2641 O O . GLY A 1 334 ? 36.784 -32.371 1.941 1.00 58.44 334 GLY A O 1
ATOM 2642 N N . LEU A 1 335 ? 36.398 -31.686 -0.163 1.00 50.94 335 LEU A N 1
ATOM 2643 C CA . LEU A 1 335 ? 36.463 -32.861 -1.035 1.00 50.94 335 LEU A CA 1
ATOM 2644 C C . LEU A 1 335 ? 35.940 -32.464 -2.424 1.00 50.94 335 LEU A C 1
ATOM 2646 O O . LEU A 1 335 ? 34.824 -31.970 -2.558 1.00 50.94 335 LEU A O 1
ATOM 2650 N N . LEU A 1 336 ? 36.774 -32.648 -3.447 1.00 55.88 336 LEU A N 1
ATOM 2651 C CA . LEU A 1 336 ? 36.382 -32.607 -4.856 1.00 55.88 336 LEU A CA 1
ATOM 2652 C C . LEU A 1 336 ? 35.544 -33.860 -5.142 1.00 55.88 336 LEU A C 1
ATOM 2654 O O . LEU A 1 336 ? 36.073 -34.871 -5.592 1.00 55.88 336 LEU A O 1
ATOM 2658 N N . GLU A 1 337 ? 34.253 -33.813 -4.831 1.00 53.38 337 GLU A N 1
ATOM 2659 C CA . GLU A 1 337 ? 33.285 -34.784 -5.340 1.00 53.38 337 GLU A CA 1
ATOM 2660 C C . GLU A 1 337 ? 32.628 -34.169 -6.578 1.00 53.38 337 GLU A C 1
ATOM 2662 O O . GLU A 1 337 ? 31.787 -33.275 -6.497 1.00 53.38 337 GLU A O 1
ATOM 2667 N N . SER A 1 338 ? 33.108 -34.596 -7.746 1.00 57.91 338 SER A N 1
ATOM 2668 C CA . SER A 1 338 ? 32.504 -34.331 -9.048 1.00 57.91 338 SER A CA 1
ATOM 2669 C C . SER A 1 338 ? 31.229 -35.164 -9.170 1.00 57.91 338 SER A C 1
ATOM 2671 O O . SER A 1 338 ? 31.235 -36.232 -9.782 1.00 57.91 338 SER A O 1
ATOM 2673 N N . ASP A 1 339 ? 30.164 -34.717 -8.515 1.00 51.62 339 ASP A N 1
ATOM 2674 C CA . ASP A 1 339 ? 28.841 -35.305 -8.665 1.00 51.62 339 ASP A CA 1
ATOM 2675 C C . ASP A 1 339 ? 28.022 -34.423 -9.614 1.00 51.62 339 ASP A C 1
ATOM 2677 O O . ASP A 1 339 ? 27.512 -33.367 -9.236 1.00 51.62 339 ASP A O 1
ATOM 2681 N N . ASP A 1 340 ? 27.923 -34.858 -10.874 1.00 55.00 340 ASP A N 1
ATOM 2682 C CA . ASP A 1 340 ? 27.051 -34.307 -11.923 1.00 55.00 340 ASP A CA 1
ATOM 2683 C C . ASP A 1 340 ? 25.568 -34.630 -11.635 1.00 55.00 340 ASP A C 1
ATOM 2685 O O . ASP A 1 340 ? 24.783 -34.993 -12.518 1.00 55.00 340 ASP A O 1
ATOM 2689 N N . SER A 1 341 ? 25.145 -34.524 -10.375 1.00 51.4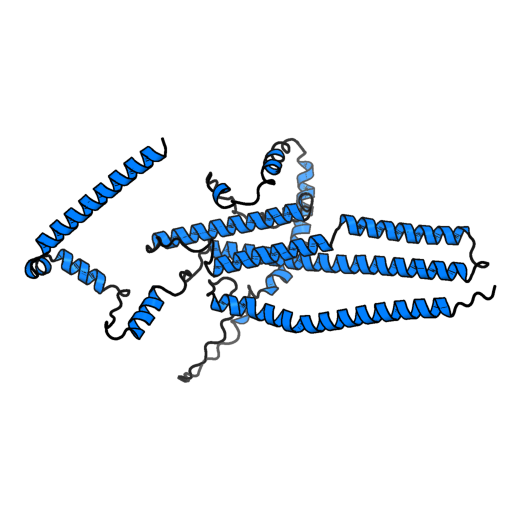7 341 SER A N 1
ATOM 2690 C CA . SER A 1 341 ? 23.739 -34.573 -10.027 1.00 51.47 341 SER A CA 1
ATOM 2691 C C . SER A 1 341 ? 23.138 -33.213 -10.367 1.00 51.47 341 SER A C 1
ATOM 2693 O O . SER A 1 341 ? 23.518 -32.170 -9.837 1.00 51.47 341 SER A O 1
ATOM 2695 N N . HIS A 1 342 ? 22.198 -33.216 -11.316 1.00 49.72 342 HIS A N 1
ATOM 2696 C CA . HIS A 1 342 ? 21.337 -32.086 -11.653 1.00 49.72 342 HIS A CA 1
ATOM 2697 C C . HIS A 1 342 ? 20.542 -31.645 -10.413 1.00 49.72 342 HIS A C 1
ATOM 2699 O O . HIS A 1 342 ? 19.351 -31.931 -10.274 1.00 49.72 342 HIS A O 1
ATOM 2705 N N . HIS A 1 343 ? 21.197 -30.950 -9.485 1.00 47.16 343 HIS A N 1
ATOM 2706 C CA . HIS A 1 343 ? 20.553 -30.253 -8.398 1.00 47.16 343 HIS A CA 1
ATOM 2707 C C . HIS A 1 343 ? 19.631 -29.226 -9.038 1.00 47.16 343 HIS A C 1
ATOM 2709 O O . HIS A 1 343 ? 20.076 -28.228 -9.606 1.00 47.16 343 HIS A O 1
ATOM 2715 N N . ALA A 1 344 ? 18.325 -29.506 -8.979 1.00 49.53 344 ALA A N 1
ATOM 2716 C CA . ALA A 1 344 ? 17.307 -28.526 -9.298 1.00 49.53 344 ALA A CA 1
ATOM 2717 C C . ALA A 1 344 ? 17.686 -27.240 -8.546 1.00 49.53 344 ALA A C 1
ATOM 2719 O O . ALA A 1 344 ? 17.852 -27.304 -7.321 1.00 49.53 344 ALA A O 1
ATOM 2720 N N . PRO A 1 345 ? 17.908 -26.116 -9.254 1.00 61.53 345 PRO A N 1
ATOM 2721 C CA . PRO A 1 345 ? 18.445 -24.910 -8.649 1.00 61.53 345 PRO A CA 1
ATOM 2722 C C . PRO A 1 345 ? 17.582 -24.565 -7.444 1.00 61.53 345 PRO A C 1
ATOM 2724 O O . PRO A 1 345 ? 16.350 -24.506 -7.554 1.00 61.53 345 PRO A O 1
ATOM 2727 N N . ALA A 1 346 ? 18.229 -24.421 -6.282 1.00 65.44 346 ALA A N 1
ATOM 2728 C CA . ALA A 1 346 ? 17.568 -24.041 -5.045 1.00 65.44 346 ALA A CA 1
ATOM 2729 C C . ALA A 1 346 ? 16.594 -22.904 -5.357 1.00 65.44 346 ALA A C 1
ATOM 2731 O O . ALA A 1 346 ? 16.962 -21.956 -6.053 1.00 65.44 346 ALA A O 1
ATOM 2732 N N . SER A 1 347 ? 15.336 -23.043 -4.924 1.00 65.06 347 SER A N 1
ATOM 2733 C CA . SER A 1 347 ? 14.280 -22.103 -5.297 1.00 65.06 347 SER A CA 1
ATOM 2734 C C . SER A 1 347 ? 14.778 -20.671 -5.088 1.00 65.06 347 SER A C 1
ATOM 2736 O O . SER A 1 347 ? 15.111 -20.355 -3.941 1.00 65.06 347 SER A O 1
ATOM 2738 N N . PRO A 1 348 ? 14.861 -19.837 -6.140 1.00 80.81 348 PRO A N 1
ATOM 2739 C CA . PRO A 1 348 ? 15.475 -18.525 -6.033 1.00 80.81 348 PRO A CA 1
ATOM 2740 C C . PRO A 1 348 ? 14.749 -17.722 -4.948 1.00 80.81 348 PRO A C 1
ATOM 2742 O O . PRO A 1 348 ? 13.533 -17.504 -5.018 1.00 80.81 348 PRO A O 1
ATOM 2745 N N . GLU A 1 349 ? 15.485 -17.385 -3.885 1.00 87.19 349 GLU A N 1
ATOM 2746 C CA . GLU A 1 349 ? 15.015 -16.521 -2.800 1.00 87.19 349 GLU A CA 1
ATOM 2747 C C . GLU A 1 349 ? 14.817 -15.112 -3.389 1.00 87.19 349 GLU A C 1
ATOM 2749 O O . GLU A 1 349 ? 15.681 -14.619 -4.115 1.00 87.19 349 GLU A O 1
ATOM 2754 N N . ASP A 1 350 ? 13.673 -14.469 -3.122 1.00 88.25 350 ASP A N 1
ATOM 2755 C CA . ASP A 1 350 ? 13.401 -13.115 -3.625 1.00 88.25 350 ASP A CA 1
ATOM 2756 C C . ASP A 1 350 ? 14.397 -12.132 -2.995 1.00 88.25 350 ASP A C 1
ATOM 2758 O O . ASP A 1 350 ? 14.377 -11.889 -1.789 1.00 88.25 350 ASP A O 1
ATOM 2762 N N . SER A 1 351 ? 15.262 -11.543 -3.818 1.00 85.94 351 SER A N 1
ATOM 2763 C CA . SER A 1 351 ? 16.232 -10.540 -3.372 1.00 85.94 351 SER A CA 1
ATOM 2764 C C . SER A 1 351 ? 15.601 -9.171 -3.101 1.00 85.94 351 SER A C 1
ATOM 2766 O O . SER A 1 351 ? 16.305 -8.254 -2.681 1.00 85.94 351 SER A O 1
ATOM 2768 N N . HIS A 1 352 ? 14.302 -8.992 -3.379 1.00 88.38 352 HIS A N 1
ATOM 2769 C CA . HIS A 1 352 ? 13.521 -7.748 -3.286 1.00 88.38 352 HIS A CA 1
ATOM 2770 C C . HIS A 1 352 ? 14.004 -6.573 -4.157 1.00 88.38 352 HIS A C 1
ATOM 2772 O O . HIS A 1 352 ? 13.269 -5.593 -4.330 1.00 88.38 352 HIS A O 1
ATOM 2778 N N . HIS A 1 353 ? 15.209 -6.676 -4.717 1.00 89.94 353 HIS A N 1
ATOM 2779 C CA . HIS A 1 353 ? 15.909 -5.625 -5.441 1.00 89.94 353 HIS A CA 1
ATOM 2780 C C . HIS A 1 353 ? 16.289 -6.029 -6.862 1.00 89.94 353 HIS A C 1
ATOM 2782 O O . HIS A 1 353 ? 16.452 -5.142 -7.694 1.00 89.94 353 HIS A O 1
ATOM 2788 N N . ALA A 1 354 ? 16.419 -7.327 -7.161 1.00 90.38 354 ALA A N 1
ATOM 2789 C CA . ALA A 1 354 ? 16.660 -7.763 -8.529 1.00 90.38 354 ALA A CA 1
ATOM 2790 C C . ALA A 1 354 ? 15.401 -7.554 -9.389 1.00 90.38 354 ALA A C 1
ATOM 2792 O O . ALA A 1 354 ? 14.274 -7.651 -8.869 1.00 90.38 354 ALA A O 1
ATOM 2793 N N . PRO A 1 355 ? 15.580 -7.282 -10.690 1.00 92.31 355 PRO A N 1
ATOM 2794 C CA . PRO A 1 355 ? 14.515 -7.416 -11.672 1.00 92.31 355 PRO A CA 1
ATOM 2795 C C . PRO A 1 355 ? 13.831 -8.780 -11.525 1.00 92.31 355 PRO A C 1
ATOM 2797 O O . PRO A 1 355 ? 14.478 -9.765 -11.170 1.00 92.31 355 PRO A O 1
ATOM 2800 N N . ALA A 1 356 ? 12.514 -8.811 -11.696 1.00 91.88 356 ALA A N 1
ATOM 2801 C CA . ALA A 1 356 ? 11.714 -10.007 -11.466 1.00 91.88 356 ALA A CA 1
ATOM 2802 C C . ALA A 1 356 ? 10.941 -10.339 -12.733 1.00 91.88 356 ALA A C 1
ATOM 2804 O O . ALA A 1 356 ? 10.215 -9.484 -13.239 1.00 91.88 356 ALA A O 1
ATOM 2805 N N . THR A 1 357 ? 11.068 -11.579 -13.192 1.00 91.00 357 THR A N 1
ATOM 2806 C CA . THR A 1 357 ? 10.268 -12.085 -14.306 1.00 91.00 357 THR A CA 1
ATOM 2807 C C . THR A 1 357 ? 8.777 -12.101 -13.923 1.00 91.00 357 THR A C 1
ATOM 2809 O O . THR A 1 357 ? 8.435 -12.121 -12.727 1.00 91.00 357 THR A O 1
ATOM 2812 N N . PRO A 1 358 ? 7.839 -12.083 -14.883 1.00 88.25 358 PRO A N 1
ATOM 2813 C CA . PRO A 1 358 ? 6.414 -12.246 -14.590 1.00 88.25 358 PRO A CA 1
ATOM 2814 C C . PRO A 1 358 ? 6.105 -13.526 -13.792 1.00 88.25 358 PRO A C 1
ATOM 2816 O O . PRO A 1 358 ? 5.258 -13.520 -12.891 1.00 88.25 358 PRO A O 1
ATOM 2819 N N . GLU A 1 359 ? 6.819 -14.615 -14.070 1.00 89.06 359 GLU A N 1
ATOM 2820 C CA . GLU A 1 359 ? 6.719 -15.889 -13.362 1.00 89.06 359 GLU A CA 1
ATOM 2821 C C . GLU A 1 359 ? 7.178 -15.751 -11.906 1.00 89.06 359 GLU A C 1
ATOM 2823 O O . GLU A 1 359 ? 6.478 -16.194 -10.985 1.00 89.06 359 GLU A O 1
ATOM 2828 N N . ASP A 1 360 ? 8.304 -15.073 -11.678 1.00 90.88 360 ASP A N 1
ATOM 2829 C CA . ASP A 1 360 ? 8.813 -14.777 -10.340 1.00 90.88 360 ASP A CA 1
ATOM 2830 C C . ASP A 1 360 ? 7.864 -13.864 -9.565 1.00 90.88 360 ASP A C 1
ATOM 2832 O O . ASP A 1 360 ? 7.614 -14.089 -8.379 1.00 90.88 360 ASP A O 1
ATOM 2836 N N . TYR A 1 361 ? 7.245 -12.883 -10.227 1.00 91.62 361 TYR A N 1
ATOM 2837 C CA . TYR A 1 361 ? 6.183 -12.079 -9.627 1.00 91.62 361 TYR A CA 1
ATOM 2838 C C . TYR A 1 361 ? 5.029 -12.965 -9.145 1.00 91.62 361 TYR A C 1
ATOM 2840 O O . TYR A 1 361 ? 4.617 -12.879 -7.984 1.00 91.62 361 TYR A O 1
ATOM 2848 N N . ILE A 1 362 ? 4.507 -13.858 -9.991 1.00 91.88 362 ILE A N 1
ATOM 2849 C CA . ILE A 1 362 ? 3.417 -14.762 -9.594 1.00 91.88 362 ILE A CA 1
ATOM 2850 C C . ILE A 1 362 ? 3.856 -15.612 -8.396 1.00 91.88 362 ILE A C 1
ATOM 2852 O O . ILE A 1 362 ? 3.133 -15.709 -7.395 1.00 91.88 362 ILE A O 1
ATOM 2856 N N . ARG A 1 363 ? 5.059 -16.180 -8.462 1.00 92.88 363 ARG A N 1
ATOM 2857 C CA . ARG A 1 363 ? 5.600 -17.071 -7.439 1.00 92.88 363 ARG A CA 1
ATOM 2858 C C . ARG A 1 363 ? 5.833 -16.369 -6.104 1.00 92.88 363 ARG A C 1
ATOM 2860 O O . ARG A 1 363 ? 5.365 -16.856 -5.077 1.00 92.88 363 ARG A O 1
ATOM 2867 N N . TRP A 1 364 ? 6.537 -15.243 -6.094 1.00 92.00 364 TRP A N 1
ATOM 2868 C CA . TRP A 1 364 ? 6.934 -14.545 -4.870 1.00 92.00 364 TRP A CA 1
ATOM 2869 C C . TRP A 1 364 ? 5.805 -13.697 -4.288 1.00 92.00 364 TRP A C 1
ATOM 2871 O O . TRP A 1 364 ? 5.714 -13.527 -3.071 1.00 92.00 364 TRP A O 1
ATOM 2881 N N . ARG A 1 365 ? 4.898 -13.184 -5.127 1.00 91.25 365 ARG A N 1
ATOM 2882 C CA . ARG A 1 365 ? 3.855 -12.250 -4.690 1.00 91.25 365 ARG A CA 1
ATOM 2883 C C . ARG A 1 365 ? 2.467 -12.863 -4.618 1.00 91.25 365 ARG A C 1
ATOM 2885 O O . ARG A 1 365 ? 1.776 -12.693 -3.605 1.00 91.25 365 ARG A O 1
ATOM 2892 N N . MET A 1 366 ? 2.024 -13.511 -5.690 1.00 93.19 366 MET A N 1
ATOM 2893 C CA . MET A 1 366 ? 0.636 -13.962 -5.818 1.00 93.19 366 MET A CA 1
ATOM 2894 C C . MET A 1 366 ? 0.396 -15.238 -5.019 1.00 93.19 366 MET A C 1
ATOM 2896 O O . MET A 1 366 ? -0.551 -15.288 -4.232 1.00 93.19 366 MET A O 1
ATOM 2900 N N . VAL A 1 367 ? 1.279 -16.234 -5.138 1.00 94.06 367 VAL A N 1
ATOM 2901 C CA . VAL A 1 367 ? 1.121 -17.529 -4.457 1.00 94.06 367 VAL A CA 1
ATOM 2902 C C . VAL A 1 367 ? 1.029 -17.382 -2.927 1.00 94.06 367 VAL A C 1
ATOM 2904 O O . VAL A 1 367 ? 0.063 -17.900 -2.355 1.00 94.06 367 VAL A O 1
ATOM 2907 N N . PRO A 1 368 ? 1.901 -16.620 -2.227 1.00 93.31 368 PRO A N 1
ATOM 2908 C CA . PRO A 1 368 ? 1.783 -16.454 -0.777 1.00 93.31 368 PRO A CA 1
ATOM 2909 C C . PRO A 1 368 ? 0.477 -15.776 -0.357 1.00 93.31 368 PRO A C 1
ATOM 2911 O O . PRO A 1 368 ? -0.139 -16.174 0.633 1.00 93.31 368 PRO A O 1
ATOM 2914 N N . LYS A 1 369 ? 0.007 -14.784 -1.124 1.00 91.06 369 LYS A N 1
ATOM 2915 C CA . LYS A 1 369 ? -1.275 -14.109 -0.869 1.00 91.06 369 LYS A CA 1
ATOM 2916 C C . LYS A 1 369 ? -2.458 -15.047 -1.073 1.00 91.06 369 LYS A C 1
ATOM 2918 O O . LYS A 1 369 ? -3.361 -15.072 -0.239 1.00 91.06 369 LYS A O 1
ATOM 2923 N N . ILE A 1 370 ? -2.448 -15.825 -2.151 1.00 94.94 370 ILE A N 1
ATOM 2924 C CA . ILE A 1 370 ? -3.485 -16.819 -2.436 1.00 94.94 370 ILE A CA 1
ATOM 2925 C C . ILE A 1 370 ? -3.545 -17.835 -1.294 1.00 94.94 370 ILE A C 1
ATOM 2927 O O . ILE A 1 370 ? -4.619 -18.061 -0.742 1.00 94.94 370 ILE A O 1
ATOM 2931 N N . ASN A 1 371 ? -2.401 -18.378 -0.871 1.00 95.44 371 ASN A N 1
ATOM 2932 C CA . ASN A 1 371 ? -2.326 -19.341 0.231 1.00 95.44 371 ASN A CA 1
ATOM 2933 C C . ASN A 1 371 ? -2.809 -18.735 1.557 1.00 95.44 371 ASN A C 1
ATOM 2935 O O . ASN A 1 371 ? -3.591 -19.349 2.287 1.00 95.44 371 ASN A O 1
ATOM 2939 N N . PHE A 1 372 ? -2.426 -17.489 1.834 1.00 93.56 372 PHE A N 1
ATOM 2940 C CA . PHE A 1 372 ? -2.891 -16.741 2.997 1.00 93.56 372 PHE A CA 1
ATOM 2941 C C . PHE A 1 372 ? -4.417 -16.570 3.028 1.00 93.56 372 PHE A C 1
ATOM 2943 O O . PHE A 1 372 ? -5.034 -16.749 4.082 1.00 93.56 372 PHE A O 1
ATOM 2950 N N . TYR A 1 373 ? -5.042 -16.227 1.897 1.00 94.25 373 TYR A N 1
ATOM 2951 C CA . TYR A 1 373 ? -6.496 -16.068 1.823 1.00 94.25 373 TYR A CA 1
ATOM 2952 C C . TYR A 1 373 ? -7.222 -17.412 1.859 1.00 94.25 373 TYR A C 1
ATOM 2954 O O . TYR A 1 373 ? -8.184 -17.545 2.619 1.00 94.25 373 TYR A O 1
ATOM 2962 N N . LYS A 1 374 ? -6.719 -18.427 1.144 1.00 96.44 374 LYS A N 1
ATOM 2963 C CA . LYS A 1 374 ? -7.250 -19.799 1.176 1.00 96.44 374 LYS A CA 1
ATOM 2964 C C . LYS A 1 374 ? -7.356 -20.334 2.608 1.00 96.44 374 LYS A C 1
ATOM 2966 O O . LYS A 1 374 ? -8.391 -20.877 2.974 1.00 96.44 374 LYS A O 1
ATOM 2971 N N . GLY A 1 375 ? -6.351 -20.094 3.454 1.00 95.62 375 GLY A N 1
ATOM 2972 C CA . GLY A 1 375 ? -6.379 -20.528 4.857 1.00 95.62 375 GLY A CA 1
ATOM 2973 C C . GLY A 1 375 ? -7.319 -19.734 5.783 1.00 95.62 375 GLY A C 1
ATOM 2974 O O . GLY A 1 375 ? -7.653 -20.207 6.872 1.00 95.62 375 GLY A O 1
ATOM 2975 N N . ARG A 1 376 ? -7.746 -18.520 5.402 1.00 95.81 376 ARG A N 1
ATOM 2976 C CA . ARG A 1 376 ? -8.545 -17.619 6.263 1.00 95.81 376 ARG A CA 1
ATOM 2977 C C . ARG A 1 376 ? -10.023 -17.551 5.911 1.00 95.81 376 ARG A C 1
ATOM 2979 O O . ARG A 1 376 ? -10.836 -17.442 6.826 1.00 95.81 376 ARG A O 1
ATOM 2986 N N . ILE A 1 377 ? -10.370 -17.623 4.626 1.00 96.31 377 ILE A N 1
ATOM 2987 C CA . ILE A 1 377 ? -11.759 -17.592 4.144 1.00 96.31 377 ILE A CA 1
ATOM 2988 C C . ILE A 1 377 ? -12.668 -18.579 4.903 1.00 96.31 377 ILE A C 1
ATOM 2990 O O . ILE A 1 377 ? -13.694 -18.122 5.412 1.00 96.31 377 ILE A O 1
ATOM 2994 N N . PRO A 1 378 ? -12.313 -19.872 5.083 1.00 97.50 378 PRO A N 1
ATOM 2995 C CA . PRO A 1 378 ? -13.187 -20.804 5.798 1.00 97.50 378 PRO A CA 1
ATOM 2996 C C . PRO A 1 378 ? -13.385 -20.413 7.269 1.00 97.50 378 PRO A C 1
ATOM 2998 O O . PRO A 1 378 ? -14.497 -20.504 7.783 1.00 97.50 378 PRO A O 1
ATOM 3001 N N . LYS A 1 379 ? -12.345 -19.889 7.935 1.00 96.00 379 LYS A N 1
ATOM 3002 C CA . LYS A 1 379 ? -12.433 -19.428 9.331 1.00 96.00 379 LYS A CA 1
ATOM 3003 C C . LYS A 1 379 ? -13.371 -18.230 9.472 1.00 96.00 379 LYS A C 1
ATOM 3005 O O . LYS A 1 379 ? -14.169 -18.181 10.401 1.00 96.00 379 LYS A O 1
ATOM 3010 N N . TYR A 1 380 ? -13.300 -17.271 8.548 1.00 93.50 380 TYR A N 1
ATOM 3011 C CA . TYR A 1 380 ? -14.192 -16.109 8.555 1.00 93.50 380 TYR A CA 1
ATOM 3012 C C . TYR A 1 380 ? -15.632 -16.480 8.206 1.00 93.50 380 TYR A C 1
ATOM 3014 O O . TYR A 1 380 ? -16.554 -15.959 8.830 1.00 93.50 380 TYR A O 1
ATOM 3022 N N . ALA A 1 381 ? -15.832 -17.407 7.267 1.00 94.12 381 ALA A N 1
ATOM 3023 C CA . ALA A 1 381 ? -17.154 -17.934 6.955 1.00 94.12 381 ALA A CA 1
ATOM 3024 C C . ALA A 1 381 ? -17.776 -18.640 8.171 1.00 94.12 381 ALA A C 1
ATOM 3026 O O . ALA A 1 381 ? -18.933 -18.383 8.497 1.00 94.12 381 ALA A O 1
ATOM 3027 N N . PHE A 1 382 ? -16.997 -19.464 8.880 1.00 96.94 382 PHE A N 1
ATOM 3028 C CA . PHE A 1 382 ? -17.445 -20.129 10.102 1.00 96.94 382 PHE A CA 1
ATOM 3029 C C . PHE A 1 382 ? -17.800 -19.128 11.207 1.00 96.94 382 PHE A C 1
ATOM 3031 O O . PHE A 1 382 ? -18.903 -19.173 11.744 1.00 96.94 382 PHE A O 1
ATOM 3038 N N . LEU A 1 383 ? -16.911 -18.172 11.497 1.00 93.62 383 LEU A N 1
ATOM 3039 C CA . LEU A 1 383 ? -17.145 -17.181 12.548 1.00 93.62 383 LEU A CA 1
ATOM 3040 C C . LEU A 1 383 ? -18.366 -16.297 12.240 1.00 93.62 383 LEU A C 1
ATOM 3042 O O . LEU A 1 383 ? -19.150 -15.993 13.133 1.00 93.62 383 LEU A O 1
ATOM 3046 N N . ARG A 1 384 ? -18.575 -15.930 10.968 1.00 92.50 384 ARG A N 1
ATOM 3047 C CA . ARG A 1 384 ? -19.775 -15.201 10.536 1.00 92.50 384 ARG A CA 1
ATOM 3048 C C . ARG A 1 384 ? -21.048 -16.017 10.766 1.00 92.50 384 ARG A C 1
ATOM 3050 O O . ARG A 1 384 ? -22.009 -15.462 11.287 1.00 92.50 384 ARG A O 1
ATOM 3057 N N . ARG A 1 385 ? -21.055 -17.308 10.409 1.00 95.06 385 ARG A N 1
ATOM 3058 C CA . ARG A 1 385 ? -22.196 -18.205 10.672 1.00 95.06 385 ARG A CA 1
ATOM 3059 C C . ARG A 1 385 ? -22.473 -18.328 12.169 1.00 95.06 385 ARG A C 1
ATOM 3061 O O . ARG A 1 385 ? -23.630 -18.290 12.564 1.00 95.06 385 ARG A O 1
ATOM 3068 N N . LEU A 1 386 ? -21.426 -18.400 12.992 1.00 97.06 386 LEU A N 1
ATOM 3069 C CA . LEU A 1 386 ? -21.552 -18.441 14.448 1.00 97.06 386 LEU A CA 1
ATOM 3070 C C . LEU A 1 386 ? -22.194 -17.161 15.004 1.00 97.06 386 LEU A C 1
ATOM 3072 O O . LEU A 1 386 ? -23.149 -17.260 15.766 1.00 97.06 386 LEU A O 1
ATOM 3076 N N . PHE A 1 387 ? -21.746 -15.974 14.577 1.00 92.19 387 PHE A N 1
ATOM 3077 C CA . PHE A 1 387 ? -22.359 -14.705 14.997 1.00 92.19 387 PHE A CA 1
ATOM 3078 C C . PHE A 1 387 ? -23.802 -14.539 14.504 1.00 92.19 387 PHE A C 1
ATOM 3080 O O . PHE A 1 387 ? -24.653 -14.025 15.225 1.00 92.19 387 PHE A O 1
ATOM 3087 N N . GLN A 1 388 ? -24.099 -14.977 13.279 1.00 92.81 388 GLN A N 1
ATOM 3088 C CA . GLN A 1 388 ? -25.472 -14.989 12.770 1.00 92.81 388 GLN A CA 1
ATOM 3089 C C . GLN A 1 388 ? -26.354 -15.932 13.596 1.00 92.81 388 GLN A C 1
ATOM 3091 O O . GLN A 1 388 ? -27.456 -15.550 13.980 1.00 92.81 388 GLN A O 1
ATOM 3096 N N . GLY A 1 389 ? -25.846 -17.118 13.940 1.00 96.56 389 GLY A N 1
ATOM 3097 C CA . GLY A 1 389 ? -26.520 -18.054 14.836 1.00 96.56 389 GLY A CA 1
ATOM 3098 C C . GLY A 1 389 ? -26.763 -17.462 16.224 1.00 96.56 389 GLY A C 1
ATOM 3099 O O . GLY A 1 389 ? -27.883 -17.528 16.720 1.00 96.56 389 GLY A O 1
ATOM 3100 N N . SER A 1 390 ? -25.763 -16.812 16.831 1.00 94.25 390 SER A N 1
ATOM 3101 C CA . SER A 1 390 ? -25.926 -16.188 18.151 1.00 94.25 390 SER A CA 1
ATOM 3102 C C . SER A 1 390 ? -26.939 -15.044 18.140 1.00 94.25 390 SER A C 1
ATOM 3104 O O . SER A 1 390 ? -27.704 -14.914 19.090 1.00 94.25 390 SER A O 1
ATOM 3106 N N . LEU A 1 391 ? -26.981 -14.239 17.069 1.00 89.31 391 LEU A N 1
ATOM 3107 C CA . LEU A 1 391 ? -27.983 -13.180 16.915 1.00 89.31 391 LEU A CA 1
ATOM 3108 C C . LEU A 1 391 ? -29.401 -13.759 16.831 1.00 89.31 391 LEU A C 1
ATOM 3110 O O . LEU A 1 391 ? -30.293 -13.281 17.530 1.00 89.31 391 LEU A O 1
ATOM 3114 N N . LEU A 1 392 ? -29.599 -14.823 16.046 1.00 95.88 392 LEU A N 1
ATOM 3115 C CA . LEU A 1 392 ? -30.890 -15.512 15.960 1.00 95.88 392 LEU A CA 1
ATOM 3116 C C . LEU A 1 392 ? -31.310 -16.107 17.309 1.00 95.88 392 LEU A C 1
ATOM 3118 O O . LEU A 1 392 ? -32.452 -15.927 17.719 1.00 95.88 392 LEU A O 1
ATOM 3122 N N . ILE A 1 393 ? -30.382 -16.746 18.032 1.00 95.38 393 ILE A N 1
ATOM 3123 C CA . ILE A 1 393 ? -30.644 -17.278 19.376 1.00 95.38 393 ILE A CA 1
ATOM 3124 C C . ILE A 1 393 ? -31.021 -16.147 20.334 1.00 95.38 393 ILE A C 1
ATOM 3126 O O . ILE A 1 393 ? -32.012 -16.277 21.039 1.00 95.38 393 ILE A O 1
ATOM 3130 N N . SER A 1 394 ? -30.298 -15.021 20.337 1.00 89.25 394 SER A N 1
ATOM 3131 C CA . SER A 1 394 ? -30.647 -13.890 21.208 1.00 89.25 394 SER A CA 1
ATOM 3132 C C . SER A 1 394 ? -32.040 -13.331 20.914 1.00 89.25 394 SER A C 1
ATOM 3134 O O . SER A 1 394 ? -32.791 -13.087 21.850 1.00 89.25 394 SER A O 1
ATOM 3136 N N . ALA A 1 395 ? -32.422 -13.210 19.637 1.00 88.38 395 ALA A N 1
ATOM 3137 C CA . ALA A 1 395 ? -33.746 -12.732 19.248 1.00 88.38 395 ALA A CA 1
ATOM 3138 C C . ALA A 1 395 ? -34.856 -13.702 19.683 1.00 88.38 395 ALA A C 1
ATOM 3140 O O . ALA A 1 395 ? -35.884 -13.267 20.201 1.00 88.38 395 ALA A O 1
ATOM 3141 N N . LEU A 1 396 ? -34.630 -15.013 19.533 1.00 94.88 396 LEU A N 1
ATOM 3142 C CA . LEU A 1 396 ? -35.544 -16.046 20.023 1.00 94.88 396 LEU A CA 1
ATOM 3143 C C . LEU A 1 396 ? -35.670 -16.000 21.547 1.00 94.88 396 LEU A C 1
ATOM 3145 O O . LEU A 1 396 ? -36.786 -15.991 22.056 1.00 94.88 396 LEU A O 1
ATOM 3149 N N . THR A 1 397 ? -34.555 -15.908 22.276 1.00 90.31 397 THR A N 1
ATOM 3150 C CA . THR A 1 397 ? -34.567 -15.804 23.740 1.00 90.31 397 THR A CA 1
ATOM 3151 C C . THR A 1 397 ? -35.317 -14.558 24.198 1.00 90.31 397 THR A C 1
ATOM 3153 O O . THR A 1 397 ? -36.142 -14.664 25.098 1.00 90.31 397 THR A O 1
ATOM 3156 N N . THR A 1 398 ? -35.101 -13.399 23.565 1.00 88.62 398 THR A N 1
ATOM 3157 C CA . THR A 1 398 ? -35.855 -12.170 23.857 1.00 88.62 398 THR A CA 1
ATOM 3158 C C . THR A 1 398 ? -37.347 -12.341 23.577 1.00 88.62 398 THR A C 1
ATOM 3160 O O . THR A 1 398 ? -38.160 -11.946 24.407 1.00 88.62 398 THR A O 1
ATOM 3163 N N . SER A 1 399 ? -37.718 -12.970 22.458 1.00 89.50 399 SER A N 1
ATOM 3164 C CA . SER A 1 399 ? -39.119 -13.258 22.130 1.00 89.50 399 SER A CA 1
ATOM 3165 C C . SER A 1 399 ? -39.768 -14.183 23.162 1.00 89.50 399 SER A C 1
ATOM 3167 O O . SER A 1 399 ? -40.880 -13.916 23.602 1.00 89.50 399 SER A O 1
ATOM 3169 N N . VAL A 1 400 ? -39.077 -15.248 23.579 1.00 90.62 400 VAL A N 1
ATOM 3170 C CA . VAL A 1 400 ? -39.578 -16.197 24.584 1.00 90.62 400 VAL A CA 1
ATOM 3171 C C . VAL A 1 400 ? -39.703 -15.522 25.948 1.00 90.62 400 VAL A C 1
ATOM 3173 O O . VAL A 1 400 ? -40.741 -15.655 26.594 1.00 90.62 400 VAL A O 1
ATOM 3176 N N . LEU A 1 401 ? -38.700 -14.745 26.371 1.00 83.69 401 LEU A N 1
ATOM 3177 C CA . LEU A 1 401 ? -38.776 -13.980 27.617 1.00 83.69 401 LEU A CA 1
ATOM 3178 C C . LEU A 1 401 ? -39.960 -13.009 27.608 1.00 83.69 401 LEU A C 1
ATOM 3180 O O . LEU A 1 401 ? -40.666 -12.933 28.604 1.00 83.69 401 LEU A O 1
ATOM 3184 N N . ALA A 1 402 ? -40.205 -12.320 26.490 1.00 83.44 402 ALA A N 1
ATOM 3185 C CA . ALA A 1 402 ? -41.336 -11.404 26.349 1.00 83.44 402 ALA A CA 1
ATOM 3186 C C . ALA A 1 402 ? -42.694 -12.126 26.409 1.00 83.44 402 ALA A C 1
ATOM 3188 O O . ALA A 1 402 ? -43.653 -11.583 26.944 1.00 83.44 402 ALA A O 1
ATOM 3189 N N . THR A 1 403 ? -42.786 -13.359 25.896 1.00 89.56 403 THR A N 1
ATOM 3190 C CA . THR A 1 403 ? -44.012 -14.170 26.022 1.00 89.56 403 THR A CA 1
ATOM 3191 C C . THR A 1 403 ? -44.208 -14.750 27.423 1.00 89.56 403 THR A C 1
ATOM 3193 O O . THR A 1 403 ? -45.343 -14.916 27.858 1.00 89.56 403 THR A O 1
ATOM 3196 N N . LEU A 1 404 ? -43.115 -15.069 28.127 1.00 89.19 404 LEU A N 1
ATOM 3197 C CA . LEU A 1 404 ? -43.145 -15.659 29.467 1.00 89.19 404 LEU A CA 1
ATOM 3198 C C . LEU A 1 404 ? -43.215 -14.623 30.586 1.00 89.19 404 LEU A C 1
ATOM 3200 O O . LEU A 1 404 ? -43.614 -14.987 31.692 1.00 89.19 404 LEU A O 1
ATOM 3204 N N . SER A 1 405 ? -42.854 -13.360 30.329 1.00 72.69 405 SER A N 1
ATOM 3205 C CA . SER A 1 405 ? -43.167 -12.241 31.218 1.00 72.69 405 SER A CA 1
ATOM 3206 C C . SER A 1 405 ? -44.675 -12.006 31.182 1.00 72.69 405 SER A C 1
ATOM 3208 O O . SER A 1 405 ? -45.172 -11.040 30.603 1.00 72.69 405 SER A O 1
ATOM 3210 N N . MET A 1 406 ? -45.410 -12.958 31.753 1.00 57.31 406 MET A N 1
ATOM 3211 C CA . MET A 1 406 ? -46.826 -12.832 31.991 1.00 57.31 406 MET A CA 1
ATOM 3212 C C . MET A 1 406 ? -47.034 -11.589 32.860 1.00 57.31 406 MET A C 1
ATOM 3214 O O . MET A 1 406 ? -46.356 -11.437 33.882 1.00 57.31 406 MET A O 1
ATOM 3218 N N . PRO A 1 407 ? -47.941 -10.692 32.459 1.00 55.72 407 PRO A N 1
ATOM 3219 C CA . PRO A 1 407 ? -48.287 -9.512 33.222 1.00 55.72 407 PRO A CA 1
ATOM 3220 C C . PRO A 1 407 ? -49.156 -9.951 34.400 1.00 55.72 407 PRO A C 1
ATOM 3222 O O . PRO A 1 407 ? -50.369 -9.795 34.365 1.00 55.72 407 PRO A O 1
ATOM 3225 N N . SER A 1 408 ? -48.572 -10.545 35.439 1.00 46.72 408 SER A N 1
ATOM 3226 C CA . SER A 1 408 ? -49.244 -10.593 36.739 1.00 46.72 408 SER A CA 1
ATOM 3227 C C . SER A 1 408 ? -48.964 -9.272 37.455 1.00 46.72 408 SER A C 1
ATOM 3229 O O . SER A 1 408 ? -48.132 -9.206 38.361 1.00 46.72 408 SER A O 1
ATOM 3231 N N . TRP A 1 409 ? -49.585 -8.215 36.932 1.00 41.00 409 TRP A N 1
ATOM 3232 C CA . TRP A 1 409 ? -50.043 -7.086 37.733 1.00 41.00 409 TRP A CA 1
ATOM 3233 C C . TRP A 1 409 ? -51.390 -7.455 38.344 1.00 41.00 409 TRP A C 1
ATOM 3235 O O . TRP A 1 409 ? -52.169 -8.142 37.639 1.00 41.00 409 TRP A O 1
#

Sequence (409 aa):
AGAEWFREKKDLLVKLLEDMLEDSIKYDAKVKTKRSFVANQEMWLAVYNILGRENVHTGNIHDHKRISGKLFDLAQLDRLPQQNTLEALVLLRTAWSVVDVYNANAWWCKLYARLTHCFLLVIGVATVTFTVLCMKYEGSMGEATQHTVLLGLALTGAFFTGFAAIVDPARKWIQLRNSAYAMEAEIWQFRARVGKYQGTSTSSSDHGRLQSERHAEGLLQKAILLIQGRVRLASGLKETGFFSLTMTADNLEPPLEEDDEADALLGSTSMSSRLLQRISSLSRNDVAGKAGLRLKKAQADRHKRQSGLKLRGAHFRHKQFKPLDSHMSAEKPGLLESDDSHHAPASPEDSHHAPATPEDYIRWRMVPKINFYKGRIPKYAFLRRLFQGSLLISALTTSVLATLSMPSW

pLDDT: mean 79.58, std 17.76, range [39.34, 97.88]